Protein AF-0000000085089397 (afdb_homodimer)

Solvent-accessible surface area (backbone atoms only — not comparable to full-atom values): 28170 Å² total; per-residue (Å²): 139,73,83,73,79,76,76,84,80,80,82,80,83,76,77,75,76,76,74,81,74,80,82,73,80,75,78,75,75,77,74,79,78,73,64,66,62,60,63,49,57,63,53,44,54,57,50,50,50,52,52,51,50,50,51,50,50,51,51,48,50,53,49,43,67,73,56,31,76,58,71,61,48,71,47,73,43,65,81,54,94,84,63,50,71,39,39,27,38,33,40,37,40,77,43,34,22,39,77,42,71,22,41,90,42,56,68,49,11,50,75,61,62,25,43,48,36,72,64,78,30,23,40,34,50,62,75,42,55,60,61,69,58,41,51,52,60,54,68,75,51,89,80,62,38,21,64,39,76,69,50,56,85,88,36,47,51,96,67,82,50,40,63,56,67,61,53,53,93,60,68,37,19,25,30,38,45,55,53,55,49,40,43,56,50,42,50,50,49,38,51,52,27,50,78,68,57,47,51,41,39,24,65,59,71,24,62,69,54,51,50,50,42,51,48,49,44,42,46,51,65,69,72,36,64,91,62,69,46,76,43,35,74,34,66,65,67,78,43,49,53,15,34,37,109,138,74,89,78,84,79,80,82,77,83,78,79,82,75,81,76,80,79,78,84,75,81,79,72,80,74,79,76,75,77,70,78,78,72,68,63,61,60,62,48,57,62,51,43,54,58,49,50,52,51,53,50,49,50,51,50,50,51,51,49,50,53,49,43,67,72,58,30,76,58,70,60,48,70,47,72,42,66,82,56,94,84,64,51,71,39,38,28,38,34,39,35,37,75,41,34,22,39,75,42,72,22,42,89,42,55,68,48,10,49,75,62,60,25,41,50,36,72,64,78,31,24,40,35,50,63,75,42,55,61,62,70,56,40,51,53,59,54,67,74,51,89,80,64,43,21,65,39,78,69,50,55,86,89,34,45,68,87,63,79,51,39,63,57,66,60,54,52,93,62,69,36,20,25,29,39,45,55,55,55,49,40,43,55,48,43,50,52,48,38,51,53,26,49,78,69,56,48,52,41,40,25,64,58,71,23,62,69,53,50,50,50,42,49,49,49,45,41,47,48,65,68,72,35,65,90,61,70,46,77,44,35,75,34,66,64,66,78,42,48,52,16,34,37,108

Secondary structure (DSSP, 8-state):
-----------------------------------HHHHHHHHHHHHHHHHHHHHHHHHHHHHHHHHSPPPP--EEEE-STT--EEEEEEEEEEEEEES-TT-SSHHHHHHTT-EEETTTTEEE-GGG--HHHHHHHHHTS----BSSTT--GGGB-S---HHHHTT-SS-EEEEHHHHHHHHHHHHHHHHHHHHHT---BGGGG-HHHHHHHHHHHIIIIISS----TT-EEEEE--B---EE-/-----------------------------------HHHHHHHHHHHHHHHHHHHHHHHHHHHHHHHHSPPPP--EEEE-STT--EEEEEEEEEEEEEES-TT-SSHHHHHHTT-EEETTTTEEE-GGG--HHHHHHHHHTS----BSSTT--GGGB-----HHHHTT-SS-EEEEHHHHHHHHHHHHHHHHHHHHHT---BGGGG-HHHHHHHHHHHIIIIISS----TT-EEEEE--B---EE-

Organism: Talaromyces marneffei (strain ATCC 18224 / CBS 334.59 / QM 7333) (NCBI:txid441960)

InterPro domains:
  IPR053008 Phomopsin biosynthesis-associated protein [PTHR35896] (3-243)

Foldseek 3Di:
DDDPPDDDDDDDPPDPPPPPPDPDDPPPDPDPPPPPPVVVVVVVVVVVVVVVVVVVVVVVVVVCPVPPFDDQDWDWDQDDPVRDIDTDDGFDADFDWDFQCQHFALVSNVVSVWDQQPLQLETGHPQADPVVLSVVLPVVDDWWKFQDAQDDPVRTDPDPDRSCVLHDPGKIWTFQLSVLSSLVSLQVSLVVCRNVRGKHFPCSVDPVNNVVSVCSCCQAPNPHDPDDRRHTHDIRDYDRTTITD/DDDDDDDPDPDDPPPPPPPPPDPDPPPPDDDPPPPPPVVVVVVVVVVVVVVVVVVVVVVVVVCCPVPPFDDQDWDWDQDDPVRDIDTDDDFDADFDWDFQCQHFALVSNVVSVWDQQPLQLETGHPQADPVVLSVVLPVVDDWWKFQDAQDDPVRTPPDPDRSCVLHDPGKIWTFQLSVLSSLVSLQVSLVVCRNVRGKHFPCSVDPVNNVVSVCSCCQAPNPHDPDDRRHTHDIRDYDRTTITD

Sequence (490 aa):
MKYDKLQPSKEADTDHDVNEALLHDVEISSAPRITRQALSRRLIWPCILIFENILIVLALLIFWKRLVPPPTNLNYQVLTADNKTYPSGPLSWSQNFEALPCGKTPEEARARGCEFDMLVTAWLPPRCIDRELVDEFTALGEWDFYTKYHATEGDKFHTYDPDFLGSVNQTIYTERRWHITHCLFMFKKLTRALVNGWPVDAEAVSEPHTEHCMKTFTEQMLFGPKLDLDEIETYLEIIYPPCSVMKYDKLQPSKEADTDHDVNEALLHDVEISSAPRITRQALSRRLIWPCILIFENILIVLALLIFWKRLVPPPTNLNYQVLTADNKTYPSGPLSWSQNFEALPCGKTPEEARARGCEFDMLVTAWLPPRCIDRELVDEFTALGEWDFYTKYHATEGDKFHTYDPDFLGSVNQTIYTERRWHITHCLFMFKKLTRALVNGWPVDAEAVSEPHTEHCMKTFTEQMLFGPKLDLDEIETYLEIIYPPCSV

pLDDT: mean 82.62, std 22.51, range [20.0, 98.5]

Structure (mmCIF, N/CA/C/O backbone):
data_AF-0000000085089397-model_v1
#
loop_
_entity.id
_entity.type
_entity.pdbx_description
1 polymer 'Uncharacterized protein'
#
loop_
_atom_site.group_PDB
_atom_site.id
_atom_site.type_symbol
_atom_site.label_atom_id
_atom_site.label_alt_id
_atom_site.label_comp_id
_atom_site.label_asym_id
_atom_site.label_entity_id
_atom_site.label_seq_id
_atom_site.pdbx_PDB_ins_code
_atom_site.Cartn_x
_atom_site.Cartn_y
_atom_site.Cartn_z
_atom_site.occupancy
_atom_site.B_iso_or_equiv
_atom_site.auth_seq_id
_atom_site.auth_comp_id
_atom_site.auth_asym_id
_atom_site.auth_atom_id
_atom_site.pdbx_PDB_model_num
ATOM 1 N N . MET A 1 1 ? -17.344 36.312 111.938 1 20 1 MET A N 1
ATOM 2 C CA . MET A 1 1 ? -17.312 37.594 112.688 1 20 1 MET A CA 1
ATOM 3 C C . MET A 1 1 ? -17.891 38.719 111.812 1 20 1 MET A C 1
ATOM 5 O O . MET A 1 1 ? -18.078 38.531 110.625 1 20 1 MET A O 1
ATOM 9 N N . LYS A 1 2 ? -17.453 40 112 1 21.89 2 LYS A N 1
ATOM 10 C CA . LYS A 1 2 ? -18.016 41.312 112.188 1 21.89 2 LYS A CA 1
ATOM 11 C C . LYS A 1 2 ? -18.094 42.125 110.938 1 21.89 2 LYS A C 1
ATOM 13 O O . LYS A 1 2 ? -18.719 43.188 110.875 1 21.89 2 LYS A O 1
ATOM 18 N N . TYR A 1 3 ? -17.234 41.781 109.938 1 23.5 3 TYR A N 1
ATOM 19 C CA . TYR A 1 3 ? -16.656 43 109.375 1 23.5 3 TYR A CA 1
ATOM 20 C C . TYR A 1 3 ? -17.75 43.875 108.75 1 23.5 3 TYR A C 1
ATOM 22 O O . TYR A 1 3 ? -18.672 43.344 108.125 1 23.5 3 TYR A O 1
ATOM 30 N N . ASP A 1 4 ? -17.891 45.062 109.188 1 22.69 4 ASP A N 1
ATOM 31 C CA . ASP A 1 4 ? -18.75 46.219 109.312 1 22.69 4 ASP A CA 1
ATOM 32 C C . ASP A 1 4 ? -18.844 46.969 107.938 1 22.69 4 ASP A C 1
ATOM 34 O O . ASP A 1 4 ? -17.906 47.656 107.562 1 22.69 4 ASP A O 1
ATOM 38 N N . LYS A 1 5 ? -19.25 46.25 106.938 1 25.67 5 LYS A N 1
ATOM 39 C CA . LYS A 1 5 ? -19.031 46.688 105.562 1 25.67 5 LYS A CA 1
ATOM 40 C C . LYS A 1 5 ? -19.672 48.062 105.312 1 25.67 5 LYS A C 1
ATOM 42 O O . LYS A 1 5 ? -20.875 48.25 105.5 1 25.67 5 LYS A O 1
ATOM 47 N N . LEU A 1 6 ? -18.766 49 105.25 1 25.17 6 LEU A N 1
ATOM 48 C CA . LEU A 1 6 ? -18.891 50.469 105.312 1 25.17 6 LEU A CA 1
ATOM 49 C C . LEU A 1 6 ? -19.719 50.969 104.125 1 25.17 6 LEU A C 1
ATOM 51 O O . LEU A 1 6 ? -19.531 50.531 103 1 25.17 6 LEU A O 1
ATOM 55 N N . GLN A 1 7 ? -20.922 51.469 104.375 1 25.19 7 GLN A N 1
ATOM 56 C CA . GLN A 1 7 ? -22.062 51.875 103.562 1 25.19 7 GLN A CA 1
ATOM 57 C C . GLN A 1 7 ? -21.734 53.094 102.688 1 25.19 7 GLN A C 1
ATOM 59 O O . GLN A 1 7 ? -21.266 54.125 103.188 1 25.19 7 GLN A O 1
ATOM 64 N N . PRO A 1 8 ? -21.281 52.844 101.438 1 26.59 8 PRO A N 1
ATOM 65 C CA . PRO A 1 8 ? -20.688 53.812 100.5 1 26.59 8 PRO A CA 1
ATOM 66 C C . PRO A 1 8 ? -21.562 55.062 100.312 1 26.59 8 PRO A C 1
ATOM 68 O O . PRO A 1 8 ? -22.797 54.938 100.25 1 26.59 8 PRO A O 1
ATOM 71 N N . SER A 1 9 ? -21.062 56.188 100.688 1 23.5 9 SER A N 1
ATOM 72 C CA . SER A 1 9 ? -21.625 57.531 100.938 1 23.5 9 SER A CA 1
ATOM 73 C C . SER A 1 9 ? -22.188 58.094 99.625 1 23.5 9 SER A C 1
ATOM 75 O O . SER A 1 9 ? -21.797 57.656 98.5 1 23.5 9 SER A O 1
ATOM 77 N N . LYS A 1 10 ? -22.875 59.25 99.688 1 24.66 10 LYS A N 1
ATOM 78 C CA . LYS A 1 10 ? -24.016 60.031 99.188 1 24.66 10 LYS A CA 1
ATOM 79 C C . LYS A 1 10 ? -23.609 60.938 98.062 1 24.66 10 LYS A C 1
ATOM 81 O O . LYS A 1 10 ? -24.422 61.75 97.562 1 24.66 10 LYS A O 1
ATOM 86 N N . GLU A 1 11 ? -22.25 60.875 97.625 1 24.38 11 GLU A N 1
ATOM 87 C CA . GLU A 1 11 ? -21.891 62.25 97.25 1 24.38 11 GLU A CA 1
ATOM 88 C C . GLU A 1 11 ? -22.797 62.75 96.125 1 24.38 11 GLU A C 1
ATOM 90 O O . GLU A 1 11 ? -23.422 61.969 95.438 1 24.38 11 GLU A O 1
ATOM 95 N N . ALA A 1 12 ? -22.578 64.125 95.812 1 28.41 12 ALA A N 1
ATOM 96 C CA . ALA A 1 12 ? -23.156 65.438 95.5 1 28.41 12 ALA A CA 1
ATOM 97 C C . ALA A 1 12 ? -23.391 65.625 94 1 28.41 12 ALA A C 1
ATOM 99 O O . ALA A 1 12 ? -22.562 65.188 93.188 1 28.41 12 ALA A O 1
ATOM 100 N N . ASP A 1 13 ? -24.594 65.812 93.5 1 25.38 13 ASP A N 1
ATOM 101 C CA . ASP A 1 13 ? -25.344 65.938 92.25 1 25.38 13 ASP A CA 1
ATOM 102 C C . ASP A 1 13 ? -24.891 67.188 91.5 1 25.38 13 ASP A C 1
ATOM 104 O O . ASP A 1 13 ? -25.578 68.188 91.5 1 25.38 13 ASP A O 1
ATOM 108 N N . THR A 1 14 ? -23.547 67.5 91.562 1 26.27 14 THR A N 1
ATOM 109 C CA . THR A 1 14 ? -23.266 68.812 91 1 26.27 14 THR A CA 1
ATOM 110 C C . THR A 1 14 ? -23.781 68.938 89.562 1 26.27 14 THR A C 1
ATOM 112 O O . THR A 1 14 ? -23.641 68 88.812 1 26.27 14 THR A O 1
ATOM 115 N N . ASP A 1 15 ? -24.625 69.875 89.312 1 26.58 15 ASP A N 1
ATOM 116 C CA . ASP A 1 15 ? -25.453 70.438 88.25 1 26.58 15 ASP A CA 1
ATOM 117 C C . ASP A 1 15 ? -24.578 70.875 87.062 1 26.58 15 ASP A C 1
ATOM 119 O O . ASP A 1 15 ? -23.656 71.688 87.25 1 26.58 15 ASP A O 1
ATOM 123 N N . HIS A 1 16 ? -24.234 70 86.188 1 26.45 16 HIS A N 1
ATOM 124 C CA . HIS A 1 16 ? -23.422 70.062 85 1 26.45 16 HIS A CA 1
ATOM 125 C C . HIS A 1 16 ? -23.922 71.125 84.062 1 26.45 16 HIS A C 1
ATOM 127 O O . HIS A 1 16 ? -25.016 71 83.5 1 26.45 16 HIS A O 1
ATOM 133 N N . ASP A 1 17 ? -23.719 72.438 84.438 1 28.12 17 ASP A N 1
ATOM 134 C CA . ASP A 1 17 ? -24.094 73.5 83.5 1 28.12 17 ASP A CA 1
ATOM 135 C C . ASP A 1 17 ? -23.453 73.312 82.125 1 28.12 17 ASP A C 1
ATOM 137 O O . ASP A 1 17 ? -22.234 73.25 82.062 1 28.12 17 ASP A O 1
ATOM 141 N N . VAL A 1 18 ? -24.062 72.625 81.25 1 30.67 18 VAL A N 1
ATOM 142 C CA . VAL A 1 18 ? -23.703 72.25 79.938 1 30.67 18 VAL A CA 1
ATOM 143 C C . VAL A 1 18 ? -23.531 73.5 79.062 1 30.67 18 VAL A C 1
ATOM 145 O O . VAL A 1 18 ? -24.453 74.312 78.938 1 30.67 18 VAL A O 1
ATOM 148 N N . ASN A 1 19 ? -22.297 74.125 79.25 1 27.27 19 ASN A N 1
ATOM 149 C CA . ASN A 1 19 ? -21.906 75.25 78.438 1 27.27 19 ASN A CA 1
ATOM 150 C C . ASN A 1 19 ? -22.125 75 76.938 1 27.27 19 ASN A C 1
ATOM 152 O O . ASN A 1 19 ? -21.875 73.875 76.438 1 27.27 19 ASN A O 1
ATOM 156 N N . GLU A 1 20 ? -22.984 75.688 76.25 1 30.28 20 GLU A N 1
ATOM 157 C CA . GLU A 1 20 ? -23.469 75.812 74.875 1 30.28 20 GLU A CA 1
ATOM 158 C C . GLU A 1 20 ? -22.328 76.125 73.938 1 30.28 20 GLU A C 1
ATOM 160 O O . GLU A 1 20 ? -21.844 77.25 73.875 1 30.28 20 GLU A O 1
ATOM 165 N N . ALA A 1 21 ? -21.188 75.375 74.062 1 29.61 21 ALA A N 1
ATOM 166 C CA . ALA A 1 21 ? -20.109 75.75 73.125 1 29.61 21 ALA A CA 1
ATOM 167 C C . ALA A 1 21 ? -20.625 75.812 71.688 1 29.61 21 ALA A C 1
ATOM 169 O O . ALA A 1 21 ? -21.469 75 71.312 1 29.61 21 ALA A O 1
ATOM 170 N N . LEU A 1 22 ? -20.172 76.938 71 1 32 22 LEU A N 1
ATOM 171 C CA . LEU A 1 22 ? -20.328 77.562 69.688 1 32 22 LEU A CA 1
ATOM 172 C C . LEU A 1 22 ? -19.891 76.625 68.625 1 32 22 LEU A C 1
ATOM 174 O O . LEU A 1 22 ? -18.781 76.062 68.625 1 32 22 LEU A O 1
ATOM 178 N N . LEU A 1 23 ? -20.828 75.875 67.938 1 29.53 23 LEU A N 1
ATOM 179 C CA . LEU A 1 23 ? -20.766 75.062 66.75 1 29.53 23 LEU A CA 1
ATOM 180 C C . LEU A 1 23 ? -20.047 75.75 65.625 1 29.53 23 LEU A C 1
ATOM 182 O O . LEU A 1 23 ? -20.531 76.75 65.062 1 29.53 23 LEU A O 1
ATOM 186 N N . HIS A 1 24 ? -18.703 76.125 65.75 1 31.36 24 HIS A N 1
ATOM 187 C CA . HIS A 1 24 ? -18.047 76.625 64.562 1 31.36 24 HIS A CA 1
ATOM 188 C C . HIS A 1 24 ? -18.188 75.688 63.375 1 31.36 24 HIS A C 1
ATOM 190 O O . HIS A 1 24 ? -18.094 74.5 63.531 1 31.36 24 HIS A O 1
ATOM 196 N N . ASP A 1 25 ? -18.781 76.125 62.219 1 33.59 25 ASP A N 1
ATOM 197 C CA . ASP A 1 25 ? -19.062 75.562 60.906 1 33.59 25 ASP A CA 1
ATOM 198 C C . ASP A 1 25 ? -17.797 75.062 60.219 1 33.59 25 ASP A C 1
ATOM 200 O O . ASP A 1 25 ? -16.844 75.812 60.031 1 33.59 25 ASP A O 1
ATOM 204 N N . VAL A 1 26 ? -17.25 73.938 60.625 1 37.59 26 VAL A N 1
ATOM 205 C CA . VAL A 1 26 ? -16.125 73.375 59.875 1 37.59 26 VAL A CA 1
ATOM 206 C C . VAL A 1 26 ? -16.484 73.312 58.406 1 37.59 26 VAL A C 1
ATOM 208 O O . VAL A 1 26 ? -17.5 72.688 58 1 37.59 26 VAL A O 1
ATOM 211 N N . GLU A 1 27 ? -16.016 74.25 57.594 1 39.28 27 GLU A N 1
ATOM 212 C CA . GLU A 1 27 ? -16.047 74.25 56.125 1 39.28 27 GLU A CA 1
ATOM 213 C C . GLU A 1 27 ? -15.492 72.938 55.594 1 39.28 27 GLU A C 1
ATOM 215 O O . GLU A 1 27 ? -14.367 72.562 55.906 1 39.28 27 GLU A O 1
ATOM 220 N N . ILE A 1 28 ? -16.328 71.938 55.344 1 38.75 28 ILE A N 1
ATOM 221 C CA . ILE A 1 28 ? -16.062 70.688 54.625 1 38.75 28 ILE A CA 1
ATOM 222 C C . ILE A 1 28 ? -15.328 70.938 53.344 1 38.75 28 ILE A C 1
ATOM 224 O O . ILE A 1 28 ? -15.844 71.688 52.469 1 38.75 28 ILE A O 1
ATOM 228 N N . SER A 1 29 ? -13.969 71.062 53.375 1 39.41 29 SER A N 1
ATOM 229 C CA . SER A 1 29 ? -13.133 71.125 52.188 1 39.41 29 SER A CA 1
ATOM 230 C C . SER A 1 29 ? -13.562 70.062 51.156 1 39.41 29 SER A C 1
ATOM 232 O O . SER A 1 29 ? -13.773 68.875 51.531 1 39.41 29 SER A O 1
ATOM 234 N N . SER A 1 30 ? -14.195 70.5 50 1 41.84 30 SER A N 1
ATOM 235 C CA . SER A 1 30 ? -14.625 69.75 48.812 1 41.84 30 SER A CA 1
ATOM 236 C C . SER A 1 30 ? -13.531 68.812 48.344 1 41.84 30 SER A C 1
ATOM 238 O O . SER A 1 30 ? -12.391 69.188 48.125 1 41.84 30 SER A O 1
ATOM 240 N N . ALA A 1 31 ? -13.539 67.5 48.781 1 46.03 31 ALA A N 1
ATOM 241 C CA . ALA A 1 31 ? -12.672 66.438 48.25 1 46.03 31 ALA A CA 1
ATOM 242 C C . ALA A 1 31 ? -12.555 66.562 46.75 1 46.03 31 ALA A C 1
ATOM 244 O O . ALA A 1 31 ? -13.539 66.812 46.031 1 46.03 31 ALA A O 1
ATOM 245 N N . PRO A 1 32 ? -11.32 66.875 46.188 1 47.88 32 PRO A N 1
ATOM 246 C CA . PRO A 1 32 ? -11.164 66.875 44.719 1 47.88 32 PRO A CA 1
ATOM 247 C C . PRO A 1 32 ? -11.75 65.688 44.031 1 47.88 32 PRO A C 1
ATOM 249 O O . PRO A 1 32 ? -11.742 64.562 44.594 1 47.88 32 PRO A O 1
ATOM 252 N N . ARG A 1 33 ? -12.82 65.75 43.219 1 44.78 33 ARG A N 1
ATOM 253 C CA . ARG A 1 33 ? -13.305 64.75 42.25 1 44.78 33 ARG A CA 1
ATOM 254 C C . ARG A 1 33 ? -12.148 64.188 41.469 1 44.78 33 ARG A C 1
ATOM 256 O O . ARG A 1 33 ? -11.562 64.812 40.594 1 44.78 33 ARG A O 1
ATOM 263 N N . ILE A 1 34 ? -11.273 63.406 42.125 1 43.72 34 ILE A N 1
ATOM 264 C CA . ILE A 1 34 ? -10.359 62.625 41.281 1 43.72 34 ILE A CA 1
ATOM 265 C C . ILE A 1 34 ? -11.102 62.062 40.094 1 43.72 34 ILE A C 1
ATOM 267 O O . ILE A 1 34 ? -12.078 61.312 40.25 1 43.72 34 ILE A O 1
ATOM 271 N N . THR A 1 35 ? -11.062 62.688 38.938 1 44.72 35 THR A N 1
ATOM 272 C CA . THR A 1 35 ? -11.625 62.312 37.656 1 44.72 35 THR A CA 1
ATOM 273 C C . THR A 1 35 ? -11.359 60.844 37.375 1 44.72 35 THR A C 1
ATOM 275 O O . THR A 1 35 ? -10.211 60.438 37.156 1 44.72 35 THR A O 1
ATOM 278 N N . ARG A 1 36 ? -12.109 59.906 37.906 1 50.69 36 ARG A N 1
ATOM 279 C CA . ARG A 1 36 ? -12.227 58.5 37.562 1 50.69 36 ARG A CA 1
ATOM 280 C C . ARG A 1 36 ? -12.062 58.281 36.062 1 50.69 36 ARG A C 1
ATOM 282 O O . ARG A 1 36 ? -12.016 57.156 35.562 1 50.69 36 ARG A O 1
ATOM 289 N N . GLN A 1 37 ? -12.141 59.375 35.344 1 51.75 37 GLN A N 1
ATOM 290 C CA . GLN A 1 37 ? -12.133 59.156 33.906 1 51.75 37 GLN A CA 1
ATOM 291 C C . GLN A 1 37 ? -10.75 58.719 33.406 1 51.75 37 GLN A C 1
ATOM 293 O O . GLN A 1 37 ? -10.625 57.938 32.469 1 51.75 37 GLN A O 1
ATOM 298 N N . ALA A 1 38 ? -9.656 59.25 34.031 1 53.41 38 ALA A N 1
ATOM 299 C CA . ALA A 1 38 ? -8.32 59 33.531 1 53.41 38 ALA A CA 1
ATOM 300 C C . ALA A 1 38 ? -7.902 57.562 33.781 1 53.41 38 ALA A C 1
ATOM 302 O O . ALA A 1 38 ? -7.195 56.938 33 1 53.41 38 ALA A O 1
ATOM 303 N N . LEU A 1 39 ? -8.25 57.062 35 1 53.97 39 LEU A N 1
ATOM 304 C CA . LEU A 1 39 ? -7.898 55.656 35.312 1 53.97 39 LEU A CA 1
ATOM 305 C C . LEU A 1 39 ? -8.586 54.719 34.344 1 53.97 39 LEU A C 1
ATOM 307 O O . LEU A 1 39 ? -8.023 53.688 33.969 1 53.97 39 LEU A O 1
ATOM 311 N N . SER A 1 40 ? -9.711 55.188 33.875 1 58.47 40 SER A N 1
ATOM 312 C CA . SER A 1 40 ? -10.562 54.344 33.031 1 58.47 40 SER A CA 1
ATOM 313 C C . SER A 1 40 ? -9.953 54.156 31.641 1 58.47 40 SER A C 1
ATOM 315 O O . SER A 1 40 ? -9.977 53.062 31.078 1 58.47 40 SER A O 1
ATOM 317 N N . ARG A 1 41 ? -9.297 55.188 31.109 1 62.31 41 ARG A N 1
ATOM 318 C CA . ARG A 1 41 ? -8.742 55.094 29.766 1 62.31 41 ARG A CA 1
ATOM 319 C C . ARG A 1 41 ? -7.438 54.281 29.781 1 62.31 41 ARG A C 1
ATOM 321 O O . ARG A 1 41 ? -7.141 53.562 28.844 1 62.31 41 ARG A O 1
ATOM 328 N N . ARG A 1 42 ? -6.707 54.406 30.891 1 66.62 42 ARG A N 1
ATOM 329 C CA . ARG A 1 42 ? -5.43 53.719 30.953 1 66.62 42 ARG A CA 1
ATOM 330 C C . ARG A 1 42 ? -5.633 52.219 31.062 1 66.62 42 ARG A C 1
ATOM 332 O O . ARG A 1 42 ? -4.824 51.438 30.547 1 66.62 42 ARG A O 1
ATOM 339 N N . LEU A 1 43 ? -6.754 51.844 31.781 1 72 43 LEU A N 1
ATOM 340 C CA . LEU A 1 43 ? -6.996 50.438 31.953 1 72 43 LEU A CA 1
ATOM 341 C C . LEU A 1 43 ? -7.695 49.844 30.734 1 72 43 LEU A C 1
ATOM 343 O O . LEU A 1 43 ? -7.707 48.625 30.547 1 72 43 LEU A O 1
ATOM 347 N N . ILE A 1 44 ? -8.188 50.688 29.875 1 76 44 ILE A N 1
ATOM 348 C CA . ILE A 1 44 ? -8.953 50.219 28.719 1 76 44 ILE A CA 1
ATOM 349 C C . ILE A 1 44 ? -8.008 49.656 27.672 1 76 44 ILE A C 1
ATOM 351 O O . ILE A 1 44 ? -8.305 48.625 27.062 1 76 44 ILE A O 1
ATOM 355 N N . TRP A 1 45 ? -6.848 50.25 27.641 1 77.38 45 TRP A N 1
ATOM 356 C CA . TRP A 1 45 ? -5.945 49.844 26.562 1 77.38 45 TRP A CA 1
ATOM 357 C C . TRP A 1 45 ? -5.348 48.469 26.859 1 77.38 45 TRP A C 1
ATOM 359 O O . TRP A 1 45 ? -5.332 47.594 25.984 1 77.38 45 TRP A O 1
ATOM 369 N N . PRO A 1 46 ? -4.953 48.188 28.125 1 78.94 46 PRO A N 1
ATOM 370 C CA . PRO A 1 46 ? -4.48 46.844 28.406 1 78.94 46 PRO A CA 1
ATOM 371 C C . PRO A 1 46 ? -5.586 45.781 28.281 1 78.94 46 PRO A C 1
ATOM 373 O O . PRO A 1 46 ? -5.332 44.656 27.844 1 78.94 46 PRO A O 1
ATOM 376 N N . CYS A 1 47 ? -6.793 46.188 28.609 1 81.5 47 CYS A N 1
ATOM 377 C CA . CYS A 1 47 ? -7.902 45.25 28.484 1 81.5 47 CYS A CA 1
ATOM 378 C C . CYS A 1 47 ? -8.188 44.938 27.016 1 81.5 47 CYS A C 1
ATOM 380 O O . CYS A 1 47 ? -8.461 43.781 26.672 1 81.5 47 CYS A O 1
ATOM 382 N N . ILE A 1 48 ? -8.078 45.875 26.156 1 79.62 48 ILE A N 1
ATOM 383 C CA . ILE A 1 48 ? -8.281 45.656 24.719 1 79.62 48 ILE A CA 1
ATOM 384 C C . ILE A 1 48 ? -7.16 44.781 24.156 1 79.62 48 ILE A C 1
ATOM 386 O O . ILE A 1 48 ? -7.406 43.906 23.344 1 79.62 48 ILE A O 1
ATOM 390 N N . LEU A 1 49 ? -5.969 45 24.641 1 79.75 49 LEU A N 1
ATOM 391 C CA . LEU A 1 49 ? -4.832 44.188 24.219 1 79.75 49 LEU A CA 1
ATOM 392 C C . LEU A 1 49 ? -5 42.719 24.641 1 79.75 49 LEU A C 1
ATOM 394 O O . LEU A 1 49 ? -4.734 41.812 23.859 1 79.75 49 LEU A O 1
ATOM 398 N N . ILE A 1 50 ? -5.457 42.594 25.906 1 82.94 50 ILE A N 1
ATOM 399 C CA . ILE A 1 50 ? -5.656 41.219 26.406 1 82.94 50 ILE A CA 1
ATOM 400 C C . ILE A 1 50 ? -6.777 40.531 25.625 1 82.94 50 ILE A C 1
ATOM 402 O O . ILE A 1 50 ? -6.648 39.375 25.234 1 82.94 50 ILE A O 1
ATOM 406 N N . PHE A 1 51 ? -7.84 41.281 25.422 1 84.5 51 PHE A N 1
ATOM 407 C CA . PHE A 1 51 ? -8.961 40.719 24.656 1 84.5 51 PHE A CA 1
ATOM 408 C C . PHE A 1 51 ? -8.539 40.375 23.234 1 84.5 51 PHE A C 1
ATOM 410 O O . PHE A 1 51 ? -8.906 39.344 22.703 1 84.5 51 PHE A O 1
ATOM 417 N N . GLU A 1 52 ? -7.785 41.188 22.562 1 82.94 52 GLU A N 1
ATOM 418 C CA . GLU A 1 52 ? -7.289 40.938 21.219 1 82.94 52 GLU A CA 1
ATOM 419 C C . GLU A 1 52 ? -6.383 39.719 21.188 1 82.94 52 GLU A C 1
ATOM 421 O O . GLU A 1 52 ? -6.488 38.875 20.281 1 82.94 52 GLU A O 1
ATOM 426 N N . ASN A 1 53 ? -5.562 39.594 22.188 1 83.31 53 ASN A N 1
ATOM 427 C CA . ASN A 1 53 ? -4.668 38.469 22.25 1 83.31 53 ASN A CA 1
ATOM 428 C C . ASN A 1 53 ? -5.438 37.156 22.453 1 83.31 53 ASN A C 1
ATOM 430 O O . ASN A 1 53 ? -5.086 36.125 21.875 1 83.31 53 ASN A O 1
ATOM 434 N N . ILE A 1 54 ? -6.523 37.25 23.25 1 86.12 54 ILE A N 1
ATOM 435 C CA . ILE A 1 54 ? -7.355 36.062 23.453 1 86.12 54 ILE A CA 1
ATOM 436 C C . ILE A 1 54 ? -8.039 35.688 22.156 1 86.12 54 ILE A C 1
ATOM 438 O O . ILE A 1 54 ? -8.094 34.5 21.797 1 86.12 54 ILE A O 1
ATOM 442 N N . LEU A 1 55 ? -8.484 36.625 21.422 1 85.62 55 LEU A N 1
ATOM 443 C CA . LEU A 1 55 ? -9.125 36.375 20.141 1 85.62 55 LEU A CA 1
ATOM 444 C C . LEU A 1 55 ? -8.133 35.781 19.156 1 85.62 55 LEU A C 1
ATOM 446 O O . LEU A 1 55 ? -8.484 34.875 18.375 1 85.62 55 LEU A O 1
ATOM 450 N N . ILE A 1 56 ? -6.969 36.25 19.203 1 82.31 56 ILE A N 1
ATOM 451 C CA . ILE A 1 56 ? -5.934 35.75 18.312 1 82.31 56 ILE A CA 1
ATOM 452 C C . ILE A 1 56 ? -5.602 34.312 18.672 1 82.31 56 ILE A C 1
ATOM 454 O O . ILE A 1 56 ? -5.48 33.469 17.781 1 82.31 56 ILE A O 1
ATOM 458 N N . VAL A 1 57 ? -5.551 34.062 19.969 1 83.06 57 VAL A N 1
ATOM 459 C CA . VAL A 1 57 ? -5.242 32.719 20.406 1 83.06 57 VAL A CA 1
ATOM 460 C C . VAL A 1 57 ? -6.371 31.766 20.016 1 83.06 57 VAL A C 1
ATOM 462 O O . VAL A 1 57 ? -6.125 30.656 19.516 1 83.06 57 VAL A O 1
ATOM 465 N N . LEU A 1 58 ? -7.57 32.188 20.156 1 86.62 58 LEU A N 1
ATOM 466 C CA . LEU A 1 58 ? -8.711 31.359 19.781 1 86.62 58 LEU A CA 1
ATOM 467 C C . LEU A 1 58 ? -8.734 31.109 18.281 1 86.62 58 LEU A C 1
ATOM 469 O O . LEU A 1 58 ? -9 30 17.828 1 86.62 58 LEU A O 1
ATOM 473 N N . ALA A 1 59 ? -8.453 32.125 17.547 1 82.12 59 ALA A N 1
ATOM 474 C CA . ALA A 1 59 ? -8.391 32 16.094 1 82.12 59 ALA A CA 1
ATOM 475 C C . ALA A 1 59 ? -7.277 31.047 15.672 1 82.12 59 ALA A C 1
ATOM 477 O O . ALA A 1 59 ? -7.461 30.219 14.773 1 82.12 59 ALA A O 1
ATOM 478 N N . LEU A 1 60 ? -6.223 31.109 16.375 1 78.88 60 LEU A N 1
ATOM 479 C CA . LEU A 1 60 ? -5.094 30.234 16.078 1 78.88 60 LEU A CA 1
ATOM 480 C C . LEU A 1 60 ? -5.426 28.781 16.406 1 78.88 60 LEU A C 1
ATOM 482 O O . LEU A 1 60 ? -5.047 27.875 15.656 1 78.88 60 LEU A O 1
ATOM 486 N N . LEU A 1 61 ? -6.148 28.609 17.469 1 81.12 61 LEU A N 1
ATOM 487 C CA . LEU A 1 61 ? -6.539 27.266 17.859 1 81.12 61 LEU A CA 1
ATOM 488 C C . LEU A 1 61 ? -7.512 26.672 16.844 1 81.12 61 LEU A C 1
ATOM 490 O O . LEU A 1 61 ? -7.406 25.5 16.484 1 81.12 61 LEU A O 1
ATOM 494 N N . ILE A 1 62 ? -8.383 27.453 16.391 1 80.19 62 ILE A N 1
ATOM 495 C CA . ILE A 1 62 ? -9.344 27.016 15.391 1 80.19 62 ILE A CA 1
ATOM 496 C C . ILE A 1 62 ? -8.625 26.688 14.078 1 80.19 62 ILE A C 1
ATOM 498 O O . ILE A 1 62 ? -8.891 25.672 13.453 1 80.19 62 ILE A O 1
ATOM 502 N N . PHE A 1 63 ? -7.707 27.547 13.758 1 75.94 63 PHE A N 1
ATOM 503 C CA . PHE A 1 63 ? -6.941 27.328 12.539 1 75.94 63 PHE A CA 1
ATOM 504 C C . PHE A 1 63 ? -6.09 26.078 12.648 1 75.94 63 PHE A C 1
ATOM 506 O O . PHE A 1 63 ? -5.992 25.297 11.695 1 75.94 63 PHE A O 1
ATOM 513 N N . TRP A 1 64 ? -5.566 25.859 13.859 1 76.19 64 TRP A N 1
ATOM 514 C CA . TRP A 1 64 ? -4.773 24.672 14.117 1 76.19 64 TRP A CA 1
ATOM 515 C C . TRP A 1 64 ? -5.621 23.406 13.969 1 76.19 64 TRP A C 1
ATOM 517 O O . TRP A 1 64 ? -5.219 22.469 13.297 1 76.19 64 TRP A O 1
ATOM 527 N N . LYS A 1 65 ? -6.719 23.391 14.445 1 77.44 65 LYS A N 1
ATOM 528 C CA . LYS A 1 65 ? -7.598 22.234 14.422 1 77.44 65 LYS A CA 1
ATOM 529 C C . LYS A 1 65 ? -8.07 21.922 13 1 77.44 65 LYS A C 1
ATOM 531 O O . LYS A 1 65 ? -8.305 20.766 12.648 1 77.44 65 LYS A O 1
ATOM 536 N N . ARG A 1 66 ? -8.039 22.922 12.211 1 75.69 66 ARG A N 1
ATOM 537 C CA . ARG A 1 66 ? -8.57 22.75 10.867 1 75.69 66 ARG A CA 1
ATOM 538 C C . ARG A 1 66 ? -7.461 22.406 9.875 1 75.69 66 ARG A C 1
ATOM 540 O O . ARG A 1 66 ? -7.695 21.703 8.891 1 75.69 66 ARG A O 1
ATOM 547 N N . LEU A 1 67 ? -6.293 22.828 10.266 1 76 67 LEU A N 1
ATOM 548 C CA . LEU A 1 67 ? -5.266 22.734 9.234 1 76 67 LEU A CA 1
ATOM 549 C C . LEU A 1 67 ? -4.258 21.641 9.578 1 76 67 LEU A C 1
ATOM 551 O O . LEU A 1 67 ? -3.562 21.141 8.695 1 76 67 LEU A O 1
ATOM 555 N N . VAL A 1 68 ? -4.172 21.359 10.844 1 76.25 68 VAL A N 1
ATOM 556 C CA . VAL A 1 68 ? -3.209 20.344 11.258 1 76.25 68 VAL A CA 1
ATOM 557 C C . VAL A 1 68 ? -3.926 19.016 11.5 1 76.25 68 VAL A C 1
ATOM 559 O O . VAL A 1 68 ? -4.77 18.906 12.398 1 76.25 68 VAL A O 1
ATOM 562 N N . PRO A 1 69 ? -3.557 18.078 10.641 1 79.19 69 PRO A N 1
ATOM 563 C CA . PRO A 1 69 ? -4.191 16.781 10.891 1 79.19 69 PRO A CA 1
ATOM 564 C C . PRO A 1 69 ? -3.781 16.172 12.227 1 79.19 69 PRO A C 1
ATOM 566 O O . PRO A 1 69 ? -2.629 16.312 12.648 1 79.19 69 PRO A O 1
ATOM 569 N N . PRO A 1 70 ? -4.766 15.586 12.828 1 80.81 70 PRO A N 1
ATOM 570 C CA . PRO A 1 70 ? -4.402 14.906 14.07 1 80.81 70 PRO A CA 1
ATOM 571 C C . PRO A 1 70 ? -3.414 13.766 13.859 1 80.81 70 PRO A C 1
ATOM 573 O O . PRO A 1 70 ? -3.32 13.227 12.758 1 80.81 70 PRO A O 1
ATOM 576 N N . PRO A 1 71 ? -2.725 13.516 14.961 1 84.62 71 PRO A N 1
ATOM 577 C CA . PRO A 1 71 ? -1.822 12.367 14.852 1 84.62 71 PRO A CA 1
ATOM 578 C C . PRO A 1 71 ? -2.568 11.047 14.664 1 84.62 71 PRO A C 1
ATOM 580 O O . PRO A 1 71 ? -3.717 10.914 15.094 1 84.62 71 PRO A O 1
ATOM 583 N N . THR A 1 72 ? -1.914 10.164 14 1 90.5 72 THR A N 1
ATOM 584 C CA . THR A 1 72 ? -2.48 8.836 13.766 1 90.5 72 THR A CA 1
ATOM 585 C C . THR A 1 72 ? -2.889 8.188 15.086 1 90.5 72 THR A C 1
ATOM 587 O O . THR A 1 72 ? -2.111 8.164 16.047 1 90.5 72 THR A O 1
ATOM 590 N N . ASN A 1 73 ? -4.055 7.824 15.211 1 91.62 73 ASN A N 1
ATOM 591 C CA . ASN A 1 73 ? -4.637 7.09 16.328 1 91.62 73 ASN A CA 1
ATOM 592 C C . ASN A 1 73 ? -5.73 6.133 15.867 1 91.62 73 ASN A C 1
ATOM 594 O O . ASN A 1 73 ? -6.918 6.453 15.945 1 91.62 73 ASN A O 1
ATOM 598 N N . LEU A 1 74 ? -5.312 4.934 15.477 1 92.12 74 LEU A N 1
ATOM 599 C CA . LEU A 1 74 ? -6.234 3.938 14.945 1 92.12 74 LEU A CA 1
ATOM 600 C C . LEU A 1 74 ? -6.66 2.951 16.031 1 92.12 74 LEU A C 1
ATOM 602 O O . LEU A 1 74 ? -5.816 2.391 16.734 1 92.12 74 LEU A O 1
ATOM 606 N N . ASN A 1 75 ? -7.93 2.857 16.188 1 92.56 75 ASN A N 1
ATOM 607 C CA . ASN A 1 75 ? -8.508 1.879 17.109 1 92.56 75 ASN A CA 1
ATOM 608 C C . ASN A 1 75 ? -9.195 0.745 16.344 1 92.56 75 ASN A C 1
ATOM 610 O O . ASN A 1 75 ? -10.148 0.979 15.602 1 92.56 75 ASN A O 1
ATOM 614 N N . TYR A 1 76 ? -8.727 -0.423 16.594 1 93.38 76 TYR A N 1
ATOM 615 C CA . TYR A 1 76 ? -9.312 -1.582 15.93 1 93.38 76 TYR A CA 1
ATOM 616 C C . TYR A 1 76 ? -10.492 -2.125 16.719 1 93.38 76 TYR A C 1
ATOM 618 O O . TYR A 1 76 ? -10.367 -2.414 17.906 1 93.38 76 TYR A O 1
ATOM 626 N N . GLN A 1 77 ? -11.625 -2.236 16.047 1 91.62 77 GLN A N 1
ATOM 627 C CA . GLN A 1 77 ? -12.836 -2.697 16.719 1 91.62 77 GLN A CA 1
ATOM 628 C C . GLN A 1 77 ? -13.641 -3.625 15.812 1 91.62 77 GLN A C 1
ATOM 630 O O . GLN A 1 77 ? -13.516 -3.568 14.586 1 91.62 77 GLN A O 1
ATOM 635 N N . VAL A 1 78 ? -14.383 -4.477 16.484 1 92.25 78 VAL A N 1
ATOM 636 C CA . VAL A 1 78 ? -15.367 -5.301 15.781 1 92.25 78 VAL A CA 1
ATOM 637 C C . VAL A 1 78 ? -16.688 -4.559 15.688 1 92.25 78 VAL A C 1
ATOM 639 O O . VAL A 1 78 ? -17.266 -4.172 16.703 1 92.25 78 VAL A O 1
ATOM 642 N N . LEU A 1 79 ? -17.156 -4.367 14.461 1 88.31 79 LEU A N 1
ATOM 643 C CA . LEU A 1 79 ? -18.328 -3.504 14.281 1 88.31 79 LEU A CA 1
ATOM 644 C C . LEU A 1 79 ? -19.516 -4.301 13.773 1 88.31 79 LEU A C 1
ATOM 646 O O . LEU A 1 79 ? -20.656 -3.828 13.836 1 88.31 79 LEU A O 1
ATOM 650 N N . THR A 1 80 ? -19.281 -5.457 13.219 1 89.44 80 THR A N 1
ATOM 651 C CA . THR A 1 80 ? -20.344 -6.254 12.625 1 89.44 80 THR A CA 1
ATOM 652 C C . THR A 1 80 ? -20.344 -7.668 13.203 1 89.44 80 THR A C 1
ATOM 654 O O . THR A 1 80 ? -19.453 -8.039 13.961 1 89.44 80 THR A O 1
ATOM 657 N N . ALA A 1 81 ? -21.328 -8.422 12.852 1 85.62 81 ALA A N 1
ATOM 658 C CA . ALA A 1 81 ? -21.547 -9.742 13.43 1 85.62 81 ALA A CA 1
ATOM 659 C C . ALA A 1 81 ? -20.516 -10.742 12.914 1 85.62 81 ALA A C 1
ATOM 661 O O . ALA A 1 81 ? -20.312 -11.797 13.523 1 85.62 81 ALA A O 1
ATOM 662 N N . ASP A 1 82 ? -19.844 -10.43 11.852 1 84.88 82 ASP A N 1
ATOM 663 C CA . ASP A 1 82 ? -18.875 -11.352 11.273 1 84.88 82 ASP A CA 1
ATOM 664 C C . ASP A 1 82 ? -17.562 -11.312 12.047 1 84.88 82 ASP A C 1
ATOM 666 O O . ASP A 1 82 ? -16.609 -12.023 11.703 1 84.88 82 ASP A O 1
ATOM 670 N N . ASN A 1 83 ? -17.391 -10.484 13.031 1 87.94 83 ASN A N 1
ATOM 671 C CA . ASN A 1 83 ? -16.266 -10.391 13.961 1 87.94 83 ASN A CA 1
ATOM 672 C C . ASN A 1 83 ? -15 -9.891 13.258 1 87.94 83 ASN A C 1
ATOM 674 O O . ASN A 1 83 ? -13.891 -10.156 13.711 1 87.94 83 ASN A O 1
ATOM 678 N N . LYS A 1 84 ? -15.195 -9.203 12.211 1 89.44 84 LYS A N 1
ATOM 679 C CA . LYS A 1 84 ? -14.039 -8.602 11.555 1 89.44 84 LYS A CA 1
ATOM 680 C C . LYS A 1 84 ? -13.641 -7.297 12.227 1 89.44 84 LYS A C 1
ATOM 682 O O . LYS A 1 84 ? -14.5 -6.531 12.672 1 89.44 84 LYS A O 1
ATOM 687 N N . THR A 1 85 ? -12.344 -7.16 12.25 1 92.88 85 THR A N 1
ATOM 688 C CA . THR A 1 85 ? -11.82 -5.969 12.914 1 92.88 85 THR A CA 1
ATOM 689 C C . THR A 1 85 ? -11.359 -4.938 11.883 1 92.88 85 THR A C 1
ATOM 691 O O . THR A 1 85 ? -10.688 -5.281 10.914 1 92.88 85 THR A O 1
ATOM 694 N N . TYR A 1 86 ? -11.781 -3.699 12.117 1 93.12 86 TYR A N 1
ATOM 695 C CA . TYR A 1 86 ? -11.375 -2.594 11.258 1 93.12 86 TYR A CA 1
ATOM 696 C C . TYR A 1 86 ? -10.82 -1.438 12.078 1 93.12 86 TYR A C 1
ATOM 698 O O . TYR A 1 86 ? -11.25 -1.212 13.211 1 93.12 86 TYR A O 1
ATOM 706 N N . PRO A 1 87 ? -9.875 -0.78 11.469 1 94.06 87 PRO A N 1
ATOM 707 C CA . PRO A 1 87 ? -9.406 0.427 12.156 1 94.06 87 PRO A CA 1
ATOM 708 C C . PRO A 1 87 ? -10.367 1.604 12 1 94.06 87 PRO A C 1
ATOM 710 O O . PRO A 1 87 ? -10.969 1.774 10.938 1 94.06 87 PRO A O 1
ATOM 713 N N . SER A 1 88 ? -10.531 2.346 13.047 1 94.06 88 SER A N 1
ATOM 714 C CA . SER A 1 88 ? -11.242 3.621 13.055 1 94.06 88 SER A CA 1
ATOM 715 C C . SER A 1 88 ? -10.398 4.719 13.688 1 94.06 88 SER A C 1
ATOM 717 O O . SER A 1 88 ? -9.453 4.434 14.422 1 94.06 88 SER A O 1
ATOM 719 N N . GLY A 1 89 ? -10.75 5.945 13.273 1 94.06 89 GLY A N 1
ATOM 720 C CA . GLY A 1 89 ? -9.992 7.062 13.82 1 94.06 89 GLY A CA 1
ATOM 721 C C . GLY A 1 89 ? -9.125 7.75 12.781 1 94.06 89 GLY A C 1
ATOM 722 O O . GLY A 1 89 ? -9.203 7.438 11.594 1 94.06 89 GLY A O 1
ATOM 723 N N . PRO A 1 90 ? -8.344 8.703 13.273 1 94.5 90 PRO A N 1
ATOM 724 C CA . PRO A 1 90 ? -7.523 9.5 12.359 1 94.5 90 PRO A CA 1
ATOM 725 C C . PRO A 1 90 ? -6.238 8.789 11.945 1 94.5 90 PRO A C 1
ATOM 727 O O . PRO A 1 90 ? -5.625 8.094 12.766 1 94.5 90 PRO A O 1
ATOM 730 N N . LEU A 1 91 ? -5.898 8.891 10.711 1 95.38 91 LEU A N 1
ATOM 731 C CA . LEU A 1 91 ? -4.625 8.461 10.141 1 95.38 91 LEU A CA 1
ATOM 732 C C . LEU A 1 91 ? -3.969 9.602 9.367 1 95.38 91 LEU A C 1
ATOM 734 O O . LEU A 1 91 ? -4.566 10.164 8.445 1 95.38 91 LEU A O 1
ATOM 738 N N . SER A 1 92 ? -2.807 10.031 9.828 1 93.44 92 SER A N 1
ATOM 739 C CA . SER A 1 92 ? -2.049 11.078 9.148 1 93.44 92 SER A CA 1
ATOM 740 C C . SER A 1 92 ? -0.622 10.625 8.852 1 93.44 92 SER A C 1
ATOM 742 O O . SER A 1 92 ? 0.055 10.086 9.734 1 93.44 92 SER A O 1
ATOM 744 N N . TRP A 1 93 ? -0.213 10.789 7.637 1 94.5 93 TRP A N 1
ATOM 745 C CA . TRP A 1 93 ? 1.113 10.375 7.191 1 94.5 93 TRP A CA 1
ATOM 746 C C . TRP A 1 93 ? 1.741 11.43 6.289 1 94.5 93 TRP A C 1
ATOM 748 O O . TRP A 1 93 ? 1.137 11.852 5.301 1 94.5 93 TRP A O 1
ATOM 758 N N . SER A 1 94 ? 2.861 11.961 6.68 1 93.25 94 SER A N 1
ATOM 759 C CA . SER A 1 94 ? 3.557 12.992 5.914 1 93.25 94 SER A CA 1
ATOM 760 C C . SER A 1 94 ? 4.996 12.578 5.617 1 93.25 94 SER A C 1
ATOM 762 O O . SER A 1 94 ? 5.727 12.164 6.516 1 93.25 94 SER A O 1
ATOM 764 N N . GLN A 1 95 ? 5.344 12.688 4.348 1 94.62 95 GLN A N 1
ATOM 765 C CA . GLN A 1 95 ? 6.688 12.391 3.857 1 94.62 95 GLN A CA 1
ATOM 766 C C . GLN A 1 95 ? 7.262 13.57 3.076 1 94.62 95 GLN A C 1
ATOM 768 O O . GLN A 1 95 ? 6.516 14.367 2.514 1 94.62 95 GLN A O 1
ATOM 773 N N . ASN A 1 96 ? 8.531 13.734 3.148 1 95.44 96 ASN A N 1
ATOM 774 C CA . ASN A 1 96 ? 9.289 14.617 2.268 1 95.44 96 ASN A CA 1
ATOM 775 C C . ASN A 1 96 ? 10.477 13.891 1.635 1 95.44 96 ASN A C 1
ATOM 777 O O . ASN A 1 96 ? 11.523 13.75 2.26 1 95.44 96 ASN A O 1
ATOM 781 N N . PHE A 1 97 ? 10.312 13.5 0.384 1 96.69 97 PHE A N 1
ATOM 782 C CA . PHE A 1 97 ? 11.312 12.688 -0.294 1 96.69 97 PHE A CA 1
ATOM 783 C C . PHE A 1 97 ? 12.422 13.555 -0.866 1 96.69 97 PHE A C 1
ATOM 785 O O . PHE A 1 97 ? 12.219 14.25 -1.865 1 96.69 97 PHE A O 1
ATOM 792 N N . GLU A 1 98 ? 13.562 13.422 -0.248 1 94.94 98 GLU A N 1
ATOM 793 C CA . GLU A 1 98 ? 14.758 14.117 -0.714 1 94.94 98 GLU A CA 1
ATOM 794 C C . GLU A 1 98 ? 15.523 13.273 -1.732 1 94.94 98 GLU A C 1
ATOM 796 O O . GLU A 1 98 ? 15.695 12.07 -1.542 1 94.94 98 GLU A O 1
ATOM 801 N N . ALA A 1 99 ? 16.016 13.953 -2.664 1 93.94 99 ALA A N 1
ATOM 802 C CA . ALA A 1 99 ? 16.688 13.234 -3.75 1 93.94 99 ALA A CA 1
ATOM 803 C C . ALA A 1 99 ? 18.078 12.789 -3.334 1 93.94 99 ALA A C 1
ATOM 805 O O . ALA A 1 99 ? 18.812 13.531 -2.674 1 93.94 99 ALA A O 1
ATOM 806 N N . LEU A 1 100 ? 18.438 11.578 -3.607 1 95.5 100 LEU A N 1
ATOM 807 C CA . LEU A 1 100 ? 19.75 10.945 -3.578 1 95.5 100 LEU A CA 1
ATOM 808 C C . LEU A 1 100 ? 20.422 11.117 -2.215 1 95.5 100 LEU A C 1
ATOM 810 O O . LEU A 1 100 ? 21.562 11.562 -2.129 1 95.5 100 LEU A O 1
ATOM 814 N N . PRO A 1 101 ? 19.703 10.758 -1.143 1 96.94 101 PRO A N 1
ATOM 815 C CA . PRO A 1 101 ? 20.344 10.852 0.172 1 96.94 101 PRO A CA 1
ATOM 816 C C . PRO A 1 101 ? 21.547 9.922 0.307 1 96.94 101 PRO A C 1
ATOM 818 O O . PRO A 1 101 ? 22.438 10.172 1.13 1 96.94 101 PRO A O 1
ATOM 821 N N . CYS A 1 102 ? 21.609 8.93 -0.494 1 97.5 102 CYS A N 1
ATOM 822 C CA . CYS A 1 102 ? 22.688 7.953 -0.4 1 97.5 102 CYS A CA 1
ATOM 823 C C . CYS A 1 102 ? 23.625 8.078 -1.587 1 97.5 102 CYS A C 1
ATOM 825 O O . CYS A 1 102 ? 24.453 7.188 -1.823 1 97.5 102 CYS A O 1
ATOM 827 N N . GLY A 1 103 ? 23.484 9.07 -2.354 1 96.69 103 GLY A N 1
ATOM 828 C CA . GLY A 1 103 ? 24.328 9.258 -3.516 1 96.69 103 GLY A CA 1
ATOM 829 C C . GLY A 1 103 ? 23.969 8.336 -4.668 1 96.69 103 GLY A C 1
ATOM 830 O O . GLY A 1 103 ? 22.797 8.055 -4.902 1 96.69 103 GLY A O 1
ATOM 831 N N . LYS A 1 104 ? 25.062 7.969 -5.477 1 95.12 104 LYS A N 1
ATOM 832 C CA . LYS A 1 104 ? 24.797 7.238 -6.715 1 95.12 104 LYS A CA 1
ATOM 833 C C . LYS A 1 104 ? 25.672 5.992 -6.812 1 95.12 104 LYS A C 1
ATOM 835 O O . LYS A 1 104 ? 25.594 5.238 -7.785 1 95.12 104 LYS A O 1
ATOM 840 N N . THR A 1 105 ? 26.5 5.824 -5.828 1 95.12 105 THR A N 1
ATOM 841 C CA . THR A 1 105 ? 27.391 4.672 -5.797 1 95.12 105 THR A CA 1
ATOM 842 C C . THR A 1 105 ? 27.438 4.059 -4.402 1 95.12 105 THR A C 1
ATOM 844 O O . THR A 1 105 ? 27.141 4.734 -3.412 1 95.12 105 THR A O 1
ATOM 847 N N . PRO A 1 106 ? 27.812 2.801 -4.336 1 96.5 106 PRO A N 1
ATOM 848 C CA . PRO A 1 106 ? 27.922 2.184 -3.012 1 96.5 106 PRO A CA 1
ATOM 849 C C . PRO A 1 106 ? 28.906 2.91 -2.105 1 96.5 106 PRO A C 1
ATOM 851 O O . PRO A 1 106 ? 28.688 3.021 -0.898 1 96.5 106 PRO A O 1
ATOM 854 N N . GLU A 1 107 ? 29.953 3.336 -2.695 1 96.75 107 GLU A N 1
ATOM 855 C CA . GLU A 1 107 ? 30.969 4.059 -1.92 1 96.75 107 GLU A CA 1
ATOM 856 C C . GLU A 1 107 ? 30.375 5.332 -1.316 1 96.75 107 GLU A C 1
ATOM 858 O O . GLU A 1 107 ? 30.578 5.613 -0.133 1 96.75 107 GLU A O 1
ATOM 863 N N . GLU A 1 108 ? 29.703 6.102 -2.111 1 97.31 108 GLU A N 1
ATOM 864 C CA . GLU A 1 108 ? 29.047 7.305 -1.611 1 97.31 108 GLU A CA 1
ATOM 865 C C . GLU A 1 108 ? 28.031 6.969 -0.526 1 97.31 108 GLU A C 1
ATOM 867 O O . GLU A 1 108 ? 27.922 7.68 0.475 1 97.31 108 GLU A O 1
ATOM 872 N N . ALA A 1 109 ? 27.297 5.906 -0.811 1 98.06 109 ALA A N 1
ATOM 873 C CA . ALA A 1 109 ? 26.266 5.492 0.135 1 98.06 109 ALA A CA 1
ATOM 874 C C . ALA A 1 109 ? 26.859 5.18 1.503 1 98.06 109 ALA A C 1
ATOM 876 O O . ALA A 1 109 ? 26.391 5.684 2.525 1 98.06 109 ALA A O 1
ATOM 877 N N . ARG A 1 110 ? 27.922 4.457 1.53 1 97.81 110 ARG A N 1
ATOM 878 C CA . ARG A 1 110 ? 28.594 4.113 2.779 1 97.81 110 ARG A CA 1
ATOM 879 C C . ARG A 1 110 ? 29.109 5.359 3.484 1 97.81 110 ARG A C 1
ATOM 881 O O . ARG A 1 110 ? 28.984 5.492 4.703 1 97.81 110 ARG A O 1
ATOM 888 N N . ALA A 1 111 ? 29.672 6.211 2.691 1 98.06 111 ALA A N 1
ATOM 889 C CA . ALA A 1 111 ? 30.234 7.438 3.24 1 98.06 111 ALA A CA 1
ATOM 890 C C . ALA A 1 111 ? 29.156 8.289 3.914 1 98.06 111 ALA A C 1
ATOM 892 O O . ALA A 1 111 ? 29.438 9.008 4.879 1 98.06 111 ALA A O 1
ATOM 893 N N . ARG A 1 112 ? 27.969 8.117 3.461 1 97.81 112 ARG A N 1
ATOM 894 C CA . ARG A 1 112 ? 26.875 8.938 3.982 1 97.81 112 ARG A CA 1
ATOM 895 C C . ARG A 1 112 ? 26.109 8.188 5.062 1 97.81 112 ARG A C 1
ATOM 897 O O . ARG A 1 112 ? 25.047 8.641 5.512 1 97.81 112 ARG A O 1
ATOM 904 N N . GLY A 1 113 ? 26.562 7.008 5.379 1 98.06 113 GLY A N 1
ATOM 905 C CA . GLY A 1 113 ? 25.984 6.25 6.473 1 98.06 113 GLY A CA 1
ATOM 906 C C . GLY A 1 113 ? 24.781 5.418 6.047 1 98.06 113 GLY A C 1
ATOM 907 O O . GLY A 1 113 ? 24 4.977 6.887 1 98.06 113 GLY A O 1
ATOM 908 N N . CYS A 1 114 ? 24.609 5.273 4.766 1 98.5 114 CYS A N 1
ATOM 909 C CA . CYS A 1 114 ? 23.516 4.449 4.258 1 98.5 114 CYS A CA 1
ATOM 910 C C . CYS A 1 114 ? 23.859 2.969 4.359 1 98.5 114 CYS A C 1
ATOM 912 O O . CYS A 1 114 ? 25.031 2.604 4.492 1 98.5 114 CYS A O 1
ATOM 914 N N . GLU A 1 115 ? 22.844 2.137 4.379 1 98.38 115 GLU A N 1
ATOM 915 C CA . GLU A 1 115 ? 22.953 0.68 4.414 1 98.38 115 GLU A CA 1
ATOM 916 C C . GLU A 1 115 ? 22.156 0.045 3.275 1 98.38 115 GLU A C 1
ATOM 918 O O . GLU A 1 115 ? 21.172 0.61 2.811 1 98.38 115 GLU A O 1
ATOM 923 N N . PHE A 1 116 ? 22.656 -1.091 2.889 1 97.75 116 PHE A N 1
ATOM 924 C CA . PHE A 1 116 ? 21.969 -1.768 1.801 1 97.75 116 PHE A CA 1
ATOM 925 C C . PHE A 1 116 ? 20.781 -2.578 2.332 1 97.75 116 PHE A C 1
ATOM 927 O O . PHE A 1 116 ? 20.953 -3.418 3.217 1 97.75 116 PHE A O 1
ATOM 934 N N . ASP A 1 117 ? 19.609 -2.242 1.851 1 97.75 117 ASP A N 1
ATOM 935 C CA . ASP A 1 117 ? 18.375 -2.955 2.152 1 97.75 117 ASP A CA 1
ATOM 936 C C . ASP A 1 117 ? 18.094 -4.035 1.111 1 97.75 117 ASP A C 1
ATOM 938 O O . ASP A 1 117 ? 17.734 -3.73 -0.028 1 97.75 117 ASP A O 1
ATOM 942 N N . MET A 1 118 ? 18.156 -5.266 1.542 1 94.75 118 MET A N 1
ATOM 943 C CA . MET A 1 118 ? 18 -6.379 0.61 1 94.75 118 MET A CA 1
ATOM 944 C C . MET A 1 118 ? 16.562 -6.484 0.123 1 94.75 118 MET A C 1
ATOM 946 O O . MET A 1 118 ? 16.312 -6.949 -0.992 1 94.75 118 MET A O 1
ATOM 950 N N . LEU A 1 119 ? 15.641 -6.109 0.898 1 96.31 119 LEU A N 1
ATOM 951 C CA . LEU A 1 119 ? 14.242 -6.172 0.491 1 96.31 119 LEU A CA 1
ATOM 952 C C . LEU A 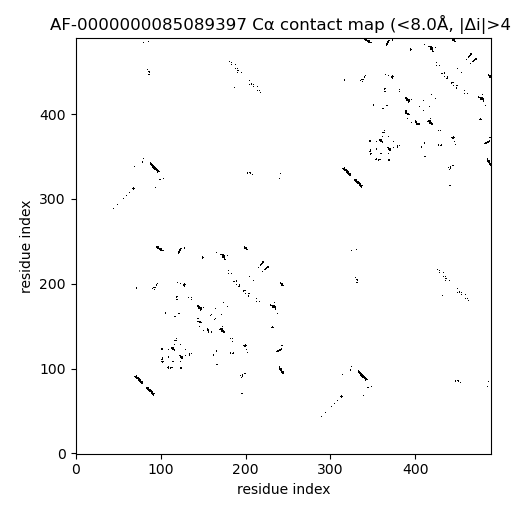1 119 ? 13.961 -5.184 -0.634 1 96.31 119 LEU A C 1
ATOM 954 O O . LEU A 1 119 ? 13.398 -5.559 -1.669 1 96.31 119 LEU A O 1
ATOM 958 N N . VAL A 1 120 ? 14.383 -3.938 -0.438 1 97.5 120 VAL A N 1
ATOM 959 C CA . VAL A 1 120 ? 14.133 -2.893 -1.426 1 97.5 120 VAL A CA 1
ATOM 960 C C . VAL A 1 120 ? 15.188 -2.959 -2.527 1 97.5 120 VAL A C 1
ATOM 962 O O . VAL A 1 120 ? 15.016 -2.371 -3.598 1 97.5 120 VAL A O 1
ATOM 965 N N . THR A 1 121 ? 16.312 -3.67 -2.336 1 96.56 121 THR A N 1
ATOM 966 C CA . THR A 1 121 ? 17.5 -3.709 -3.188 1 96.56 121 THR A CA 1
ATOM 967 C C . THR A 1 121 ? 18.016 -2.301 -3.453 1 96.56 121 THR A C 1
ATOM 969 O O . THR A 1 121 ? 18.25 -1.924 -4.605 1 96.56 121 THR A O 1
ATOM 972 N N . ALA A 1 122 ? 18.219 -1.576 -2.352 1 97.31 122 ALA A N 1
ATOM 973 C CA . ALA A 1 122 ? 18.594 -0.167 -2.424 1 97.31 122 ALA A CA 1
ATOM 974 C C . ALA A 1 122 ? 19.516 0.213 -1.267 1 97.31 122 ALA A C 1
ATOM 976 O O . ALA A 1 122 ? 19.422 -0.36 -0.178 1 97.31 122 ALA A O 1
ATOM 977 N N . TRP A 1 123 ? 20.406 1.075 -1.589 1 98 123 TRP A N 1
ATOM 978 C CA . TRP A 1 123 ? 21.078 1.789 -0.511 1 98 123 TRP A CA 1
ATOM 979 C C . TRP A 1 123 ? 20.172 2.865 0.083 1 98 123 TRP A C 1
ATOM 981 O O . TRP A 1 123 ? 19.734 3.779 -0.623 1 98 123 TRP A O 1
ATOM 991 N N . LEU A 1 124 ? 19.891 2.695 1.409 1 98.44 124 LEU A N 1
ATOM 992 C CA . LEU A 1 124 ? 18.938 3.58 2.064 1 98.44 124 LEU A CA 1
ATOM 993 C C . LEU A 1 124 ? 19.5 4.129 3.367 1 98.44 124 LEU A C 1
ATOM 995 O O . LEU A 1 124 ? 20.266 3.443 4.055 1 98.44 124 LEU A O 1
ATOM 999 N N . PRO A 1 125 ? 19.125 5.418 3.67 1 98.38 125 PRO A N 1
ATOM 1000 C CA . PRO A 1 125 ? 19.359 5.816 5.062 1 98.38 125 PRO A CA 1
ATOM 1001 C C . PRO A 1 125 ? 18.688 4.871 6.059 1 98.38 125 PRO A C 1
ATOM 1003 O O . PRO A 1 125 ? 17.578 4.387 5.812 1 98.38 125 PRO A O 1
ATOM 1006 N N . PRO A 1 126 ? 19.312 4.625 7.18 1 98.19 126 PRO A N 1
ATOM 1007 C CA . PRO A 1 126 ? 18.766 3.68 8.156 1 98.19 126 PRO A CA 1
ATOM 1008 C C . PRO A 1 126 ? 17.328 4.02 8.562 1 98.19 126 PRO A C 1
ATOM 1010 O O . PRO A 1 126 ? 16.516 3.117 8.812 1 98.19 126 PRO A O 1
ATOM 1013 N N . ARG A 1 127 ? 16.922 5.246 8.57 1 97.31 127 ARG A N 1
ATOM 1014 C CA . ARG A 1 127 ? 15.586 5.66 9.016 1 97.31 127 ARG A CA 1
ATOM 1015 C C . ARG A 1 127 ? 14.508 5.145 8.062 1 97.31 127 ARG A C 1
ATOM 1017 O O . ARG A 1 127 ? 13.336 5.09 8.422 1 97.31 127 ARG A O 1
ATOM 1024 N N . CYS A 1 128 ? 14.867 4.82 6.855 1 98.19 128 CYS A N 1
ATOM 1025 C CA . CYS A 1 128 ? 13.891 4.383 5.859 1 98.19 128 CYS A CA 1
ATOM 1026 C C . CYS A 1 128 ? 13.914 2.867 5.703 1 98.19 128 CYS A C 1
ATOM 1028 O O . CYS A 1 128 ? 13.312 2.326 4.77 1 98.19 128 CYS A O 1
ATOM 1030 N N . ILE A 1 129 ? 14.602 2.189 6.625 1 98.38 129 ILE A N 1
ATOM 1031 C CA . ILE A 1 129 ? 14.695 0.735 6.559 1 98.38 129 ILE A CA 1
ATOM 1032 C C . ILE A 1 129 ? 13.797 0.113 7.629 1 98.38 129 ILE A C 1
ATOM 1034 O O . ILE A 1 129 ? 13.945 0.401 8.82 1 98.38 129 ILE A O 1
ATOM 1038 N N . ASP A 1 130 ? 12.852 -0.702 7.176 1 98.31 130 ASP A N 1
ATOM 1039 C CA . ASP A 1 130 ? 12.07 -1.539 8.078 1 98.31 130 ASP A CA 1
ATOM 1040 C C . ASP A 1 130 ? 12.781 -2.855 8.367 1 98.31 130 ASP A C 1
ATOM 1042 O O . ASP A 1 130 ? 12.539 -3.863 7.703 1 98.31 130 ASP A O 1
ATOM 1046 N N . ARG A 1 131 ? 13.625 -2.873 9.383 1 97.62 131 ARG A N 1
ATOM 1047 C CA . ARG A 1 131 ? 14.523 -3.992 9.648 1 97.62 131 ARG A CA 1
ATOM 1048 C C . ARG A 1 131 ? 13.742 -5.25 10.008 1 97.62 131 ARG A C 1
ATOM 1050 O O . ARG A 1 131 ? 14.133 -6.359 9.641 1 97.62 131 ARG A O 1
ATOM 1057 N N . GLU A 1 132 ? 12.703 -5.117 10.727 1 97.88 132 GLU A N 1
ATOM 1058 C CA . GLU A 1 132 ? 11.867 -6.266 11.055 1 97.88 132 GLU A CA 1
ATOM 1059 C C . GLU A 1 132 ? 11.312 -6.926 9.797 1 97.88 132 GLU A C 1
ATOM 1061 O O . GLU A 1 132 ? 11.289 -8.156 9.688 1 97.88 132 GLU A O 1
ATOM 1066 N N . LEU A 1 133 ? 10.891 -6.102 8.883 1 98.12 133 LEU A N 1
ATOM 1067 C CA . LEU A 1 133 ? 10.336 -6.629 7.637 1 98.12 133 LEU A CA 1
ATOM 1068 C C . LEU A 1 133 ? 11.422 -7.297 6.797 1 98.12 133 LEU A C 1
ATOM 1070 O O . LEU A 1 133 ? 11.172 -8.328 6.168 1 98.12 133 LEU A O 1
ATOM 1074 N N . VAL A 1 134 ? 12.609 -6.672 6.773 1 97.19 134 VAL A N 1
ATOM 1075 C CA . VAL A 1 134 ? 13.734 -7.27 6.066 1 97.19 134 VAL A CA 1
ATOM 1076 C C . VAL A 1 134 ? 14.023 -8.656 6.637 1 97.19 134 VAL A C 1
ATOM 1078 O O . VAL A 1 134 ? 14.25 -9.609 5.887 1 97.19 134 VAL A O 1
ATOM 1081 N N . ASP A 1 135 ? 13.984 -8.758 7.93 1 96.62 135 ASP A N 1
ATOM 1082 C CA . ASP A 1 135 ? 14.219 -10.047 8.586 1 96.62 135 ASP A CA 1
ATOM 1083 C C . ASP A 1 135 ? 13.148 -11.062 8.195 1 96.62 135 ASP A C 1
ATOM 1085 O O . ASP A 1 135 ? 13.461 -12.219 7.922 1 96.62 135 ASP A O 1
ATOM 1089 N N . GLU A 1 136 ? 11.953 -10.648 8.203 1 96.62 136 GLU A N 1
ATOM 1090 C CA . GLU A 1 136 ? 10.859 -11.531 7.805 1 96.62 136 GLU A CA 1
ATOM 1091 C C . GLU A 1 136 ? 11.039 -12.023 6.371 1 96.62 136 GLU A C 1
ATOM 1093 O O . GLU A 1 136 ? 10.867 -13.211 6.09 1 96.62 136 GLU A O 1
ATOM 1098 N N . PHE A 1 137 ? 11.375 -11.156 5.492 1 96.5 137 PHE A N 1
ATOM 1099 C CA . PHE A 1 137 ? 11.602 -11.469 4.086 1 96.5 137 PHE A CA 1
ATOM 1100 C C . PHE A 1 137 ? 12.734 -12.477 3.932 1 96.5 137 PHE A C 1
ATOM 1102 O O . PHE A 1 137 ? 12.594 -13.461 3.203 1 96.5 137 PHE A O 1
ATOM 1109 N N . THR A 1 138 ? 13.766 -12.195 4.664 1 92.94 138 THR A N 1
ATOM 1110 C CA . THR A 1 138 ? 14.945 -13.039 4.574 1 92.94 138 THR A CA 1
ATOM 1111 C C . THR A 1 138 ? 14.656 -14.438 5.133 1 92.94 138 THR A C 1
ATOM 1113 O O . THR A 1 138 ? 15.195 -15.43 4.637 1 92.94 138 THR A O 1
ATOM 1116 N N . ALA A 1 139 ? 13.789 -14.555 5.996 1 92.62 139 ALA A N 1
ATOM 1117 C CA . ALA A 1 139 ? 13.508 -15.812 6.68 1 92.62 139 ALA A CA 1
ATOM 1118 C C . ALA A 1 139 ? 12.578 -16.688 5.844 1 92.62 139 ALA A C 1
ATOM 1120 O O . ALA A 1 139 ? 12.438 -17.891 6.121 1 92.62 139 ALA A O 1
ATOM 1121 N N . LEU A 1 140 ? 11.93 -16.188 4.859 1 90.31 140 LEU A N 1
ATOM 1122 C CA . LEU A 1 140 ? 10.938 -16.922 4.086 1 90.31 140 LEU A CA 1
ATOM 1123 C C . LEU A 1 140 ? 11.609 -18 3.229 1 90.31 140 LEU A C 1
ATOM 1125 O O . LEU A 1 140 ? 10.969 -18.984 2.855 1 90.31 140 LEU A O 1
ATOM 1129 N N . GLY A 1 141 ? 12.875 -17.781 2.889 1 78.75 141 GLY A N 1
ATOM 1130 C CA . GLY A 1 141 ? 13.523 -18.766 2.047 1 78.75 141 GLY A CA 1
ATOM 1131 C C . GLY A 1 141 ? 15.039 -18.656 2.043 1 78.75 141 GLY A C 1
ATOM 1132 O O . GLY A 1 141 ? 15.594 -17.703 2.609 1 78.75 141 GLY A O 1
ATOM 1133 N N . GLU A 1 142 ? 15.57 -19.672 1.507 1 80.81 142 GLU A N 1
ATOM 1134 C CA . GLU A 1 142 ? 17 -19.641 1.231 1 80.81 142 GLU A CA 1
ATOM 1135 C C . GLU A 1 142 ? 17.297 -18.969 -0.109 1 80.81 142 GLU A C 1
ATOM 1137 O O . GLU A 1 142 ? 17.328 -19.625 -1.147 1 80.81 142 GLU A O 1
ATOM 1142 N N . TRP A 1 143 ? 17.453 -17.672 -0.041 1 89.94 143 TRP A N 1
ATOM 1143 C CA . TRP A 1 143 ? 17.641 -16.906 -1.27 1 89.94 143 TRP A CA 1
ATOM 1144 C C . TRP A 1 143 ? 19.078 -17.016 -1.773 1 89.94 143 TRP A C 1
ATOM 1146 O O . TRP A 1 143 ? 20.016 -16.797 -1.017 1 89.94 143 TRP A O 1
ATOM 1156 N N . ASP A 1 144 ? 19.203 -17.453 -3.023 1 91.69 144 ASP A N 1
ATOM 1157 C CA . ASP A 1 144 ? 20.516 -17.516 -3.664 1 91.69 144 ASP A CA 1
ATOM 1158 C C . ASP A 1 144 ? 20.641 -16.484 -4.781 1 91.69 144 ASP A C 1
ATOM 1160 O O . ASP A 1 144 ? 19.641 -16.141 -5.422 1 91.69 144 ASP A O 1
ATOM 1164 N N . PHE A 1 145 ? 21.812 -16.078 -4.922 1 95.19 145 PHE A N 1
ATOM 1165 C CA . PHE A 1 145 ? 22.141 -15.109 -5.965 1 95.19 145 PHE A CA 1
ATOM 1166 C C . PHE A 1 145 ? 23.25 -15.648 -6.867 1 95.19 145 PHE A C 1
ATOM 1168 O O . PHE A 1 145 ? 24.109 -16.406 -6.414 1 95.19 145 PHE A O 1
ATOM 1175 N N . TYR A 1 146 ? 23.219 -15.242 -8.141 1 95.62 146 TYR A N 1
ATOM 1176 C CA . TYR A 1 146 ? 24.062 -15.891 -9.141 1 95.62 146 TYR A CA 1
ATOM 1177 C C . TYR A 1 146 ? 24.734 -14.859 -10.039 1 95.62 146 TYR A C 1
ATOM 1179 O O . TYR A 1 146 ? 24.234 -13.742 -10.18 1 95.62 146 TYR A O 1
ATOM 1187 N N . THR A 1 147 ? 25.75 -15.281 -10.75 1 93.56 147 THR A N 1
ATOM 1188 C CA . THR A 1 147 ? 26.578 -14.391 -11.547 1 93.56 147 THR A CA 1
ATOM 1189 C C . THR A 1 147 ? 26.078 -14.32 -12.992 1 93.56 147 THR A C 1
ATOM 1191 O O . THR A 1 147 ? 26.5 -13.445 -13.758 1 93.56 147 THR A O 1
ATOM 1194 N N . LYS A 1 148 ? 25.172 -15.195 -13.336 1 93.94 148 LYS A N 1
ATOM 1195 C CA . LYS A 1 148 ? 24.75 -15.172 -14.734 1 93.94 148 LYS A CA 1
ATOM 1196 C C . LYS A 1 148 ? 23.328 -15.672 -14.883 1 93.94 148 LYS A C 1
ATOM 1198 O O . LYS A 1 148 ? 22.78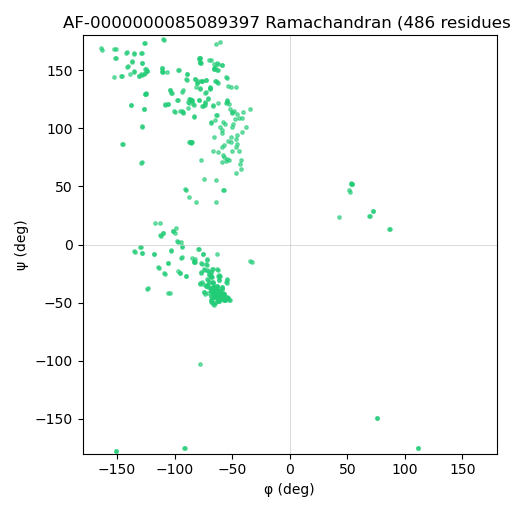1 -16.312 -13.984 1 93.94 148 LYS A O 1
ATOM 1203 N N . TYR A 1 149 ? 22.781 -15.289 -16.031 1 94.12 149 TYR A N 1
ATOM 1204 C CA . TYR A 1 149 ? 21.453 -15.727 -16.438 1 94.12 149 TYR A CA 1
ATOM 1205 C C . TYR A 1 149 ? 21.406 -17.234 -16.625 1 94.12 149 TYR A C 1
ATOM 1207 O O . TYR A 1 149 ? 22.344 -17.828 -17.172 1 94.12 149 TYR A O 1
ATOM 1215 N N . HIS A 1 150 ? 20.281 -17.875 -16.172 1 95.06 150 HIS A N 1
ATOM 1216 C CA . HIS A 1 150 ? 20.141 -19.328 -16.219 1 95.06 150 HIS A CA 1
ATOM 1217 C C . HIS A 1 150 ? 21.344 -20.016 -15.586 1 95.06 150 HIS A C 1
ATOM 1219 O O . HIS A 1 150 ? 21.922 -20.938 -16.172 1 95.06 150 HIS A O 1
ATOM 1225 N N . ALA A 1 151 ? 21.719 -19.547 -14.453 1 93.12 151 ALA A N 1
ATOM 1226 C CA . ALA A 1 151 ? 22.906 -20 -13.734 1 93.12 151 ALA A CA 1
ATOM 1227 C C . ALA A 1 151 ? 22.719 -21.406 -13.203 1 93.12 151 ALA A C 1
ATOM 1229 O O . ALA A 1 151 ? 21.609 -21.922 -13.148 1 93.12 151 ALA A O 1
ATOM 1230 N N . THR A 1 152 ? 23.844 -22.047 -12.945 1 92.38 152 THR A N 1
ATOM 1231 C CA . THR A 1 152 ? 23.922 -23.328 -12.258 1 92.38 152 THR A CA 1
ATOM 1232 C C . THR A 1 152 ? 24.516 -23.172 -10.859 1 92.38 152 THR A C 1
ATOM 1234 O O . THR A 1 152 ? 24.844 -22.062 -10.445 1 92.38 152 THR A O 1
ATOM 1237 N N . GLU A 1 153 ? 24.547 -24.25 -10.148 1 90.25 153 GLU A N 1
ATOM 1238 C CA . GLU A 1 153 ? 25.062 -24.234 -8.773 1 90.25 153 GLU A CA 1
ATOM 1239 C C . GLU A 1 153 ? 26.469 -23.641 -8.711 1 90.25 153 GLU A C 1
ATOM 1241 O O . GLU A 1 153 ? 26.812 -22.969 -7.742 1 90.25 153 GLU A O 1
ATOM 1246 N N . GLY A 1 154 ? 27.203 -23.844 -9.688 1 89.75 154 GLY A N 1
ATOM 1247 C CA . GLY A 1 154 ? 28.578 -23.344 -9.742 1 89.75 154 GLY A CA 1
ATOM 1248 C C . GLY A 1 154 ? 28.656 -21.844 -9.93 1 89.75 154 GLY A C 1
ATOM 1249 O O . GLY A 1 154 ? 29.703 -21.234 -9.688 1 89.75 154 GLY A O 1
ATOM 1250 N N . ASP A 1 155 ? 27.547 -21.156 -10.281 1 93.19 155 ASP A N 1
ATOM 1251 C CA . ASP A 1 155 ? 27.5 -19.719 -10.547 1 93.19 155 ASP A CA 1
ATOM 1252 C C . ASP A 1 155 ? 26.969 -18.953 -9.344 1 93.19 155 ASP A C 1
ATOM 1254 O O . ASP A 1 155 ? 26.734 -17.75 -9.43 1 93.19 155 ASP A O 1
ATOM 1258 N N . LYS A 1 156 ? 26.828 -19.594 -8.258 1 91.44 156 LYS A N 1
ATOM 1259 C CA . LYS A 1 156 ? 26.25 -19 -7.055 1 91.44 156 LYS A CA 1
ATOM 1260 C C . LYS A 1 156 ? 27.25 -18.078 -6.363 1 91.44 156 LYS A C 1
ATOM 1262 O O . LYS A 1 156 ? 28.438 -18.391 -6.297 1 91.44 156 LYS A O 1
ATOM 1267 N N . PHE A 1 157 ? 26.531 -16.938 -5.895 1 87.62 157 PHE A N 1
ATOM 1268 C CA . PHE A 1 157 ? 27.297 -16.188 -4.914 1 87.62 157 PHE A CA 1
ATOM 1269 C C . PHE A 1 157 ? 27.344 -16.922 -3.578 1 87.62 157 PHE A C 1
ATOM 1271 O O . PHE A 1 157 ? 26.328 -17.469 -3.139 1 87.62 157 PHE A O 1
ATOM 1278 N N . HIS A 1 158 ? 28.375 -17.281 -3.059 1 83.12 158 HIS A N 1
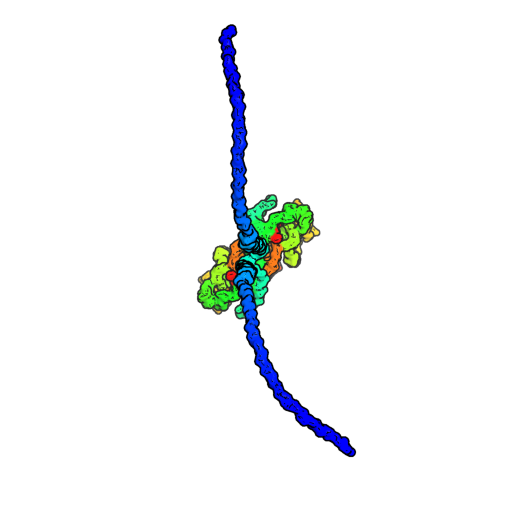ATOM 1279 C CA . HIS A 1 158 ? 28.453 -18 -1.788 1 83.12 158 HIS A CA 1
ATOM 1280 C C . HIS A 1 158 ? 28.359 -17.031 -0.61 1 83.12 158 HIS A C 1
ATOM 1282 O O . HIS A 1 158 ? 29.062 -17.203 0.392 1 83.12 158 HIS A O 1
ATOM 1288 N N . THR A 1 159 ? 27.531 -15.969 -0.753 1 82.88 159 THR A N 1
ATOM 1289 C CA . THR A 1 159 ? 27.281 -15 0.316 1 82.88 159 THR A CA 1
ATOM 1290 C C . THR A 1 159 ? 25.906 -14.367 0.166 1 82.88 159 THR A C 1
ATOM 1292 O O . THR A 1 159 ? 25.438 -14.141 -0.953 1 82.88 159 THR A O 1
ATOM 1295 N N . TYR A 1 160 ? 25.297 -14.109 1.343 1 84 160 TYR A N 1
ATOM 1296 C CA . TYR A 1 160 ? 24.047 -13.352 1.388 1 84 160 TYR A CA 1
ATOM 1297 C C . TYR A 1 160 ? 24.25 -12 2.07 1 84 160 TYR A C 1
ATOM 1299 O O . TYR A 1 160 ? 23.297 -11.391 2.561 1 84 160 TYR A O 1
ATOM 1307 N N . ASP A 1 161 ? 25.484 -11.633 2.119 1 90.38 161 ASP A N 1
ATOM 1308 C CA . ASP A 1 161 ? 25.797 -10.352 2.73 1 90.38 161 ASP A CA 1
ATOM 1309 C C . ASP A 1 161 ? 25.234 -9.195 1.898 1 90.38 161 ASP A C 1
ATOM 1311 O O . ASP A 1 161 ? 25.688 -8.969 0.77 1 90.38 161 ASP A O 1
ATOM 1315 N N . PRO A 1 162 ? 24.344 -8.391 2.488 1 91.94 162 PRO A N 1
ATOM 1316 C CA . PRO A 1 162 ? 23.719 -7.32 1.72 1 91.94 162 PRO A CA 1
ATOM 1317 C C . PRO A 1 162 ? 24.719 -6.281 1.224 1 91.94 162 PRO A C 1
ATOM 1319 O O . PRO A 1 162 ? 24.594 -5.77 0.108 1 91.94 162 PRO A O 1
ATOM 1322 N N . ASP A 1 163 ? 25.656 -5.965 2.068 1 92.62 163 ASP A N 1
ATOM 1323 C CA . ASP A 1 163 ? 26.656 -4.969 1.67 1 92.62 163 ASP A CA 1
ATOM 1324 C C . ASP A 1 163 ? 27.438 -5.434 0.449 1 92.62 163 ASP A C 1
ATOM 1326 O O . ASP A 1 163 ? 27.734 -4.641 -0.446 1 92.62 163 ASP A O 1
ATOM 1330 N N . PHE A 1 164 ? 27.797 -6.691 0.435 1 92.94 164 PHE A N 1
ATOM 1331 C CA . PHE A 1 164 ? 28.5 -7.258 -0.709 1 92.94 164 PHE A CA 1
ATOM 1332 C C . PHE A 1 164 ? 27.625 -7.23 -1.954 1 92.94 164 PHE A C 1
ATOM 1334 O O . PHE A 1 164 ? 28.031 -6.73 -3.002 1 92.94 164 PHE A O 1
ATOM 1341 N N . LEU A 1 165 ? 26.453 -7.695 -1.83 1 92.62 165 LEU A N 1
ATOM 1342 C CA . LEU A 1 165 ? 25.547 -7.785 -2.969 1 92.62 165 LEU A CA 1
ATOM 1343 C C . LEU A 1 165 ? 25.219 -6.398 -3.52 1 92.62 165 LEU A C 1
ATOM 1345 O O . LEU A 1 165 ? 25.109 -6.219 -4.734 1 92.62 165 LEU A O 1
ATOM 1349 N N . GLY A 1 166 ? 25.109 -5.414 -2.627 1 94.69 166 GLY A N 1
ATOM 1350 C CA . GLY A 1 166 ? 24.812 -4.051 -3.035 1 94.69 166 GLY A CA 1
ATOM 1351 C C . GLY A 1 166 ? 26 -3.348 -3.662 1 94.69 166 GLY A C 1
ATOM 1352 O O . GLY A 1 166 ? 25.859 -2.268 -4.238 1 94.69 166 GLY A O 1
ATOM 1353 N N . SER A 1 167 ? 27.141 -3.951 -3.613 1 93.94 167 SER A N 1
ATOM 1354 C CA . SER A 1 167 ? 28.359 -3.254 -4.043 1 93.94 167 SER A CA 1
ATOM 1355 C C . SER A 1 167 ? 29 -3.947 -5.238 1 93.94 167 SER A C 1
ATOM 1357 O O . SER A 1 167 ? 29.969 -3.443 -5.809 1 93.94 167 SER A O 1
ATOM 1359 N N . VAL A 1 168 ? 28.484 -5.062 -5.551 1 88.88 168 VAL A N 1
ATOM 1360 C CA . VAL A 1 168 ? 29.109 -5.812 -6.637 1 88.88 168 VAL A CA 1
ATOM 1361 C C . VAL A 1 168 ? 28.875 -5.09 -7.961 1 88.88 168 VAL A C 1
ATOM 1363 O O . VAL A 1 168 ? 27.781 -4.547 -8.195 1 88.88 168 VAL A O 1
ATOM 1366 N N . ASN A 1 169 ? 29.922 -4.996 -8.703 1 85.44 169 ASN A N 1
ATOM 1367 C CA . ASN A 1 169 ? 29.875 -4.305 -9.984 1 85.44 169 ASN A CA 1
ATOM 1368 C C . ASN A 1 169 ? 29.516 -5.258 -11.125 1 85.44 169 ASN A C 1
ATOM 1370 O O . ASN A 1 169 ? 30.25 -5.359 -12.109 1 85.44 169 ASN A O 1
ATOM 1374 N N . GLN A 1 170 ? 28.594 -6.02 -10.977 1 87.56 170 GLN A N 1
ATOM 1375 C CA . GLN A 1 170 ? 28.047 -6.891 -12.016 1 87.56 170 GLN A CA 1
ATOM 1376 C C . GLN A 1 170 ? 26.562 -7.164 -11.781 1 87.56 170 GLN A C 1
ATOM 1378 O O . GLN A 1 170 ? 26.047 -6.887 -10.695 1 87.56 170 GLN A O 1
ATOM 1383 N N . THR A 1 171 ? 26.047 -7.715 -12.812 1 91.69 171 THR A N 1
ATOM 1384 C CA . THR A 1 171 ? 24.641 -8.07 -12.695 1 91.69 171 THR A CA 1
ATOM 1385 C C . THR A 1 171 ? 24.453 -9.289 -11.797 1 91.69 171 THR A C 1
ATOM 1387 O O . THR A 1 171 ? 25.188 -10.266 -11.914 1 91.69 171 THR A O 1
ATOM 1390 N N . ILE A 1 172 ? 23.562 -9.148 -10.867 1 95.06 172 ILE A N 1
ATOM 1391 C CA . ILE A 1 172 ? 23.203 -10.242 -9.977 1 95.06 172 ILE A CA 1
ATOM 1392 C C . ILE A 1 172 ? 21.875 -10.859 -10.422 1 95.06 172 ILE A C 1
ATOM 1394 O O . ILE A 1 172 ? 20.922 -10.133 -10.727 1 95.06 172 ILE A O 1
ATOM 1398 N N . TYR A 1 173 ? 21.922 -12.188 -10.531 1 96.19 173 TYR A N 1
ATOM 1399 C CA . TYR A 1 173 ? 20.719 -12.891 -10.938 1 96.19 173 TYR A CA 1
ATOM 1400 C C . TYR A 1 173 ? 20.156 -13.703 -9.781 1 96.19 173 TYR A C 1
ATOM 1402 O O . TYR A 1 173 ? 20.891 -14.117 -8.883 1 96.19 173 TYR A O 1
ATOM 1410 N N . THR A 1 174 ? 18.844 -13.891 -9.812 1 95.25 174 THR A N 1
ATOM 1411 C CA . THR A 1 174 ? 18.172 -14.711 -8.812 1 95.25 174 THR A CA 1
ATOM 1412 C C . THR A 1 174 ? 16.922 -15.359 -9.383 1 95.25 174 THR A C 1
ATOM 1414 O O . THR A 1 174 ? 16.656 -15.258 -10.586 1 95.25 174 THR A O 1
ATOM 1417 N N . GLU A 1 175 ? 16.25 -16.047 -8.578 1 95.12 175 GLU A N 1
ATOM 1418 C CA . GLU A 1 175 ? 15.078 -16.797 -9.023 1 95.12 175 GLU A CA 1
ATOM 1419 C C . GLU A 1 175 ? 13.867 -15.891 -9.219 1 95.12 175 GLU A C 1
ATOM 1421 O O . GLU A 1 175 ? 13.758 -14.852 -8.562 1 95.12 175 GLU A O 1
ATOM 1426 N N . ARG A 1 176 ? 12.898 -16.328 -10.062 1 95.31 176 ARG A N 1
ATOM 1427 C CA . ARG A 1 176 ? 11.625 -15.648 -10.258 1 95.31 176 ARG A CA 1
ATOM 1428 C C . ARG A 1 176 ? 10.852 -15.539 -8.945 1 95.31 176 ARG A C 1
ATOM 1430 O O . ARG A 1 176 ? 10.234 -14.516 -8.664 1 95.31 176 ARG A O 1
ATOM 1437 N N . ARG A 1 177 ? 10.922 -16.531 -8.109 1 95 177 ARG A N 1
ATOM 1438 C CA . ARG A 1 177 ? 10.234 -16.531 -6.816 1 95 177 ARG A CA 1
ATOM 1439 C C . ARG A 1 177 ? 10.672 -15.344 -5.969 1 95 177 ARG A C 1
ATOM 1441 O O . ARG A 1 177 ? 9.844 -14.711 -5.305 1 95 177 ARG A O 1
ATOM 1448 N N . TRP A 1 178 ? 11.922 -15.125 -5.996 1 95.81 178 TRP A N 1
ATOM 1449 C CA . TRP A 1 178 ? 12.445 -14 -5.23 1 95.81 178 TRP A CA 1
ATOM 1450 C C . TRP A 1 178 ? 11.812 -12.688 -5.688 1 95.81 178 TRP A C 1
ATOM 1452 O O . TRP A 1 178 ? 11.406 -11.867 -4.859 1 95.81 178 TRP A O 1
ATOM 1462 N N . HIS A 1 179 ? 11.703 -12.492 -7 1 96.44 179 HIS A N 1
ATOM 1463 C CA . HIS A 1 179 ? 11.164 -11.266 -7.574 1 96.44 179 HIS A CA 1
ATOM 1464 C C . HIS A 1 179 ? 9.719 -11.055 -7.152 1 96.44 179 HIS A C 1
ATOM 1466 O O . HIS A 1 179 ? 9.352 -9.969 -6.695 1 96.44 179 HIS A O 1
ATOM 1472 N N . ILE A 1 180 ? 8.984 -12.078 -7.277 1 96.25 180 ILE A N 1
ATOM 1473 C CA . ILE A 1 180 ? 7.566 -11.977 -6.945 1 96.25 180 ILE A CA 1
ATOM 1474 C C . ILE A 1 180 ? 7.402 -11.734 -5.445 1 96.25 180 ILE A C 1
ATOM 1476 O O . ILE A 1 180 ? 6.586 -10.914 -5.031 1 96.25 180 ILE A O 1
ATOM 1480 N N . THR A 1 181 ? 8.203 -12.422 -4.672 1 96.69 181 THR A N 1
ATOM 1481 C CA . THR A 1 181 ? 8.164 -12.234 -3.227 1 96.69 181 THR A CA 1
ATOM 1482 C C . THR A 1 181 ? 8.594 -10.82 -2.848 1 96.69 181 THR A C 1
ATOM 1484 O O . THR A 1 181 ? 7.98 -10.195 -1.979 1 96.69 181 THR A O 1
ATOM 1487 N N . HIS A 1 182 ? 9.633 -10.375 -3.469 1 96.62 182 HIS A N 1
ATOM 1488 C CA . HIS A 1 182 ? 10.086 -9 -3.309 1 96.62 182 HIS A CA 1
ATOM 1489 C C . HIS A 1 182 ? 8.953 -8.016 -3.543 1 96.62 182 HIS A C 1
ATOM 1491 O O . HIS A 1 182 ? 8.734 -7.102 -2.738 1 96.62 182 HIS A O 1
ATOM 1497 N N . CYS A 1 183 ? 8.219 -8.172 -4.59 1 97.69 183 CYS A N 1
ATOM 1498 C CA . CYS A 1 183 ? 7.102 -7.297 -4.922 1 97.69 183 CYS A CA 1
ATOM 1499 C C . CYS A 1 183 ? 6.035 -7.336 -3.834 1 97.69 183 CYS A C 1
ATOM 1501 O O . CYS A 1 183 ? 5.535 -6.293 -3.41 1 97.69 183 CYS A O 1
ATOM 1503 N N . LEU A 1 184 ? 5.703 -8.531 -3.408 1 98.06 184 LEU A N 1
ATOM 1504 C CA . LEU A 1 184 ? 4.699 -8.711 -2.363 1 98.06 184 LEU A CA 1
ATOM 1505 C C . LEU A 1 184 ? 5.098 -7.965 -1.095 1 98.06 184 LEU A C 1
ATOM 1507 O O . LEU A 1 184 ? 4.273 -7.27 -0.498 1 98.06 184 LEU A O 1
ATOM 1511 N N . PHE A 1 185 ? 6.316 -8.016 -0.733 1 98.31 185 PHE A N 1
ATOM 1512 C CA . PHE A 1 185 ? 6.781 -7.418 0.514 1 98.31 185 PHE A CA 1
ATOM 1513 C C . PHE A 1 185 ? 6.906 -5.906 0.379 1 98.31 185 PHE A C 1
ATOM 1515 O O . PHE A 1 185 ? 6.859 -5.184 1.377 1 98.31 185 PHE A O 1
ATOM 1522 N N . MET A 1 186 ? 7.078 -5.449 -0.854 1 98.38 186 MET A N 1
ATOM 1523 C CA . MET A 1 186 ? 7.078 -4 -1.041 1 98.38 186 MET A CA 1
ATOM 1524 C C . MET A 1 186 ? 5.703 -3.41 -0.738 1 98.38 186 MET A C 1
ATOM 1526 O O . MET A 1 186 ? 5.602 -2.299 -0.217 1 98.38 186 MET A O 1
ATOM 1530 N N . PHE A 1 187 ? 4.645 -4.164 -1.019 1 98.12 187 PHE A N 1
ATOM 1531 C CA . PHE A 1 187 ? 3.301 -3.729 -0.655 1 98.12 187 PHE A CA 1
ATOM 1532 C C . PHE A 1 187 ? 3.133 -3.701 0.859 1 98.12 187 PHE A C 1
ATOM 1534 O O . PHE A 1 187 ? 2.594 -2.74 1.412 1 98.12 187 PHE A O 1
ATOM 1541 N N . LYS A 1 188 ? 3.586 -4.734 1.512 1 98.06 188 LYS A N 1
ATOM 1542 C CA . LYS A 1 188 ? 3.5 -4.797 2.969 1 98.06 188 LYS A CA 1
ATOM 1543 C C . LYS A 1 188 ? 4.293 -3.664 3.613 1 98.06 188 LYS A C 1
ATOM 1545 O O . LYS A 1 188 ? 3.863 -3.094 4.621 1 98.06 188 LYS A O 1
ATOM 1550 N N . LYS A 1 189 ? 5.457 -3.365 3.062 1 98.31 189 LYS A N 1
ATOM 1551 C CA . LYS A 1 189 ? 6.289 -2.277 3.57 1 98.31 189 LYS A CA 1
ATOM 1552 C C . LYS A 1 189 ? 5.516 -0.963 3.607 1 98.31 189 LYS A C 1
ATOM 1554 O O . LYS A 1 189 ? 5.586 -0.222 4.59 1 98.31 189 LYS A O 1
ATOM 1559 N N . LEU A 1 190 ? 4.828 -0.708 2.539 1 97.94 190 LEU A N 1
ATOM 1560 C CA . LEU A 1 190 ? 4.066 0.533 2.459 1 97.94 190 LEU A CA 1
ATOM 1561 C C . LEU A 1 190 ? 2.996 0.585 3.545 1 97.94 190 LEU A C 1
ATOM 1563 O O . LEU A 1 190 ? 2.863 1.594 4.242 1 97.94 190 LEU A O 1
ATOM 1567 N N . THR A 1 191 ? 2.244 -0.463 3.725 1 96.75 191 THR A N 1
ATOM 1568 C CA . THR A 1 191 ? 1.188 -0.503 4.73 1 96.75 191 THR A CA 1
ATOM 1569 C C . THR A 1 191 ? 1.761 -0.29 6.125 1 96.75 191 THR A C 1
ATOM 1571 O O . THR A 1 191 ? 1.228 0.501 6.906 1 96.75 191 THR A O 1
ATOM 1574 N N . ARG A 1 192 ? 2.857 -0.968 6.379 1 96.44 192 ARG A N 1
ATOM 1575 C CA . ARG A 1 192 ? 3.486 -0.863 7.691 1 96.44 192 ARG A CA 1
ATOM 1576 C C . ARG A 1 192 ? 3.959 0.562 7.961 1 96.44 192 ARG A C 1
ATOM 1578 O O . ARG A 1 192 ? 3.746 1.097 9.047 1 96.44 192 ARG A O 1
ATOM 1585 N N . ALA A 1 193 ? 4.605 1.121 6.973 1 96.81 193 ALA A N 1
ATOM 1586 C CA . ALA A 1 193 ? 5.098 2.484 7.141 1 96.81 193 ALA A CA 1
ATOM 1587 C C . ALA A 1 193 ? 3.947 3.461 7.371 1 96.81 193 ALA A C 1
ATOM 1589 O O . ALA A 1 193 ? 4.035 4.344 8.227 1 96.81 193 ALA A O 1
ATOM 1590 N N . LEU A 1 194 ? 2.924 3.234 6.66 1 95.44 194 LEU A N 1
ATOM 1591 C CA . LEU A 1 194 ? 1.768 4.121 6.699 1 95.44 194 LEU A CA 1
ATOM 1592 C C . LEU A 1 194 ? 1.097 4.078 8.07 1 95.44 194 LEU A C 1
ATOM 1594 O O . LEU A 1 194 ? 0.886 5.121 8.695 1 95.44 194 LEU A O 1
ATOM 1598 N N . VAL A 1 195 ? 0.765 2.943 8.586 1 92.06 195 VAL A N 1
ATOM 1599 C CA . VAL A 1 195 ? -0.051 2.809 9.789 1 92.06 195 VAL A CA 1
ATOM 1600 C C . VAL A 1 195 ? 0.78 3.164 11.023 1 92.06 195 VAL A C 1
ATOM 1602 O O . VAL A 1 195 ? 0.234 3.564 12.055 1 92.06 195 VAL A O 1
ATOM 1605 N N . ASN A 1 196 ? 2.119 3.088 10.867 1 92.06 196 ASN A N 1
ATOM 1606 C CA . ASN A 1 196 ? 2.977 3.377 12.016 1 92.06 196 ASN A CA 1
ATOM 1607 C C . ASN A 1 196 ? 3.602 4.766 11.914 1 92.06 196 ASN A C 1
ATOM 1609 O O . ASN A 1 196 ? 4.32 5.195 12.812 1 92.06 196 ASN A O 1
ATOM 1613 N N . GLY A 1 197 ? 3.383 5.422 10.805 1 91.94 197 GLY A N 1
ATOM 1614 C CA . GLY A 1 197 ? 3.908 6.766 10.617 1 91.94 197 GLY A CA 1
ATOM 1615 C C . GLY A 1 197 ? 5.41 6.797 10.406 1 91.94 197 GLY A C 1
ATOM 1616 O O . GLY A 1 197 ? 6.086 7.73 10.836 1 91.94 197 GLY A O 1
ATOM 1617 N N . TRP A 1 198 ? 5.992 5.777 9.852 1 95.56 198 TRP A N 1
ATOM 1618 C CA . TRP A 1 198 ? 7.434 5.676 9.656 1 95.56 198 TRP A CA 1
ATOM 1619 C C . TRP A 1 198 ? 7.848 6.281 8.32 1 95.56 198 TRP A C 1
ATOM 1621 O O . TRP A 1 198 ? 7.074 6.266 7.359 1 95.56 198 TRP A O 1
ATOM 1631 N N . PRO A 1 199 ? 9.055 6.871 8.312 1 96.94 199 PRO A N 1
ATOM 1632 C CA . PRO A 1 199 ? 9.586 7.27 7.008 1 96.94 199 PRO A CA 1
ATOM 1633 C C . PRO A 1 199 ? 9.867 6.078 6.094 1 96.94 199 PRO A C 1
ATOM 1635 O O . PRO A 1 199 ? 10.18 4.988 6.578 1 96.94 199 PRO A O 1
ATOM 1638 N N . VAL A 1 200 ? 9.781 6.391 4.812 1 97.44 200 VAL A N 1
ATOM 1639 C CA . VAL A 1 200 ? 10.008 5.32 3.846 1 97.44 200 VAL A CA 1
ATOM 1640 C C . VAL A 1 200 ? 10.773 5.867 2.643 1 97.44 200 VAL A C 1
ATOM 1642 O O . VAL A 1 200 ? 10.945 7.082 2.504 1 97.44 200 VAL A O 1
ATOM 1645 N N . ASP A 1 201 ? 11.305 4.973 1.854 1 98.12 201 ASP A N 1
ATOM 1646 C CA . ASP A 1 201 ? 11.906 5.344 0.581 1 98.12 201 ASP A CA 1
ATOM 1647 C C . ASP A 1 201 ? 10.844 5.605 -0.48 1 98.12 201 ASP A C 1
ATOM 1649 O O . ASP A 1 201 ? 9.719 5.098 -0.379 1 98.12 201 ASP A O 1
ATOM 1653 N N . ALA A 1 202 ? 11.227 6.316 -1.521 1 97.25 202 ALA A N 1
ATOM 1654 C CA . ALA A 1 202 ? 10.289 6.738 -2.561 1 97.25 202 ALA A CA 1
ATOM 1655 C C . ALA A 1 202 ? 9.852 5.555 -3.416 1 97.25 202 ALA A C 1
ATOM 1657 O O . ALA A 1 202 ? 8.805 5.609 -4.07 1 97.25 202 ALA A O 1
ATOM 1658 N N . GLU A 1 203 ? 10.641 4.512 -3.434 1 96.81 203 GLU A N 1
ATOM 1659 C CA . GLU A 1 203 ? 10.266 3.328 -4.203 1 96.81 203 GLU A CA 1
ATOM 1660 C C . GLU A 1 203 ? 8.969 2.719 -3.684 1 96.81 203 GLU A C 1
ATOM 1662 O O . GLU A 1 203 ? 8.18 2.16 -4.453 1 96.81 203 GLU A O 1
ATOM 1667 N N . ALA A 1 204 ? 8.711 2.846 -2.43 1 97 204 ALA A N 1
ATOM 1668 C CA . ALA A 1 204 ? 7.543 2.244 -1.787 1 97 204 ALA A CA 1
ATOM 1669 C C . ALA A 1 204 ? 6.25 2.902 -2.266 1 97 204 ALA A C 1
ATOM 1671 O O . ALA A 1 204 ? 5.184 2.283 -2.242 1 97 204 ALA A O 1
ATOM 1672 N N . VAL A 1 205 ? 6.324 4.152 -2.67 1 96.38 205 VAL A N 1
ATOM 1673 C CA . VAL A 1 205 ? 5.117 4.863 -3.078 1 96.38 205 VAL A CA 1
ATOM 1674 C C . VAL A 1 205 ? 5.164 5.145 -4.578 1 96.38 205 VAL A C 1
ATOM 1676 O O . VAL A 1 205 ? 4.32 5.871 -5.109 1 96.38 205 VAL A O 1
ATOM 1679 N N . SER A 1 206 ? 6.129 4.605 -5.266 1 95.56 206 SER A N 1
ATOM 1680 C CA . SER A 1 206 ? 6.336 4.852 -6.688 1 95.56 206 SER A CA 1
ATOM 1681 C C . SER A 1 206 ? 5.254 4.18 -7.531 1 95.56 206 SER A C 1
ATOM 1683 O O . SER A 1 206 ? 5.109 2.957 -7.5 1 95.56 206 SER A O 1
ATOM 1685 N N . GLU A 1 207 ? 4.582 4.941 -8.375 1 93.69 207 GLU A N 1
ATOM 1686 C CA . GLU A 1 207 ? 3.549 4.383 -9.242 1 93.69 207 GLU A CA 1
ATOM 1687 C C . GLU A 1 207 ? 4.152 3.465 -10.297 1 93.69 207 GLU A C 1
ATOM 1689 O O . GLU A 1 207 ? 3.654 2.359 -10.523 1 93.69 207 GLU A O 1
ATOM 1694 N N . PRO A 1 208 ? 5.215 3.873 -10.914 1 94.38 208 PRO A N 1
ATOM 1695 C CA . PRO A 1 208 ? 5.836 2.945 -11.859 1 94.38 208 PRO A CA 1
ATOM 1696 C C . PRO A 1 208 ? 6.23 1.618 -11.219 1 94.38 208 PRO A C 1
ATOM 1698 O O . PRO A 1 208 ? 6.066 0.559 -11.828 1 94.38 208 PRO A O 1
ATOM 1701 N N . HIS A 1 209 ? 6.77 1.682 -10.078 1 95.94 209 HIS A N 1
ATOM 1702 C CA . HIS A 1 209 ? 7.125 0.444 -9.391 1 95.94 209 HIS A CA 1
ATOM 1703 C C . HIS A 1 209 ? 5.891 -0.404 -9.109 1 95.94 209 HIS A C 1
ATOM 1705 O O . HIS A 1 209 ? 5.902 -1.618 -9.32 1 95.94 209 HIS A O 1
ATOM 1711 N N . THR A 1 210 ? 4.867 0.244 -8.562 1 96.88 210 THR A N 1
ATOM 1712 C CA . THR A 1 210 ? 3.617 -0.459 -8.305 1 96.88 210 THR A CA 1
ATOM 1713 C C . THR A 1 210 ? 3.113 -1.144 -9.578 1 96.88 210 THR A C 1
ATOM 1715 O O . THR A 1 210 ? 2.736 -2.316 -9.547 1 96.88 210 THR A O 1
ATOM 1718 N N . GLU A 1 211 ? 3.143 -0.437 -10.656 1 96.69 211 GLU A N 1
ATOM 1719 C CA . GLU A 1 211 ? 2.678 -0.998 -11.922 1 96.69 211 GLU A CA 1
ATOM 1720 C C . GLU A 1 211 ? 3.549 -2.172 -12.359 1 96.69 211 GLU A C 1
ATOM 1722 O O . GLU A 1 211 ? 3.045 -3.16 -12.898 1 96.69 211 GLU A O 1
ATOM 1727 N N . HIS A 1 212 ? 4.801 -2.023 -12.188 1 96.5 212 HIS A N 1
ATOM 1728 C CA . HIS A 1 212 ? 5.707 -3.129 -12.477 1 96.5 212 HIS A CA 1
ATOM 1729 C C . HIS A 1 212 ? 5.328 -4.375 -11.68 1 96.5 212 HIS A C 1
ATOM 1731 O O . HIS A 1 212 ? 5.254 -5.473 -12.234 1 96.5 212 HIS A O 1
ATOM 1737 N N . CYS A 1 213 ? 5.094 -4.262 -10.391 1 97.56 213 CYS A N 1
ATOM 1738 C CA . CYS A 1 213 ? 4.711 -5.383 -9.539 1 97.56 213 CYS A CA 1
ATOM 1739 C C . CYS A 1 213 ? 3.381 -5.98 -9.984 1 97.56 213 CYS A C 1
ATOM 1741 O O . CYS A 1 213 ? 3.24 -7.203 -10.07 1 97.56 213 CYS A O 1
ATOM 1743 N N . MET A 1 214 ? 2.428 -5.07 -10.289 1 97.69 214 MET A N 1
ATOM 1744 C CA . MET A 1 214 ? 1.129 -5.539 -10.766 1 97.69 214 MET A CA 1
ATOM 1745 C C . MET A 1 214 ? 1.285 -6.398 -12.016 1 97.69 214 MET A C 1
ATOM 1747 O O . MET A 1 214 ? 0.715 -7.488 -12.102 1 97.69 214 MET A O 1
ATOM 1751 N N . LYS A 1 215 ? 2.023 -5.93 -12.914 1 96.56 215 LYS A N 1
ATOM 1752 C CA . LYS A 1 215 ? 2.252 -6.656 -14.164 1 96.56 215 LYS A CA 1
ATOM 1753 C C . LYS A 1 215 ? 2.939 -7.992 -13.898 1 96.56 215 LYS A C 1
ATOM 1755 O O . LYS A 1 215 ? 2.578 -9.008 -14.5 1 96.56 215 LYS A O 1
ATOM 1760 N N . THR A 1 216 ? 3.914 -7.98 -13.055 1 96 216 THR A N 1
ATOM 1761 C CA . THR A 1 216 ? 4.633 -9.203 -12.695 1 96 216 THR A CA 1
ATOM 1762 C C . THR A 1 216 ? 3.678 -10.25 -12.148 1 96 216 THR A C 1
ATOM 1764 O O . THR A 1 216 ? 3.686 -11.398 -12.594 1 96 216 THR A O 1
ATOM 1767 N N . PHE A 1 217 ? 2.828 -9.859 -11.273 1 96.25 217 PHE A N 1
ATOM 1768 C CA . PHE A 1 217 ? 1.881 -10.797 -10.688 1 96.25 217 PHE A CA 1
ATOM 1769 C C . PHE A 1 217 ? 0.866 -11.266 -11.727 1 96.25 217 PHE A C 1
ATOM 1771 O O . PHE A 1 217 ? 0.607 -12.461 -11.852 1 96.25 217 PHE A O 1
ATOM 1778 N N . THR A 1 218 ? 0.301 -10.328 -12.461 1 95.75 218 THR A N 1
ATOM 1779 C CA . THR A 1 218 ? -0.788 -10.656 -13.375 1 95.75 218 THR A CA 1
ATOM 1780 C C . THR A 1 218 ? -0.285 -11.523 -14.531 1 95.75 218 THR A C 1
ATOM 1782 O O . THR A 1 218 ? -0.918 -12.516 -14.891 1 95.75 218 THR A O 1
ATOM 1785 N N . GLU A 1 219 ? 0.876 -11.242 -15.031 1 94.25 219 GLU A N 1
ATOM 1786 C CA . GLU A 1 219 ? 1.348 -11.914 -16.234 1 94.25 219 GLU A CA 1
ATOM 1787 C C . GLU A 1 219 ? 2.115 -13.188 -15.891 1 94.25 219 GLU A C 1
ATOM 1789 O O . GLU A 1 219 ? 2.105 -14.148 -16.656 1 94.25 219 GLU A O 1
ATOM 1794 N N . GLN A 1 220 ? 2.684 -13.18 -14.734 1 92.75 220 GLN A N 1
ATOM 1795 C CA . GLN A 1 220 ? 3.57 -14.312 -14.461 1 92.75 220 GLN A CA 1
ATOM 1796 C C . GLN A 1 220 ? 2.93 -15.289 -13.484 1 92.75 220 GLN A C 1
ATOM 1798 O O . GLN A 1 220 ? 3.385 -16.422 -13.352 1 92.75 220 GLN A O 1
ATOM 1803 N N . MET A 1 221 ? 1.923 -14.828 -12.844 1 92.88 221 MET A N 1
ATOM 1804 C CA . MET A 1 221 ? 1.383 -15.695 -11.805 1 92.88 221 MET A CA 1
ATOM 1805 C C . MET A 1 221 ? -0.096 -15.977 -12.047 1 92.88 221 MET A C 1
ATOM 1807 O O . MET A 1 221 ? -0.546 -17.125 -11.914 1 92.88 221 MET A O 1
ATOM 1811 N N . LEU A 1 222 ? -0.81 -14.984 -12.516 1 93.75 222 LEU A N 1
ATOM 1812 C CA . LEU A 1 222 ? -2.26 -15.102 -12.406 1 93.75 222 LEU A CA 1
ATOM 1813 C C . LEU A 1 222 ? -2.887 -15.422 -13.758 1 93.75 222 LEU A C 1
ATOM 1815 O O . LEU A 1 222 ? -3.807 -16.234 -13.836 1 93.75 222 LEU A O 1
ATOM 1819 N N . PHE A 1 223 ? -2.451 -14.812 -14.789 1 93.31 223 PHE A N 1
ATOM 1820 C CA . PHE A 1 223 ? -3.17 -14.914 -16.062 1 93.31 223 PHE A CA 1
ATOM 1821 C C . PHE A 1 223 ? -2.227 -15.32 -17.188 1 93.31 223 PHE A C 1
ATOM 1823 O O . PHE A 1 223 ? -2.668 -15.586 -18.297 1 93.31 223 PHE A O 1
ATOM 1830 N N . GLY A 1 224 ? -1.007 -15.352 -16.859 1 87.56 224 GLY A N 1
ATOM 1831 C CA . GLY A 1 224 ? -0.039 -15.805 -17.844 1 87.56 224 GLY A CA 1
ATOM 1832 C C . GLY A 1 224 ? 0.242 -17.297 -17.766 1 87.56 224 GLY A C 1
ATOM 1833 O O . GLY A 1 224 ? -0.441 -18.016 -17.031 1 87.56 224 GLY A O 1
ATOM 1834 N N . PRO A 1 225 ? 1.187 -17.672 -18.594 1 88.5 225 PRO A N 1
ATOM 1835 C CA . PRO A 1 225 ? 1.572 -19.078 -18.531 1 88.5 225 PRO A CA 1
ATOM 1836 C C . PRO A 1 225 ? 2.16 -19.469 -17.172 1 88.5 225 PRO A C 1
ATOM 1838 O O . PRO A 1 225 ? 2.701 -18.609 -16.469 1 88.5 225 PRO A O 1
ATOM 1841 N N . LYS A 1 226 ? 1.938 -20.688 -16.891 1 85.5 226 LYS A N 1
ATOM 1842 C CA . LYS A 1 226 ? 2.537 -21.188 -15.656 1 85.5 226 LYS A CA 1
ATOM 1843 C C . LYS A 1 226 ? 4.059 -21.25 -15.766 1 85.5 226 LYS A C 1
ATOM 1845 O O . LYS A 1 226 ? 4.602 -22.156 -16.406 1 85.5 226 LYS A O 1
ATOM 1850 N N . LEU A 1 227 ? 4.676 -20.344 -15.133 1 89.69 227 LEU A N 1
ATOM 1851 C CA . LEU A 1 227 ? 6.129 -20.266 -15.18 1 89.69 227 LEU A CA 1
ATOM 1852 C C . LEU A 1 227 ? 6.75 -20.938 -13.961 1 89.69 227 LEU A C 1
ATOM 1854 O O . LEU A 1 227 ? 6.125 -21.016 -12.898 1 89.69 227 LEU A O 1
ATOM 1858 N N . ASP A 1 228 ? 7.934 -21.438 -14.219 1 93.19 228 ASP A N 1
ATOM 1859 C CA . ASP A 1 228 ? 8.703 -22.016 -13.117 1 93.19 228 ASP A CA 1
ATOM 1860 C C . ASP A 1 228 ? 9.258 -20.922 -12.211 1 93.19 228 ASP A C 1
ATOM 1862 O O . ASP A 1 228 ? 10.062 -20.094 -12.641 1 93.19 228 ASP A O 1
ATOM 1866 N N . LEU A 1 229 ? 8.938 -20.969 -10.945 1 93.5 229 LEU A N 1
ATOM 1867 C CA . LEU A 1 229 ? 9.328 -19.922 -9.992 1 93.5 229 LEU A CA 1
ATOM 1868 C C . LEU A 1 229 ? 10.797 -20.078 -9.602 1 93.5 229 LEU A C 1
ATOM 1870 O O . LEU A 1 229 ? 11.398 -19.125 -9.086 1 93.5 229 LEU A O 1
ATOM 1874 N N . ASP A 1 230 ? 11.406 -21.219 -9.867 1 93.25 230 ASP A N 1
ATOM 1875 C CA . ASP A 1 230 ? 12.781 -21.484 -9.469 1 93.25 230 ASP A CA 1
ATOM 1876 C C . ASP A 1 230 ? 13.758 -21.125 -10.594 1 93.25 230 ASP A C 1
ATOM 1878 O O . ASP A 1 230 ? 14.977 -21.203 -10.414 1 93.25 230 ASP A O 1
ATOM 1882 N N . GLU A 1 231 ? 13.195 -20.703 -11.688 1 95 231 GLU A N 1
ATOM 1883 C CA . GLU A 1 231 ? 14.062 -20.328 -12.805 1 95 231 GLU A CA 1
ATOM 1884 C C . GLU A 1 231 ? 14.836 -19.047 -12.484 1 95 231 GLU A C 1
ATOM 1886 O O . GLU A 1 231 ? 14.281 -18.094 -11.945 1 95 231 GLU A O 1
ATOM 1891 N N . ILE A 1 232 ? 16.156 -19.062 -12.773 1 95.81 232 ILE A N 1
ATOM 1892 C CA . ILE A 1 232 ? 17.031 -17.938 -12.523 1 95.81 232 ILE A CA 1
ATOM 1893 C C . ILE A 1 232 ? 17.016 -16.984 -13.719 1 95.81 232 ILE A C 1
ATOM 1895 O O . ILE A 1 232 ? 17.812 -17.125 -14.641 1 95.81 232 ILE A O 1
ATOM 1899 N N . GLU A 1 233 ? 16.078 -16.047 -13.688 1 93.56 233 GLU A N 1
ATOM 1900 C CA . GLU A 1 233 ? 15.883 -15.148 -14.82 1 93.56 233 GLU A CA 1
ATOM 1901 C C . GLU A 1 233 ? 15.734 -13.703 -14.359 1 93.56 233 GLU A C 1
ATOM 1903 O O . GLU A 1 233 ? 15.672 -12.789 -15.188 1 93.56 233 GLU A O 1
ATOM 1908 N N . THR A 1 234 ? 15.68 -13.539 -13.078 1 94.19 234 THR A N 1
ATOM 1909 C CA . THR A 1 234 ? 15.516 -12.203 -12.516 1 94.19 234 THR A CA 1
ATOM 1910 C C . THR A 1 234 ? 16.875 -11.578 -12.195 1 94.19 234 THR A C 1
ATOM 1912 O O . THR A 1 234 ? 17.75 -12.25 -11.656 1 94.19 234 THR A O 1
ATOM 1915 N N . TYR A 1 235 ? 17.031 -10.383 -12.594 1 93.69 235 TYR A N 1
ATOM 1916 C CA . TYR A 1 235 ? 18.234 -9.688 -12.156 1 93.69 235 TYR A CA 1
ATOM 1917 C C . TYR A 1 235 ? 17.891 -8.586 -11.156 1 93.69 235 TYR A C 1
ATOM 1919 O O . TYR A 1 235 ? 16.844 -7.957 -11.25 1 93.69 235 TYR A O 1
ATOM 1927 N N . LEU A 1 236 ? 18.844 -8.398 -10.266 1 92.25 236 LEU A N 1
ATOM 1928 C CA . LEU A 1 236 ? 18.672 -7.414 -9.211 1 92.25 236 LEU A CA 1
ATOM 1929 C C . LEU A 1 236 ? 19.062 -6.02 -9.688 1 92.25 236 LEU A C 1
ATOM 1931 O O . LEU A 1 236 ? 20.172 -5.82 -10.203 1 92.25 236 LEU A O 1
ATOM 1935 N N . GLU A 1 237 ? 18.109 -5.164 -9.555 1 89.75 237 GLU A N 1
ATOM 1936 C CA . GLU A 1 237 ? 18.438 -3.758 -9.781 1 89.75 237 GLU A CA 1
ATOM 1937 C C . GLU A 1 237 ? 18.797 -3.059 -8.469 1 89.75 237 GLU A C 1
ATOM 1939 O O . GLU A 1 237 ? 17.984 -2.99 -7.551 1 89.75 237 GLU A O 1
ATOM 1944 N N . ILE A 1 238 ? 20.016 -2.652 -8.375 1 93.81 238 ILE A N 1
ATOM 1945 C CA . ILE A 1 238 ? 20.453 -1.895 -7.203 1 93.81 238 ILE A CA 1
ATOM 1946 C C . ILE A 1 238 ? 20.141 -0.413 -7.406 1 93.81 238 ILE A C 1
ATOM 1948 O O . ILE A 1 238 ? 20.625 0.203 -8.359 1 93.81 238 ILE A O 1
ATOM 1952 N N . ILE A 1 239 ? 19.391 0.178 -6.449 1 95.62 239 ILE A N 1
ATOM 1953 C CA . ILE A 1 239 ? 18.891 1.521 -6.723 1 95.62 239 ILE A CA 1
ATOM 1954 C C . ILE A 1 239 ? 19.25 2.449 -5.562 1 95.62 239 ILE A C 1
ATOM 1956 O O . ILE A 1 239 ? 19.656 1.989 -4.492 1 95.62 239 ILE A O 1
ATOM 1960 N N . TYR A 1 240 ? 19.125 3.754 -5.836 1 96.69 240 TYR A N 1
ATOM 1961 C CA . TYR A 1 240 ? 19.391 4.84 -4.895 1 96.69 240 TYR A CA 1
ATOM 1962 C C . TYR A 1 240 ? 18.219 5.805 -4.84 1 96.69 240 TYR A C 1
ATOM 1964 O O . TYR A 1 240 ? 18.328 6.965 -5.242 1 96.69 240 TYR A O 1
ATOM 1972 N N . PRO A 1 241 ? 17.094 5.348 -4.25 1 97.19 241 PRO A N 1
ATOM 1973 C CA . PRO A 1 241 ? 15.883 6.172 -4.297 1 97.19 241 PRO A CA 1
ATOM 1974 C C . PRO A 1 241 ? 15.906 7.305 -3.273 1 97.19 241 PRO A C 1
ATOM 1976 O O . PRO A 1 241 ? 16.656 7.25 -2.301 1 97.19 241 PRO A O 1
ATOM 1979 N N . PRO A 1 242 ? 15.031 8.312 -3.555 1 97.5 242 PRO A N 1
ATOM 1980 C CA . PRO A 1 242 ? 14.797 9.289 -2.494 1 97.5 242 PRO A CA 1
ATOM 1981 C C . PRO A 1 242 ? 14.25 8.664 -1.216 1 97.5 242 PRO A C 1
ATOM 1983 O O . PRO A 1 242 ? 13.672 7.574 -1.26 1 97.5 242 PRO A O 1
ATOM 1986 N N . CYS A 1 243 ? 14.492 9.297 -0.173 1 97.19 243 CYS A N 1
ATOM 1987 C CA . CYS A 1 243 ? 13.992 8.867 1.131 1 97.19 243 CYS A CA 1
ATOM 1988 C C . CYS A 1 243 ? 13.43 10.047 1.914 1 97.19 243 CYS A C 1
ATOM 1990 O O . CYS A 1 243 ? 13.93 11.164 1.801 1 97.19 243 CYS A O 1
ATOM 1992 N N . SER A 1 244 ? 12.453 9.742 2.721 1 94.69 244 SER A N 1
ATOM 1993 C CA . SER A 1 244 ? 11.773 10.789 3.48 1 94.69 244 SER A CA 1
ATOM 1994 C C . SER A 1 244 ? 12.656 11.312 4.609 1 94.69 244 SER A C 1
ATOM 1996 O O . SER A 1 244 ? 13.336 10.539 5.281 1 94.69 244 SER A O 1
ATOM 1998 N N . VAL A 1 245 ? 12.609 12.648 4.844 1 90.62 245 VAL A N 1
ATOM 1999 C CA . VAL A 1 245 ? 13.344 13.297 5.922 1 90.62 245 VAL A CA 1
ATOM 2000 C C . VAL A 1 245 ? 12.367 13.859 6.953 1 90.62 245 VAL A C 1
ATOM 2002 O O . VAL A 1 245 ? 11.234 14.219 6.609 1 90.62 245 VAL A O 1
ATOM 2005 N N . MET B 1 1 ? 47.312 96.75 -39.25 1 22.45 1 MET B N 1
ATOM 2006 C CA . MET B 1 1 ? 47.969 97.562 -38.281 1 22.45 1 MET B CA 1
ATOM 2007 C C . MET B 1 1 ? 46.969 98.062 -37.25 1 22.45 1 MET B C 1
ATOM 2009 O O . MET B 1 1 ? 47.344 98.438 -36.125 1 22.45 1 MET B O 1
ATOM 2013 N N . LYS B 1 2 ? 45.656 98.375 -37.625 1 20.16 2 LYS B N 1
ATOM 2014 C CA . LYS B 1 2 ? 45.031 99.562 -37.156 1 20.16 2 LYS B CA 1
ATOM 2015 C C . LYS B 1 2 ? 44.531 99.438 -35.719 1 20.16 2 LYS B C 1
ATOM 2017 O O . LYS B 1 2 ? 44.844 100.312 -34.875 1 20.16 2 LYS B O 1
ATOM 2022 N N . TYR B 1 3 ? 43.156 99.25 -35.5 1 23.97 3 TYR B N 1
ATOM 2023 C CA . TYR B 1 3 ? 42.312 100.25 -34.844 1 23.97 3 TYR B CA 1
ATOM 2024 C C . TYR B 1 3 ? 42.469 100.188 -33.312 1 23.97 3 TYR B C 1
ATOM 2026 O O . TYR B 1 3 ? 42.781 99.125 -32.781 1 23.97 3 TYR B O 1
ATOM 2034 N N . ASP B 1 4 ? 42.5 101.25 -32.594 1 25.25 4 ASP B N 1
ATOM 2035 C CA . ASP B 1 4 ? 42.844 102.062 -31.453 1 25.25 4 ASP B CA 1
ATOM 2036 C C . ASP B 1 4 ? 41.969 101.75 -30.234 1 25.25 4 ASP B C 1
ATOM 2038 O O . ASP B 1 4 ? 40.781 102 -30.266 1 25.25 4 ASP B O 1
ATOM 2042 N N . LYS B 1 5 ? 42.188 100.625 -29.625 1 27.53 5 LYS B N 1
ATOM 2043 C CA . LYS B 1 5 ? 41.312 99.938 -28.672 1 27.53 5 LYS B CA 1
ATOM 2044 C C . LYS B 1 5 ? 40.938 100.875 -27.516 1 27.53 5 LYS B C 1
ATOM 2046 O O . LYS B 1 5 ? 41.812 101.5 -26.906 1 27.53 5 LYS B O 1
ATOM 2051 N N . LEU B 1 6 ? 39.656 101.062 -27.281 1 25.78 6 LEU B N 1
ATOM 2052 C CA . LEU B 1 6 ? 38.688 102 -26.703 1 25.78 6 LEU B CA 1
ATOM 2053 C C . LEU B 1 6 ? 38.906 102.125 -25.203 1 25.78 6 LEU B C 1
ATOM 2055 O O . LEU B 1 6 ? 39.469 101.25 -24.562 1 25.78 6 LEU B O 1
ATOM 2059 N N . GLN B 1 7 ? 38.5 103.25 -24.578 1 26.56 7 GLN B N 1
ATOM 2060 C CA . GLN B 1 7 ? 38.625 104.312 -23.547 1 26.56 7 GLN B CA 1
ATOM 2061 C C . GLN B 1 7 ? 37.938 103.875 -22.25 1 26.56 7 GLN B C 1
ATOM 2063 O O . GLN B 1 7 ? 36.812 104.25 -21.953 1 26.56 7 GLN B O 1
ATOM 2068 N N . PRO B 1 8 ? 38 102.562 -21.703 1 27.66 8 PRO B N 1
ATOM 2069 C CA . PRO B 1 8 ? 36.875 102.188 -20.828 1 27.66 8 PRO B CA 1
ATOM 2070 C C . PRO B 1 8 ? 36.812 103.062 -19.562 1 27.66 8 PRO B C 1
ATOM 2072 O O . PRO B 1 8 ? 37.875 103.375 -19 1 27.66 8 PRO B O 1
ATOM 2075 N N . SER B 1 9 ? 35.812 103.938 -19.375 1 26.3 9 SER B N 1
ATOM 2076 C CA . SER B 1 9 ? 35.469 105 -18.469 1 26.3 9 SER B CA 1
ATOM 2077 C C . SER B 1 9 ? 35.344 104.5 -17.031 1 26.3 9 SER B C 1
ATOM 2079 O O . SER B 1 9 ? 34.625 103.5 -16.781 1 26.3 9 SER B O 1
ATOM 2081 N N . LYS B 1 10 ? 36.312 104.688 -16.203 1 30.42 10 LYS B N 1
ATOM 2082 C CA . LYS B 1 10 ? 36.531 104.188 -14.828 1 30.42 10 LYS B CA 1
ATOM 2083 C C . LYS B 1 10 ? 35.469 104.812 -13.891 1 30.42 10 LYS B C 1
ATOM 2085 O O . LYS B 1 10 ? 35.375 106 -13.711 1 30.42 10 LYS B O 1
ATOM 2090 N N . GLU B 1 11 ? 34.188 104.188 -13.914 1 26.52 11 GLU B N 1
ATOM 2091 C CA . GLU B 1 11 ? 33 104.562 -13.172 1 26.52 11 GLU B CA 1
ATOM 2092 C C . GLU B 1 11 ? 33.344 104.812 -11.703 1 26.52 11 GLU B C 1
ATOM 2094 O O . GLU B 1 11 ? 34.219 104.188 -11.133 1 26.52 11 GLU B O 1
ATOM 2099 N N . ALA B 1 12 ? 32.812 105.875 -11.188 1 30.55 12 ALA B N 1
ATOM 2100 C CA . ALA B 1 12 ? 32.812 106.75 -10 1 30.55 12 ALA B CA 1
ATOM 2101 C C . ALA B 1 12 ? 32.312 106 -8.773 1 30.55 12 ALA B C 1
ATOM 2103 O O . ALA B 1 12 ? 31.328 105.25 -8.836 1 30.55 12 ALA B O 1
ATOM 2104 N N . ASP B 1 13 ? 33.156 105.625 -7.797 1 25.38 13 ASP B N 1
ATOM 2105 C CA . ASP B 1 13 ? 33.094 104.938 -6.52 1 25.38 13 ASP B CA 1
ATOM 2106 C C . ASP B 1 13 ? 32.156 105.625 -5.543 1 25.38 13 ASP B C 1
ATOM 2108 O O . ASP B 1 13 ? 32.469 106.688 -5.012 1 25.38 13 ASP B O 1
ATOM 2112 N N . THR B 1 14 ? 30.906 106 -6 1 26.94 14 THR B N 1
ATOM 2113 C CA . THR B 1 14 ? 30.062 106.75 -5.086 1 26.94 14 THR B CA 1
ATOM 2114 C C . THR B 1 14 ? 29.859 106 -3.781 1 26.94 14 THR B C 1
ATOM 2116 O O . THR B 1 14 ? 29.484 104.812 -3.795 1 26.94 14 THR B O 1
ATOM 2119 N N . ASP B 1 15 ? 30.469 106.312 -2.68 1 26.58 15 ASP B N 1
ATOM 2120 C CA . ASP B 1 15 ? 30.594 105.875 -1.301 1 26.58 15 ASP B CA 1
ATOM 2121 C C . ASP B 1 15 ? 29.25 105.875 -0.585 1 26.58 15 ASP B C 1
ATOM 2123 O O . ASP B 1 15 ? 28.594 106.938 -0.493 1 26.58 15 ASP B O 1
ATOM 2127 N N . HIS B 1 16 ? 28.328 104.938 -0.929 1 27.98 16 HIS B N 1
ATOM 2128 C CA . HIS B 1 16 ? 26.984 104.75 -0.388 1 27.98 16 HIS B CA 1
ATOM 2129 C C . HIS B 1 16 ? 27.016 104.688 1.133 1 27.98 16 HIS B C 1
ATOM 2131 O O . HIS B 1 16 ? 27.688 103.812 1.691 1 27.98 16 HIS B O 1
ATOM 2137 N N . ASP B 1 17 ? 26.938 105.75 1.916 1 29.19 17 ASP B N 1
ATOM 2138 C CA . ASP B 1 17 ? 26.859 105.812 3.371 1 29.19 17 ASP B CA 1
ATOM 2139 C C . ASP B 1 17 ? 25.656 105.062 3.906 1 29.19 17 ASP B C 1
ATOM 2141 O O . ASP B 1 17 ? 24.531 105.25 3.441 1 29.19 17 ASP B O 1
ATOM 2145 N N . VAL B 1 18 ? 25.812 103.812 4.324 1 31.39 18 VAL B N 1
ATOM 2146 C CA . VAL B 1 18 ? 24.969 102.812 4.859 1 31.39 18 VAL B CA 1
ATOM 2147 C C . VAL B 1 18 ? 24.25 103.25 6.117 1 31.39 18 VAL B C 1
ATOM 2149 O O . VAL B 1 18 ? 24.906 103.75 7.062 1 31.39 18 VAL B O 1
ATOM 2152 N N . ASN B 1 19 ? 23.047 103.938 5.906 1 28.27 19 ASN B N 1
ATOM 2153 C CA . ASN B 1 19 ? 22.141 104.375 6.961 1 28.27 19 ASN B CA 1
ATOM 2154 C C . ASN B 1 19 ? 21.828 103.188 7.934 1 28.27 19 ASN B C 1
ATOM 2156 O O . ASN B 1 19 ? 21.578 102.062 7.512 1 28.27 19 ASN B O 1
ATOM 2160 N N . GLU B 1 20 ? 22.25 103.25 9.164 1 31.44 20 GLU B N 1
ATOM 2161 C CA . GLU B 1 20 ? 22.141 102.375 10.352 1 31.44 20 GLU B CA 1
ATOM 2162 C C . GLU B 1 20 ? 20.688 102.25 10.781 1 31.44 20 GLU B C 1
ATOM 2164 O O . GLU B 1 20 ? 20.078 103.188 11.297 1 31.44 20 GLU B O 1
ATOM 2169 N N . ALA B 1 21 ? 19.797 101.812 9.836 1 30 21 ALA B N 1
ATOM 2170 C CA . ALA B 1 21 ? 18.391 101.688 10.242 1 30 21 ALA B CA 1
ATOM 2171 C C . ALA B 1 21 ? 18.281 100.812 11.508 1 30 21 ALA B C 1
ATOM 2173 O O . ALA B 1 21 ? 19.078 99.938 11.727 1 30 21 ALA B O 1
ATOM 2174 N N . LEU B 1 22 ? 17.406 101.312 12.469 1 33.16 22 LEU B N 1
ATOM 2175 C CA . LEU B 1 22 ? 16.906 101 13.805 1 33.16 22 LEU B CA 1
ATOM 2176 C C . LEU B 1 22 ? 16.25 99.625 13.844 1 33.16 22 LEU B C 1
ATOM 2178 O O . LEU B 1 22 ? 15.242 99.375 13.156 1 33.16 22 LEU B O 1
ATOM 2182 N N . LEU B 1 23 ? 16.953 98.562 13.875 1 30.5 23 LEU B N 1
ATOM 2183 C CA . LEU B 1 23 ? 16.453 97.188 14.016 1 30.5 23 LEU B CA 1
ATOM 2184 C C . LEU B 1 23 ? 15.539 97.062 15.234 1 30.5 23 LEU B C 1
ATOM 2186 O O . LEU B 1 23 ? 15.977 97.25 16.359 1 30.5 23 LEU B O 1
ATOM 2190 N N . HIS B 1 24 ? 14.266 97.625 15.164 1 32.94 24 HIS B N 1
ATOM 2191 C CA . HIS B 1 24 ? 13.281 97.312 16.203 1 32.94 24 HIS B CA 1
ATOM 2192 C C . HIS B 1 24 ? 13.141 95.875 16.469 1 32.94 24 HIS B C 1
ATOM 2194 O O . HIS B 1 24 ? 13.117 95.062 15.531 1 32.94 24 HIS B O 1
ATOM 2200 N N . ASP B 1 25 ? 13.508 95.375 17.641 1 34.62 25 ASP B N 1
ATOM 2201 C CA . ASP B 1 25 ? 13.477 94 18.266 1 34.62 25 ASP B CA 1
ATOM 2202 C C . ASP B 1 25 ? 12.078 93.438 18.219 1 34.62 25 ASP B C 1
ATOM 2204 O O . ASP B 1 25 ? 11.125 94 18.75 1 34.62 25 ASP B O 1
ATOM 2208 N N . VAL B 1 26 ? 11.578 93 17.047 1 38.84 26 VAL B N 1
ATOM 2209 C CA . VAL B 1 26 ? 10.328 92.25 17.031 1 38.84 26 VAL B CA 1
ATOM 2210 C C . VAL B 1 26 ? 10.375 91.125 18.078 1 38.84 26 VAL B C 1
ATOM 2212 O O . VAL B 1 26 ? 11.305 90.312 18.078 1 38.84 26 VAL B O 1
ATOM 2215 N N . GLU B 1 27 ? 9.68 91.312 19.25 1 40.41 27 GLU B N 1
ATOM 2216 C CA . GLU B 1 27 ? 9.422 90.312 20.25 1 40.41 27 GLU B CA 1
ATOM 2217 C C . GLU B 1 27 ? 8.828 89 19.625 1 40.41 27 GLU B C 1
ATOM 2219 O O . GLU B 1 27 ? 7.762 89.062 19.016 1 40.41 27 GLU B O 1
ATOM 2224 N N . ILE B 1 28 ? 9.609 88.125 19.062 1 39.28 28 ILE B N 1
ATOM 2225 C CA . ILE B 1 28 ? 9.188 86.812 18.625 1 39.28 28 ILE B CA 1
ATOM 2226 C C . ILE B 1 28 ? 8.352 86.125 19.719 1 39.28 28 ILE B C 1
ATOM 2228 O O . ILE B 1 28 ? 8.828 85.938 20.828 1 39.28 28 ILE B O 1
ATOM 2232 N N . SER B 1 29 ? 7.016 86.312 19.672 1 40.09 29 SER B N 1
ATOM 2233 C CA . SER B 1 29 ? 6.035 85.562 20.453 1 40.09 29 SER B CA 1
ATOM 2234 C C . SER B 1 29 ? 6.383 84.125 20.484 1 40.09 29 SER B C 1
ATOM 2236 O O . SER B 1 29 ? 6.703 83.5 19.453 1 40.09 29 SER B O 1
ATOM 2238 N N . SER B 1 30 ? 6.848 83.562 21.656 1 41.62 30 SER B N 1
ATOM 2239 C CA . SER B 1 30 ? 7.168 82.188 22.016 1 41.62 30 SER B CA 1
ATOM 2240 C C . SER B 1 30 ? 6.078 81.25 21.562 1 41.62 30 SER B C 1
ATOM 2242 O O . SER B 1 30 ? 4.902 81.438 21.875 1 41.62 30 SER B O 1
ATOM 2244 N N . ALA B 1 31 ? 6.117 80.75 20.297 1 46.84 31 ALA B N 1
ATOM 2245 C CA . ALA B 1 31 ? 5.25 79.625 19.844 1 46.84 31 ALA B CA 1
ATOM 2246 C C . ALA B 1 31 ? 5.008 78.625 20.953 1 46.84 31 ALA B C 1
ATOM 2248 O O . ALA B 1 31 ? 5.91 78.312 21.734 1 46.84 31 ALA B O 1
ATOM 2249 N N . PRO B 1 32 ? 3.711 78.438 21.406 1 48.19 32 PRO B N 1
ATOM 2250 C CA . PRO B 1 32 ? 3.432 77.438 22.438 1 48.19 32 PRO B CA 1
ATOM 2251 C C . PRO B 1 32 ? 4.105 76.062 22.156 1 48.19 32 PRO B C 1
ATOM 2253 O O . PRO B 1 32 ? 4.195 75.688 21 1 48.19 32 PRO B O 1
ATOM 2256 N N . ARG B 1 33 ? 5.137 75.688 22.891 1 45.16 33 ARG B N 1
ATOM 2257 C CA . ARG B 1 33 ? 5.645 74.312 22.922 1 45.16 33 ARG B CA 1
ATOM 2258 C C . ARG B 1 33 ? 4.504 73.312 22.969 1 45.16 33 ARG B C 1
ATOM 2260 O O . ARG B 1 33 ? 3.816 73.188 23.984 1 45.16 33 ARG B O 1
ATOM 2267 N N . ILE B 1 34 ? 3.666 73.25 21.875 1 42.53 34 ILE B N 1
ATOM 2268 C CA . ILE B 1 34 ? 2.779 72.062 21.828 1 42.53 34 ILE B CA 1
ATOM 2269 C C . ILE B 1 34 ? 3.508 70.812 22.344 1 42.53 34 ILE B C 1
ATOM 2271 O O . ILE B 1 34 ? 4.586 70.5 21.859 1 42.53 34 ILE B O 1
ATOM 2275 N N . THR B 1 35 ? 3.234 70.438 23.578 1 44.22 35 THR B N 1
ATOM 2276 C CA . THR B 1 35 ? 3.719 69.25 24.281 1 44.22 35 THR B CA 1
ATOM 2277 C C . THR B 1 35 ? 3.693 68.062 23.375 1 44.22 35 THR B C 1
ATOM 2279 O O . THR B 1 35 ? 2.621 67.5 23.031 1 44.22 35 THR B O 1
ATOM 2282 N N . ARG B 1 36 ? 4.578 67.938 22.391 1 50.66 36 ARG B N 1
ATOM 2283 C CA . ARG B 1 36 ? 4.895 66.688 21.625 1 50.66 36 ARG B CA 1
ATOM 2284 C C . ARG B 1 36 ? 4.766 65.438 22.484 1 50.66 36 ARG B C 1
ATOM 2286 O O . ARG B 1 36 ? 4.848 64.312 21.984 1 50.66 36 ARG B O 1
ATOM 2293 N N . GLN B 1 37 ? 4.723 65.688 23.766 1 51.5 37 GLN B N 1
ATOM 2294 C CA . GLN B 1 37 ? 4.758 64.5 24.578 1 51.5 37 GLN B CA 1
ATOM 2295 C C . GLN B 1 37 ? 3.436 63.719 24.484 1 51.5 37 GLN B C 1
ATOM 2297 O O . GLN B 1 37 ? 3.416 62.5 24.531 1 51.5 37 GLN B O 1
ATOM 2302 N N . ALA B 1 38 ? 2.273 64.438 24.391 1 53.16 38 ALA B N 1
ATOM 2303 C CA . ALA B 1 38 ? 0.974 63.781 24.453 1 53.16 38 ALA B CA 1
ATOM 2304 C C . ALA B 1 38 ? 0.689 63.031 23.156 1 53.16 38 ALA B C 1
ATOM 2306 O O . ALA B 1 38 ? 0.061 61.969 23.172 1 53.16 38 ALA B O 1
ATOM 2307 N N . LEU B 1 39 ? 1.018 63.688 22 1 54.09 39 LEU B N 1
ATOM 2308 C CA . LEU B 1 39 ? 0.796 62.969 20.75 1 54.09 39 LEU B CA 1
ATOM 2309 C C . LEU B 1 39 ? 1.608 61.688 20.688 1 54.09 39 LEU B C 1
ATOM 2311 O O . LEU B 1 39 ? 1.162 60.688 20.109 1 54.09 39 LEU B O 1
ATOM 2315 N N . SER B 1 40 ? 2.693 61.75 21.406 1 58.88 40 SER B N 1
ATOM 2316 C CA . SER B 1 40 ? 3.652 60.656 21.359 1 58.88 40 SER B CA 1
ATOM 2317 C C . SER B 1 40 ? 3.119 59.406 22.094 1 58.88 40 SER B C 1
ATOM 2319 O O . SER B 1 40 ? 3.279 58.281 21.609 1 58.88 40 SER B O 1
ATOM 2321 N N . ARG B 1 41 ? 2.391 59.594 23.172 1 62.69 41 ARG B N 1
ATOM 2322 C CA . ARG B 1 41 ? 1.88 58.469 23.922 1 62.69 41 ARG B CA 1
ATOM 2323 C C . ARG B 1 41 ? 0.662 57.844 23.234 1 62.69 41 ARG B C 1
ATOM 2325 O O . ARG B 1 41 ? 0.467 56.625 23.25 1 62.69 41 ARG B O 1
ATOM 2332 N N . ARG B 1 42 ? -0.12 58.75 22.578 1 67.12 42 ARG B N 1
ATOM 2333 C CA . ARG B 1 42 ? -1.323 58.219 21.922 1 67.12 42 ARG B CA 1
ATOM 2334 C C . ARG B 1 42 ? -0.97 57.375 20.719 1 67.12 42 ARG B C 1
ATOM 2336 O O . ARG B 1 42 ? -1.683 56.406 20.391 1 67.12 42 ARG B O 1
ATOM 2343 N N . LEU B 1 43 ? 0.164 57.781 20.062 1 72.38 43 LEU B N 1
ATOM 2344 C CA . LEU B 1 43 ? 0.543 57.031 18.875 1 72.38 43 LEU B CA 1
ATOM 2345 C C . LEU B 1 43 ? 1.345 55.812 19.25 1 72.38 43 LEU B C 1
ATOM 2347 O O . LEU B 1 43 ? 1.495 54.875 18.438 1 72.38 43 LEU B O 1
ATOM 2351 N N . ILE B 1 44 ? 1.775 55.719 20.469 1 76 44 ILE B N 1
ATOM 2352 C CA . ILE B 1 44 ? 2.625 54.625 20.906 1 76 44 ILE B CA 1
ATOM 2353 C C . ILE B 1 44 ? 1.785 53.344 21.062 1 76 44 ILE B C 1
ATOM 2355 O O . ILE B 1 44 ? 2.209 52.281 20.672 1 76 44 ILE B O 1
ATOM 2359 N N . TRP B 1 45 ? 0.559 53.625 21.484 1 77.44 45 TRP B N 1
ATOM 2360 C CA . TRP B 1 45 ? -0.257 52.438 21.797 1 77.44 45 TRP B CA 1
ATOM 2361 C C . TRP B 1 45 ? -0.71 51.75 20.516 1 77.44 45 TRP B C 1
ATOM 2363 O O . TRP B 1 45 ? -0.598 50.531 20.375 1 77.44 45 TRP B O 1
ATOM 2373 N N . PRO B 1 46 ? -1.121 52.531 19.453 1 79.38 46 PRO B N 1
ATOM 2374 C CA . PRO B 1 46 ? -1.45 51.844 18.188 1 79.38 46 PRO B CA 1
ATOM 2375 C C . PRO B 1 46 ? -0.234 51.219 17.531 1 79.38 46 PRO B C 1
ATOM 2377 O O . PRO B 1 46 ? -0.351 50.156 16.922 1 79.38 46 PRO B O 1
ATOM 2380 N N . CYS B 1 47 ? 0.917 51.844 17.703 1 81.44 47 CYS B N 1
ATOM 2381 C CA . CYS B 1 47 ? 2.123 51.25 17.125 1 81.44 47 CYS B CA 1
ATOM 2382 C C . CYS B 1 47 ? 2.486 49.938 17.828 1 81.44 47 CYS B C 1
ATOM 2384 O O . CYS B 1 47 ? 2.895 48.969 17.188 1 81.44 47 CYS B O 1
ATOM 2386 N N . ILE B 1 48 ? 2.305 49.844 19.094 1 79.5 48 ILE B N 1
ATOM 2387 C CA . ILE B 1 48 ? 2.566 48.625 19.844 1 79.5 48 ILE B CA 1
ATOM 2388 C C . ILE B 1 48 ? 1.565 47.531 19.453 1 79.5 48 ILE B C 1
ATOM 2390 O O . ILE B 1 48 ? 1.935 46.375 19.281 1 79.5 48 ILE B O 1
ATOM 2394 N N . LEU B 1 49 ? 0.339 47.938 19.219 1 80.19 49 LEU B N 1
ATOM 2395 C CA . LEU B 1 49 ? -0.688 47 18.797 1 80.19 49 LEU B CA 1
ATOM 2396 C C . LEU B 1 49 ? -0.372 46.438 17.406 1 80.19 49 LEU B C 1
ATOM 2398 O O . LEU B 1 49 ? -0.513 45.25 17.172 1 80.19 49 LEU B O 1
ATOM 2402 N N . ILE B 1 50 ? 0.063 47.375 16.531 1 83.12 50 ILE B N 1
ATOM 2403 C CA . ILE B 1 50 ? 0.393 46.938 15.172 1 83.12 50 ILE B CA 1
ATOM 2404 C C . ILE B 1 50 ? 1.606 46 15.211 1 83.12 50 ILE B C 1
ATOM 2406 O O . ILE B 1 50 ? 1.613 44.938 14.562 1 83.12 50 ILE B O 1
ATOM 2410 N N . PHE B 1 51 ? 2.586 46.406 15.969 1 84.62 51 PHE B N 1
ATOM 2411 C CA . PHE B 1 51 ? 3.785 45.594 16.094 1 84.62 51 PHE B CA 1
ATOM 2412 C C . PHE B 1 51 ? 3.457 44.219 16.719 1 84.62 51 PHE B C 1
ATOM 2414 O O . PHE B 1 51 ? 3.947 43.188 16.25 1 84.62 51 PHE B O 1
ATOM 2421 N N . GLU B 1 52 ? 2.641 44.156 17.703 1 83.06 52 GLU B N 1
ATOM 2422 C CA . GLU B 1 52 ? 2.223 42.906 18.344 1 83.06 52 GLU B CA 1
ATOM 2423 C C . GLU B 1 52 ? 1.456 42.031 17.359 1 83.06 52 GLU B C 1
ATOM 2425 O O . GLU B 1 52 ? 1.68 40.812 17.312 1 83.06 52 GLU B O 1
ATOM 2430 N N . ASN B 1 53 ? 0.616 42.656 16.609 1 83.31 53 ASN B N 1
ATOM 2431 C CA . ASN B 1 53 ? -0.154 41.875 15.633 1 83.31 53 ASN B CA 1
ATOM 2432 C C . ASN B 1 53 ? 0.741 41.281 14.547 1 83.31 53 ASN B C 1
ATOM 2434 O O . ASN B 1 53 ? 0.521 40.188 14.094 1 83.31 53 ASN B O 1
ATOM 2438 N N . ILE B 1 54 ? 1.771 42.094 14.172 1 86.19 54 ILE B N 1
ATOM 2439 C CA . ILE B 1 54 ? 2.715 41.594 13.18 1 86.19 54 ILE B CA 1
ATOM 2440 C C . ILE B 1 54 ? 3.484 40.406 13.742 1 86.19 54 ILE B C 1
ATOM 2442 O O . ILE B 1 54 ? 3.68 39.406 13.047 1 86.19 54 ILE B O 1
ATOM 2446 N N . LEU B 1 55 ? 3.855 40.469 14.961 1 85.31 55 LEU B N 1
ATOM 2447 C CA . LEU B 1 55 ? 4.57 39.375 15.609 1 85.31 55 LEU B CA 1
ATOM 2448 C C . LEU B 1 55 ? 3.684 38.156 15.727 1 85.31 55 LEU B C 1
ATOM 2450 O O . LEU B 1 55 ? 4.148 37.031 15.547 1 85.31 55 LEU B O 1
ATOM 2454 N N . ILE B 1 56 ? 2.461 38.406 16 1 81.88 56 ILE B N 1
ATOM 2455 C CA . ILE B 1 56 ? 1.518 37.281 16.125 1 81.88 56 ILE B CA 1
ATOM 2456 C C . ILE B 1 56 ? 1.33 36.625 14.758 1 81.88 56 ILE B C 1
ATOM 2458 O O . ILE B 1 56 ? 1.336 35.406 14.664 1 81.88 56 ILE B O 1
ATOM 2462 N N . VAL B 1 57 ? 1.254 37.438 13.734 1 83.06 57 VAL B N 1
ATOM 2463 C CA . VAL B 1 57 ? 1.076 36.906 12.391 1 83.06 57 VAL B CA 1
ATOM 2464 C C . VAL B 1 57 ? 2.316 36.125 11.984 1 83.06 57 VAL B C 1
ATOM 2466 O O . VAL B 1 57 ? 2.207 35.031 11.43 1 83.06 57 VAL B O 1
ATOM 2469 N N . LEU B 1 58 ? 3.465 36.625 12.273 1 86.62 58 LEU B N 1
ATOM 2470 C CA . LEU B 1 58 ? 4.707 35.906 11.945 1 86.62 58 LEU B CA 1
ATOM 2471 C C . LEU B 1 58 ? 4.809 34.594 12.711 1 86.62 58 LEU B C 1
ATOM 2473 O O . LEU B 1 58 ? 5.207 33.594 12.148 1 86.62 58 LEU B O 1
ATOM 2477 N N . ALA B 1 59 ? 4.445 34.656 13.938 1 81.31 59 ALA B N 1
ATOM 2478 C CA . ALA B 1 59 ? 4.457 33.438 14.758 1 81.31 59 ALA B CA 1
ATOM 2479 C C . ALA B 1 59 ? 3.471 32.406 14.227 1 81.31 59 ALA B C 1
ATOM 2481 O O . ALA B 1 59 ? 3.777 31.219 14.172 1 81.31 59 ALA B O 1
ATOM 2482 N N . LEU B 1 60 ? 2.393 32.875 13.766 1 78.94 60 LEU B N 1
ATOM 2483 C CA . LEU B 1 60 ? 1.376 32 13.219 1 78.94 60 LEU B CA 1
ATOM 2484 C C . LEU B 1 60 ? 1.849 31.359 11.914 1 78.94 60 LEU B C 1
ATOM 2486 O O . LEU B 1 60 ? 1.603 30.172 11.672 1 78.94 60 LEU B O 1
ATOM 2490 N N . LEU B 1 61 ? 2.541 32.156 11.148 1 81.19 61 LEU B N 1
ATOM 2491 C CA . LEU B 1 61 ? 3.062 31.641 9.891 1 81.19 61 LEU B CA 1
ATOM 2492 C C . LEU B 1 61 ? 4.133 30.578 10.141 1 81.19 61 LEU B C 1
ATOM 2494 O O . LEU B 1 61 ? 4.172 29.562 9.453 1 81.19 61 LEU B O 1
ATOM 2498 N N . ILE B 1 62 ? 4.93 30.828 11.086 1 79.62 62 ILE B N 1
ATOM 2499 C CA . ILE B 1 62 ? 5.977 29.875 11.438 1 79.62 62 ILE B CA 1
ATOM 2500 C C . ILE B 1 62 ? 5.348 28.594 11.977 1 79.62 62 ILE B C 1
ATOM 2502 O O . ILE B 1 62 ? 5.75 27.484 11.602 1 79.62 62 ILE B O 1
ATOM 2506 N N . PHE B 1 63 ? 4.344 28.797 12.781 1 75.62 63 PHE B N 1
ATOM 2507 C CA . PHE B 1 63 ? 3.66 27.641 13.352 1 75.62 63 PHE B CA 1
ATOM 2508 C C . PHE B 1 63 ? 2.945 26.844 12.266 1 75.62 63 PHE B C 1
ATOM 2510 O O . PHE B 1 63 ? 2.975 25.609 12.266 1 75.62 63 PHE B O 1
ATOM 2517 N N . TRP B 1 64 ? 2.404 27.562 11.305 1 76.38 64 TRP B N 1
ATOM 2518 C CA . TRP B 1 64 ? 1.734 26.922 10.18 1 76.38 64 TRP B CA 1
ATOM 2519 C C . TRP B 1 64 ? 2.721 26.109 9.359 1 76.38 64 TRP B C 1
ATOM 2521 O O . TRP B 1 64 ? 2.455 24.938 9.039 1 76.38 64 TRP B O 1
ATOM 2531 N N . LYS B 1 65 ? 3.799 26.578 9.094 1 77.38 65 LYS B N 1
ATOM 2532 C CA . LYS B 1 65 ? 4.801 25.906 8.266 1 77.38 65 LYS B CA 1
ATOM 2533 C C . LYS B 1 65 ? 5.363 24.672 8.969 1 77.38 65 LYS B C 1
ATOM 2535 O O . LYS B 1 65 ? 5.738 23.703 8.32 1 77.38 65 LYS B O 1
ATOM 2540 N N . ARG B 1 66 ? 5.266 24.703 10.242 1 75.62 66 ARG B N 1
ATOM 2541 C CA . ARG B 1 66 ? 5.875 23.609 11 1 75.62 66 ARG B CA 1
ATOM 2542 C C . ARG B 1 66 ? 4.852 22.531 11.312 1 75.62 66 ARG B C 1
ATOM 2544 O O . ARG B 1 66 ? 5.203 21.344 11.406 1 75.62 66 ARG B O 1
ATOM 2551 N N . LEU B 1 67 ? 3.641 22.984 11.328 1 75.81 67 LEU B N 1
ATOM 2552 C CA . LEU B 1 67 ? 2.676 22.031 11.859 1 75.81 67 LEU B CA 1
ATOM 2553 C C . LEU B 1 67 ? 1.78 21.484 10.75 1 75.81 67 LEU B C 1
ATOM 2555 O O . LEU B 1 67 ? 1.188 20.422 10.891 1 75.81 67 LEU B O 1
ATOM 2559 N N . VAL B 1 68 ? 1.644 22.266 9.711 1 76.31 68 VAL B N 1
ATOM 2560 C CA . VAL B 1 68 ? 0.778 21.828 8.617 1 76.31 68 VAL B CA 1
ATOM 2561 C C . VAL B 1 68 ? 1.624 21.25 7.484 1 76.31 68 VAL B C 1
ATOM 2563 O O . VAL B 1 68 ? 2.428 21.969 6.879 1 76.31 68 VAL B O 1
ATOM 2566 N N . PRO B 1 69 ? 1.401 19.953 7.316 1 79.06 69 PRO B N 1
ATOM 2567 C CA . PRO B 1 69 ? 2.166 19.391 6.203 1 79.06 69 PRO B CA 1
ATOM 2568 C C . PRO B 1 69 ? 1.765 19.984 4.852 1 79.06 69 PRO B C 1
ATOM 2570 O O . PRO B 1 69 ? 0.586 20.281 4.629 1 79.06 69 PRO B O 1
ATOM 2573 N N . PRO B 1 70 ? 2.781 20.188 4.078 1 80.62 70 PRO B N 1
ATOM 2574 C CA . PRO B 1 70 ? 2.441 20.672 2.742 1 80.62 70 PRO B CA 1
ATOM 2575 C C . PRO B 1 70 ? 1.592 19.672 1.949 1 80.62 70 PRO B C 1
ATOM 2577 O O . PRO B 1 70 ? 1.608 18.484 2.236 1 80.62 70 PRO B O 1
ATOM 2580 N N . PRO B 1 71 ? 0.882 20.281 1.021 1 84.44 71 PRO B N 1
ATOM 2581 C CA . PRO B 1 71 ? 0.115 19.375 0.159 1 84.44 71 PRO B CA 1
ATOM 2582 C C . PRO B 1 71 ? 1.006 18.484 -0.698 1 84.44 71 PRO B C 1
ATOM 2584 O O . PRO B 1 71 ? 2.143 18.844 -1.008 1 84.44 71 PRO B O 1
ATOM 2587 N N . THR B 1 72 ? 0.482 17.344 -0.999 1 90.56 72 THR B N 1
ATOM 2588 C CA . THR B 1 72 ? 1.196 16.391 -1.839 1 90.56 72 THR B CA 1
ATOM 2589 C C . THR B 1 72 ? 1.607 17.031 -3.16 1 90.56 72 THR B C 1
ATOM 2591 O O . THR B 1 72 ? 0.79 17.672 -3.828 1 90.56 72 THR B O 1
ATOM 2594 N N . ASN B 1 73 ? 2.809 17.031 -3.445 1 91.81 73 ASN B N 1
ATOM 2595 C CA . ASN B 1 73 ? 3.408 17.484 -4.695 1 91.81 73 ASN B CA 1
ATOM 2596 C C . ASN B 1 73 ? 4.621 16.641 -5.078 1 91.81 73 ASN B C 1
ATOM 2598 O O . ASN B 1 73 ? 5.762 17.047 -4.844 1 91.81 73 ASN B O 1
ATOM 2602 N N . LEU B 1 74 ? 4.34 15.539 -5.781 1 92.31 74 LEU B N 1
ATOM 2603 C CA . LEU B 1 74 ? 5.387 14.602 -6.156 1 92.31 74 LEU B CA 1
ATOM 2604 C C . LEU B 1 74 ? 5.855 14.852 -7.586 1 92.31 74 LEU B C 1
ATOM 2606 O O . LEU B 1 74 ? 5.039 14.938 -8.508 1 92.31 74 LEU B O 1
ATOM 2610 N N . ASN B 1 75 ? 7.113 15.055 -7.691 1 92.75 75 ASN B N 1
ATOM 2611 C CA . ASN B 1 75 ? 7.742 15.203 -9 1 92.75 75 ASN B CA 1
ATOM 2612 C C . ASN B 1 75 ? 8.586 13.977 -9.359 1 92.75 75 ASN B C 1
ATOM 2614 O O . ASN B 1 75 ? 9.547 13.656 -8.656 1 92.75 75 ASN B O 1
ATOM 2618 N N . TYR B 1 76 ? 8.227 13.375 -10.43 1 93.62 76 TYR B N 1
ATOM 2619 C CA . TYR B 1 76 ? 8.961 12.195 -10.875 1 93.62 76 TYR B CA 1
ATOM 2620 C C . TYR B 1 76 ? 10.156 12.594 -11.742 1 93.62 76 TYR B C 1
ATOM 2622 O O . TYR B 1 76 ? 10 13.312 -12.727 1 93.62 76 TYR B O 1
ATOM 2630 N N . GLN B 1 77 ? 11.328 12.125 -11.352 1 91.81 77 GLN B N 1
ATOM 2631 C CA . GLN B 1 77 ? 12.547 12.469 -12.07 1 91.81 77 GLN B CA 1
ATOM 2632 C C . GLN B 1 77 ? 13.492 11.273 -12.164 1 91.81 77 GLN B C 1
ATOM 2634 O O . GLN B 1 77 ? 13.43 10.359 -11.344 1 91.81 77 GLN B O 1
ATOM 2639 N N . VAL B 1 78 ? 14.273 11.328 -13.203 1 92.69 78 VAL B N 1
ATOM 2640 C CA . VAL B 1 78 ? 15.375 10.375 -13.344 1 92.69 78 VAL B CA 1
ATOM 2641 C C . VAL B 1 78 ? 16.609 10.906 -12.641 1 92.69 78 VAL B C 1
ATOM 2643 O O . VAL B 1 78 ? 17.094 12 -12.953 1 92.69 78 VAL B O 1
ATOM 2646 N N . LEU B 1 79 ? 17.125 10.148 -11.688 1 89 79 LEU B N 1
ATOM 2647 C CA . LEU B 1 79 ? 18.188 10.672 -10.844 1 89 79 LEU B CA 1
ATOM 2648 C C . LEU B 1 79 ? 19.5 9.914 -11.086 1 89 79 LEU B C 1
ATOM 2650 O O . LEU B 1 79 ? 20.562 10.383 -10.695 1 89 79 LEU B O 1
ATOM 2654 N N . THR B 1 80 ? 19.406 8.719 -11.633 1 89.69 80 THR B N 1
ATOM 2655 C CA . THR B 1 80 ? 20.578 7.887 -11.82 1 89.69 80 THR B CA 1
ATOM 2656 C C . THR B 1 80 ? 20.703 7.445 -13.281 1 89.69 80 THR B C 1
ATOM 2658 O O . THR B 1 80 ? 19.812 7.707 -14.086 1 89.69 80 THR B O 1
ATOM 2661 N N . ALA B 1 81 ? 21.781 6.805 -13.578 1 86.12 81 ALA B N 1
ATOM 2662 C CA . ALA B 1 81 ? 22.109 6.441 -14.953 1 86.12 81 ALA B CA 1
ATOM 2663 C C . ALA B 1 81 ? 21.203 5.312 -15.453 1 86.12 81 ALA B C 1
ATOM 2665 O O . ALA B 1 81 ? 21.078 5.098 -16.656 1 86.12 81 ALA B O 1
ATOM 2666 N N . ASP B 1 82 ? 20.562 4.605 -14.578 1 85.19 82 ASP B N 1
ATOM 2667 C CA . ASP B 1 82 ? 19.734 3.479 -14.961 1 85.19 82 ASP B CA 1
ATOM 2668 C C . ASP B 1 82 ? 18.375 3.955 -15.492 1 85.19 82 ASP B C 1
ATOM 2670 O O . ASP B 1 82 ? 17.531 3.143 -15.859 1 85.19 82 ASP B O 1
ATOM 2674 N N . ASN B 1 83 ? 18.078 5.211 -15.484 1 88.06 83 ASN B N 1
ATOM 2675 C CA . ASN B 1 83 ? 16.891 5.859 -16.062 1 88.06 83 ASN B CA 1
ATOM 2676 C C . ASN B 1 83 ? 15.633 5.5 -15.289 1 88.06 83 ASN B C 1
ATOM 2678 O O . ASN B 1 83 ? 14.531 5.566 -15.836 1 88.06 83 ASN B O 1
ATOM 2682 N N . LYS B 1 84 ? 15.805 5.152 -14.086 1 89.56 84 LYS B N 1
ATOM 2683 C CA . LYS B 1 84 ? 14.625 4.906 -13.258 1 89.56 84 LYS B CA 1
ATOM 2684 C C . LYS B 1 84 ? 14.062 6.211 -12.703 1 89.56 84 LYS B C 1
ATOM 2686 O O . LYS B 1 84 ? 14.82 7.117 -12.352 1 89.56 84 LYS B O 1
ATOM 2691 N N . THR B 1 85 ? 12.766 6.18 -12.68 1 93.06 85 THR B N 1
ATOM 2692 C CA . THR B 1 85 ? 12.094 7.387 -12.211 1 93.06 85 THR B CA 1
ATOM 2693 C C . THR B 1 85 ? 11.578 7.199 -10.781 1 93.06 85 THR B C 1
ATOM 2695 O O . THR B 1 85 ? 11 6.16 -10.453 1 93.06 85 THR B O 1
ATOM 2698 N N . TYR B 1 86 ? 11.852 8.211 -9.953 1 93.25 86 TYR B N 1
ATOM 2699 C CA . TYR B 1 86 ? 11.383 8.203 -8.57 1 93.25 86 TYR B CA 1
ATOM 2700 C C . TYR B 1 86 ? 10.656 9.508 -8.234 1 93.25 86 TYR B C 1
ATOM 2702 O O . TYR B 1 86 ? 11 10.57 -8.766 1 93.25 86 TYR B O 1
ATOM 2710 N N . PRO B 1 87 ? 9.672 9.344 -7.391 1 94.25 87 PRO B N 1
ATOM 2711 C CA . PRO B 1 87 ? 9.047 10.578 -6.922 1 94.25 87 PRO B CA 1
ATOM 2712 C C . PRO B 1 87 ? 9.883 11.305 -5.871 1 94.25 87 PRO B C 1
ATOM 2714 O O . PRO B 1 87 ? 10.523 10.664 -5.035 1 94.25 87 PRO B O 1
ATOM 2717 N N . SER B 1 88 ? 9.914 12.594 -5.961 1 94.31 88 SER B N 1
ATOM 2718 C CA . SER B 1 88 ? 10.492 13.477 -4.949 1 94.31 88 SER B CA 1
ATOM 2719 C C . SER B 1 88 ? 9.508 14.57 -4.551 1 94.31 88 SER B C 1
ATOM 2721 O O . SER B 1 88 ? 8.555 14.852 -5.281 1 94.31 88 SER B O 1
ATOM 2723 N N . GLY B 1 89 ? 9.742 15.062 -3.334 1 94.25 89 GLY B N 1
ATOM 2724 C CA . GLY B 1 89 ? 8.852 16.109 -2.855 1 94.25 89 GLY B CA 1
ATOM 2725 C C . GLY B 1 89 ? 7.965 15.656 -1.711 1 94.25 89 GLY B C 1
ATOM 2726 O O . GLY B 1 89 ? 8.125 14.555 -1.19 1 94.25 89 GLY B O 1
ATOM 2727 N N . PRO B 1 90 ? 7.074 16.562 -1.331 1 94.62 90 PRO B N 1
ATOM 2728 C CA . PRO B 1 90 ? 6.223 16.266 -0.174 1 94.62 90 PRO B CA 1
ATOM 2729 C C . PRO B 1 90 ? 5.039 15.375 -0.523 1 94.62 90 PRO B C 1
ATOM 2731 O O . PRO B 1 90 ? 4.465 15.5 -1.607 1 94.62 90 PRO B O 1
ATOM 2734 N N . LEU B 1 91 ? 4.754 14.453 0.329 1 95.44 91 LEU B N 1
ATOM 2735 C CA . LEU B 1 91 ? 3.561 13.609 0.302 1 95.44 91 LEU B CA 1
ATOM 2736 C C . LEU B 1 91 ? 2.826 13.664 1.638 1 95.44 91 LEU B C 1
ATOM 2738 O O . LEU B 1 91 ? 3.408 13.367 2.684 1 95.44 91 LEU B O 1
ATOM 2742 N N . SER B 1 92 ? 1.612 14.172 1.624 1 93.5 92 SER B N 1
ATOM 2743 C CA . SER B 1 92 ? 0.785 14.227 2.824 1 93.5 92 SER B CA 1
ATOM 2744 C C . SER B 1 92 ? -0.571 13.57 2.592 1 93.5 92 SER B C 1
ATOM 2746 O O . SER B 1 92 ? -1.224 13.82 1.577 1 93.5 92 SER B O 1
ATOM 2748 N N . TRP B 1 93 ? -0.944 12.695 3.469 1 94.5 93 TRP B N 1
ATOM 2749 C CA . TRP B 1 93 ? -2.197 11.953 3.369 1 94.5 93 TRP B CA 1
ATOM 2750 C C . TRP B 1 93 ? -2.887 11.859 4.727 1 94.5 93 TRP B C 1
ATOM 2752 O O . TRP B 1 93 ? -2.279 11.438 5.711 1 94.5 93 TRP B O 1
ATOM 2762 N N . SER B 1 94 ? -4.07 12.367 4.828 1 93.25 94 SER B N 1
ATOM 2763 C CA . SER B 1 94 ? -4.832 12.352 6.074 1 93.25 94 SER B CA 1
ATOM 2764 C C . SER B 1 94 ? -6.203 11.711 5.875 1 93.25 94 SER B C 1
ATOM 2766 O O . SER B 1 94 ? -6.926 12.062 4.938 1 93.25 94 SER B O 1
ATOM 2768 N N . GLN B 1 95 ? -6.512 10.773 6.754 1 94.69 95 GLN B N 1
ATOM 2769 C CA . GLN B 1 95 ? -7.793 10.07 6.773 1 94.69 95 GLN B CA 1
ATOM 2770 C C . GLN B 1 95 ? -8.445 10.156 8.148 1 94.69 95 GLN B C 1
ATOM 2772 O O . GLN B 1 95 ? -7.762 10.289 9.164 1 94.69 95 GLN B O 1
ATOM 2777 N N . ASN B 1 96 ? -9.727 10.195 8.172 1 95.44 96 ASN B N 1
ATOM 2778 C CA . ASN B 1 96 ? -10.531 10 9.375 1 95.44 96 ASN B CA 1
ATOM 2779 C C . ASN B 1 96 ? -11.602 8.938 9.164 1 95.44 96 ASN B C 1
ATOM 2781 O O . ASN B 1 96 ? -12.664 9.219 8.609 1 95.44 96 ASN B O 1
ATOM 2785 N N . PHE B 1 97 ? -11.328 7.746 9.672 1 96.56 97 PHE B N 1
ATOM 2786 C CA . PHE B 1 97 ? -12.203 6.602 9.43 1 96.56 97 PHE B CA 1
ATOM 2787 C C . PHE B 1 97 ? -13.375 6.598 10.406 1 96.56 97 PHE B C 1
ATOM 2789 O O . PHE B 1 97 ? -13.195 6.305 11.594 1 96.56 97 PHE B O 1
ATOM 2796 N N . GLU B 1 98 ? -14.523 6.859 9.852 1 94.88 98 GLU B N 1
ATOM 2797 C CA . GLU B 1 98 ? -15.758 6.82 10.625 1 94.88 98 GLU B CA 1
ATOM 2798 C C . GLU B 1 98 ? -16.375 5.43 10.594 1 94.88 98 GLU B C 1
ATOM 2800 O O . GLU B 1 98 ? -16.453 4.793 9.539 1 94.88 98 GLU B O 1
ATOM 2805 N N . ALA B 1 99 ? -16.906 5.09 11.688 1 93.75 99 ALA B N 1
ATOM 2806 C CA . ALA B 1 99 ? -17.438 3.738 11.805 1 93.75 99 ALA B CA 1
ATOM 2807 C C . ALA B 1 99 ? -18.797 3.625 11.109 1 93.75 99 ALA B C 1
ATOM 2809 O O . ALA B 1 99 ? -19.625 4.527 11.219 1 93.75 99 ALA B O 1
ATOM 2810 N N . LEU B 1 100 ? -19.031 2.605 10.336 1 95.38 100 LEU B N 1
ATOM 2811 C CA . LEU B 1 100 ? -20.266 2.09 9.758 1 95.38 100 LEU B CA 1
ATOM 2812 C C . LEU B 1 100 ? -21 3.18 8.984 1 95.38 100 LEU B C 1
ATOM 2814 O O . LEU B 1 100 ? -22.188 3.408 9.203 1 95.38 100 LEU B O 1
ATOM 2818 N N . PRO B 1 101 ? -20.297 3.852 8.055 1 96.88 101 PRO B N 1
ATOM 2819 C CA . PRO B 1 101 ? -21 4.852 7.25 1 96.88 101 PRO B CA 1
ATOM 2820 C C . PRO B 1 101 ? -22.109 4.246 6.395 1 96.88 101 PRO B C 1
ATOM 2822 O O . PRO B 1 101 ? -23.047 4.945 6.012 1 96.88 101 PRO B O 1
ATOM 2825 N N . CYS B 1 102 ? -22.031 2.992 6.133 1 97.5 102 CYS B N 1
ATOM 2826 C CA . CYS B 1 102 ? -23.016 2.336 5.27 1 97.5 102 CYS B CA 1
ATOM 2827 C C . CYS B 1 102 ? -23.906 1.398 6.074 1 97.5 102 CYS B C 1
ATOM 2829 O O . CYS B 1 102 ? -24.609 0.559 5.5 1 97.5 102 CYS B O 1
ATOM 2831 N N . GLY B 1 103 ? -23.812 1.469 7.348 1 96.69 103 GLY B N 1
ATOM 2832 C CA . GLY B 1 103 ? -24.625 0.603 8.188 1 96.69 103 GLY B CA 1
ATOM 2833 C C . GLY B 1 103 ? -24.125 -0.827 8.234 1 96.69 103 GLY B C 1
ATOM 2834 O O . GLY B 1 103 ? -22.922 -1.063 8.227 1 96.69 103 GLY B O 1
ATOM 2835 N N . LYS B 1 104 ? -25.141 -1.801 8.406 1 95.06 104 LYS B N 1
ATOM 2836 C CA . LYS B 1 104 ? -24.75 -3.188 8.648 1 95.06 104 LYS B CA 1
ATOM 2837 C C . LYS B 1 104 ? -25.484 -4.137 7.703 1 95.06 104 LYS B C 1
ATOM 2839 O O . LYS B 1 104 ? -25.281 -5.352 7.75 1 95.06 104 LYS B O 1
ATOM 2844 N N . THR B 1 105 ? -26.328 -3.572 6.902 1 95.19 105 THR B N 1
ATOM 2845 C CA . THR B 1 105 ? -27.094 -4.367 5.953 1 95.19 105 THR B CA 1
ATOM 2846 C C . THR B 1 105 ? -27.141 -3.682 4.594 1 95.19 105 THR B C 1
ATOM 2848 O O . THR B 1 105 ? -26.969 -2.467 4.496 1 95.19 105 THR B O 1
ATOM 2851 N N . PRO B 1 106 ? -27.375 -4.465 3.555 1 96.56 106 PRO B N 1
ATOM 2852 C CA . PRO B 1 106 ? -27.484 -3.846 2.232 1 96.56 106 PRO B CA 1
ATOM 2853 C C . PRO B 1 106 ? -28.594 -2.793 2.164 1 96.56 106 PRO B C 1
ATOM 2855 O O . PRO B 1 106 ? -28.438 -1.771 1.49 1 96.56 106 PRO B O 1
ATOM 2858 N N . GLU B 1 107 ? -29.641 -3.092 2.809 1 96.75 107 GLU B N 1
ATOM 2859 C CA . GLU B 1 107 ? -30.75 -2.145 2.82 1 96.75 107 GLU B CA 1
ATOM 2860 C C . GLU B 1 107 ? -30.344 -0.816 3.447 1 96.75 107 GLU B C 1
ATOM 2862 O O . GLU B 1 107 ? -30.625 0.25 2.898 1 96.75 107 GLU B O 1
ATOM 2867 N N . GLU B 1 108 ? -29.719 -0.868 4.582 1 97.38 108 GLU B N 1
ATOM 2868 C CA . GLU B 1 108 ? -29.203 0.344 5.223 1 97.38 108 GLU B CA 1
ATOM 2869 C C . GLU B 1 108 ? -28.219 1.071 4.324 1 97.38 108 GLU B C 1
ATOM 2871 O O . GLU B 1 108 ? -28.234 2.301 4.242 1 97.38 108 GLU B O 1
ATOM 2876 N N . ALA B 1 109 ? -27.359 0.258 3.727 1 98.12 109 ALA B N 1
ATOM 2877 C CA . ALA B 1 109 ? -26.344 0.832 2.857 1 98.12 109 ALA B CA 1
ATOM 2878 C C . ALA B 1 109 ? -26.969 1.627 1.717 1 98.12 109 ALA B C 1
ATOM 2880 O O . ALA B 1 109 ? -26.609 2.779 1.478 1 98.12 109 ALA B O 1
ATOM 2881 N N . ARG B 1 110 ? -27.938 1.08 1.081 1 97.88 110 ARG B N 1
ATOM 2882 C CA . ARG B 1 110 ? -28.625 1.754 -0.018 1 97.88 110 ARG B CA 1
ATOM 2883 C C . ARG B 1 110 ? -29.312 3.027 0.465 1 97.88 110 ARG B C 1
ATOM 2885 O O . ARG B 1 110 ? -29.25 4.062 -0.203 1 97.88 110 ARG B O 1
ATOM 2892 N N . ALA B 1 111 ? -29.906 2.902 1.602 1 98.06 111 ALA B N 1
ATOM 2893 C CA . ALA B 1 111 ? -30.625 4.039 2.168 1 98.06 111 ALA B CA 1
ATOM 2894 C C . ALA B 1 111 ? -29.688 5.207 2.441 1 98.06 111 ALA B C 1
ATOM 2896 O O . ALA B 1 111 ? -30.078 6.371 2.361 1 98.06 111 ALA B O 1
ATOM 2897 N N . ARG B 1 112 ? -28.469 4.879 2.672 1 97.81 112 ARG B N 1
ATOM 2898 C CA . ARG B 1 112 ? -27.5 5.906 3.018 1 97.81 112 ARG B CA 1
ATOM 2899 C C . ARG B 1 112 ? -26.703 6.348 1.789 1 97.81 112 ARG B C 1
ATOM 2901 O O . ARG B 1 112 ? -25.734 7.094 1.905 1 97.81 112 ARG B O 1
ATOM 2908 N N . GLY B 1 113 ? -27.047 5.781 0.662 1 98.12 113 GLY B N 1
ATOM 2909 C CA . GLY B 1 113 ? -26.438 6.203 -0.59 1 98.12 113 GLY B CA 1
ATOM 2910 C C . GLY B 1 113 ? -25.141 5.473 -0.898 1 98.12 113 GLY B C 1
ATOM 2911 O O . GLY B 1 113 ? -24.359 5.914 -1.742 1 98.12 113 GLY B O 1
ATOM 2912 N N . CYS B 1 114 ? -24.891 4.426 -0.181 1 98.5 114 CYS B N 1
ATOM 2913 C CA . CYS B 1 114 ? -23.688 3.625 -0.429 1 98.5 114 CYS B CA 1
ATOM 2914 C C . CYS B 1 114 ? -23.875 2.732 -1.65 1 98.5 114 CYS B C 1
ATOM 2916 O O . CYS B 1 114 ? -25 2.473 -2.068 1 98.5 114 CYS B O 1
ATOM 2918 N N . GLU B 1 115 ? -22.797 2.33 -2.26 1 98.38 115 GLU B N 1
ATOM 2919 C CA . GLU B 1 115 ? -22.75 1.428 -3.408 1 98.38 115 GLU B CA 1
ATOM 2920 C C . GLU B 1 115 ? -21.844 0.232 -3.127 1 98.38 115 GLU B C 1
ATOM 2922 O O . GLU B 1 115 ? -20.891 0.334 -2.348 1 98.38 115 GLU B O 1
ATOM 2927 N N . PHE B 1 116 ? -22.188 -0.843 -3.771 1 97.75 116 PHE B N 1
ATOM 2928 C CA . PHE B 1 116 ? -21.375 -2.033 -3.562 1 97.75 116 PHE B CA 1
ATOM 2929 C C . PHE B 1 116 ? -20.156 -2.012 -4.465 1 97.75 116 PHE B C 1
ATOM 2931 O O . PHE B 1 116 ? -20.266 -1.878 -5.684 1 97.75 116 PHE B O 1
ATOM 2938 N N . ASP B 1 117 ? -19 -2.045 -3.846 1 97.75 117 ASP B N 1
ATOM 2939 C CA . ASP B 1 117 ? -17.719 -2.131 -4.523 1 97.75 117 ASP B CA 1
ATOM 2940 C C . ASP B 1 117 ? -17.266 -3.584 -4.68 1 97.75 117 ASP B C 1
ATOM 2942 O O . ASP B 1 117 ? -16.891 -4.23 -3.701 1 97.75 117 ASP B O 1
ATOM 2946 N N . MET B 1 118 ? -17.203 -4.031 -5.906 1 94.81 118 MET B N 1
ATOM 2947 C CA . MET B 1 118 ? -16.891 -5.434 -6.164 1 94.81 118 MET B CA 1
ATOM 2948 C C . MET B 1 118 ? -15.43 -5.727 -5.859 1 94.81 118 MET B C 1
ATOM 2950 O O . MET B 1 118 ? -15.07 -6.852 -5.5 1 94.81 118 MET B O 1
ATOM 2954 N N . LEU B 1 119 ? -14.594 -4.785 -6.004 1 96.38 119 LEU B N 1
ATOM 2955 C CA . LEU B 1 119 ? -13.18 -4.996 -5.719 1 96.38 119 LEU B CA 1
ATOM 2956 C C . LEU B 1 119 ? -12.953 -5.211 -4.227 1 96.38 119 LEU B C 1
ATOM 2958 O O . LEU B 1 119 ? -12.32 -6.191 -3.826 1 96.38 119 LEU B O 1
ATOM 2962 N N . VAL B 1 120 ? -13.516 -4.312 -3.412 1 97.5 120 VAL B N 1
ATOM 2963 C CA . VAL B 1 120 ? -13.328 -4.391 -1.968 1 97.5 120 VAL B CA 1
ATOM 2964 C C . VAL B 1 120 ? -14.32 -5.387 -1.369 1 97.5 120 VAL B C 1
ATOM 2966 O O . VAL B 1 120 ? -14.156 -5.824 -0.227 1 97.5 120 VAL B O 1
ATOM 2969 N N . THR B 1 121 ? -15.359 -5.801 -2.1 1 96.56 121 THR B N 1
ATOM 2970 C CA . THR B 1 121 ? -16.484 -6.605 -1.646 1 96.56 121 THR B CA 1
ATOM 2971 C C . THR B 1 121 ? -17.141 -5.98 -0.42 1 96.56 121 THR B C 1
ATOM 2973 O O . THR B 1 121 ? -17.359 -6.652 0.59 1 96.56 121 THR B O 1
ATOM 2976 N N . ALA B 1 122 ? -17.469 -4.695 -0.572 1 97.31 122 ALA B N 1
ATOM 2977 C CA . ALA B 1 122 ? -18 -3.904 0.537 1 97.31 122 ALA B CA 1
ATOM 2978 C C . ALA B 1 122 ? -19.016 -2.875 0.044 1 97.31 122 ALA B C 1
ATOM 2980 O O . ALA B 1 122 ? -18.922 -2.391 -1.086 1 97.31 122 ALA B O 1
ATOM 2981 N N . TRP B 1 123 ? -19.969 -2.674 0.864 1 97.94 123 TRP B N 1
ATOM 2982 C CA . TRP B 1 123 ? -20.766 -1.466 0.69 1 97.94 123 TRP B CA 1
ATOM 2983 C C . TRP B 1 123 ? -20 -0.238 1.185 1 97.94 123 TRP B C 1
ATOM 2985 O O . TRP B 1 123 ? -19.641 -0.158 2.359 1 97.94 123 TRP B O 1
ATOM 2995 N N . LEU B 1 124 ? -19.766 0.708 0.224 1 98.44 124 LEU B N 1
ATOM 2996 C CA . LEU B 1 124 ? -18.938 1.868 0.534 1 98.44 124 LEU B CA 1
ATOM 2997 C C . LEU B 1 124 ? -19.625 3.158 0.0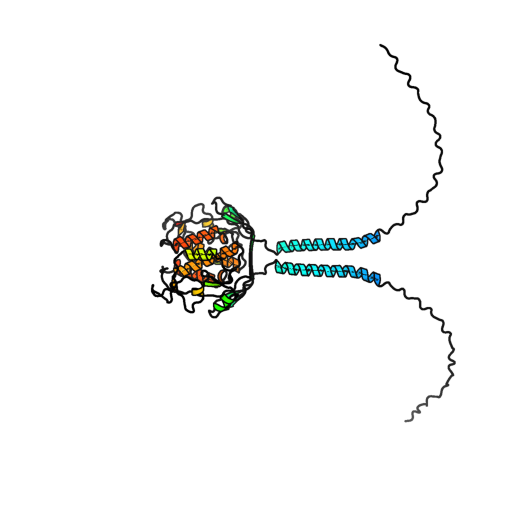98 1 98.44 124 LEU B C 1
ATOM 2999 O O . LEU B 1 124 ? -20.344 3.176 -0.904 1 98.44 124 LEU B O 1
ATOM 3003 N N . PRO B 1 125 ? -19.406 4.246 0.914 1 98.38 125 PRO B N 1
ATOM 3004 C CA . PRO B 1 125 ? -19.734 5.543 0.319 1 98.38 125 PRO B CA 1
ATOM 3005 C C . PRO B 1 125 ? -19.031 5.781 -1.01 1 98.38 125 PRO B C 1
ATOM 3007 O O . PRO B 1 125 ? -17.859 5.402 -1.169 1 98.38 125 PRO B O 1
ATOM 3010 N N . PRO B 1 126 ? -19.672 6.414 -1.938 1 98.25 126 PRO B N 1
ATOM 3011 C CA . PRO B 1 126 ? -19.062 6.625 -3.26 1 98.25 126 PRO B CA 1
ATOM 3012 C C . PRO B 1 126 ? -17.703 7.305 -3.191 1 98.25 126 PRO B C 1
ATOM 3014 O O . PRO B 1 126 ? -16.828 7.012 -4.004 1 98.25 126 PRO B O 1
ATOM 3017 N N . ARG B 1 127 ? -17.422 8.133 -2.23 1 97.31 127 ARG B N 1
ATOM 3018 C CA . ARG B 1 127 ? -16.172 8.867 -2.127 1 97.31 127 ARG B CA 1
ATOM 3019 C C . ARG B 1 127 ? -15 7.93 -1.863 1 97.31 127 ARG B C 1
ATOM 3021 O O . ARG B 1 127 ? -13.844 8.297 -2.08 1 97.31 127 ARG B O 1
ATOM 3028 N N . CYS B 1 128 ? -15.266 6.758 -1.36 1 98.19 128 CYS B N 1
ATOM 3029 C CA . CYS B 1 128 ? -14.203 5.816 -1.013 1 98.19 128 CYS B CA 1
ATOM 3030 C C . CYS B 1 128 ? -14.055 4.742 -2.08 1 98.19 128 CYS B C 1
ATOM 3032 O O . CYS B 1 128 ? -13.359 3.746 -1.873 1 98.19 128 CYS B O 1
ATOM 3034 N N . ILE B 1 129 ? -14.711 4.949 -3.225 1 98.44 129 ILE B N 1
ATOM 3035 C CA . ILE B 1 129 ? -14.648 3.973 -4.305 1 98.44 129 ILE B CA 1
ATOM 3036 C C . ILE B 1 129 ? -13.742 4.496 -5.422 1 98.44 129 ILE B C 1
ATOM 3038 O O . ILE B 1 129 ? -13.984 5.574 -5.969 1 98.44 129 ILE B O 1
ATOM 3042 N N . ASP B 1 130 ? -12.695 3.732 -5.711 1 98.31 130 ASP B N 1
ATOM 3043 C CA . ASP B 1 130 ? -11.867 3.98 -6.887 1 98.31 130 ASP B CA 1
ATOM 3044 C C . ASP B 1 130 ? -12.461 3.307 -8.125 1 98.31 130 ASP B C 1
ATOM 3046 O O . ASP B 1 130 ? -12.078 2.186 -8.469 1 98.31 130 ASP B O 1
ATOM 3050 N N . ARG B 1 131 ? -13.344 3.982 -8.812 1 97.69 131 ARG B N 1
ATOM 3051 C CA . ARG B 1 131 ? -14.141 3.391 -9.891 1 97.69 131 ARG B CA 1
ATOM 3052 C C . ARG B 1 131 ? -13.25 2.951 -11.047 1 97.69 131 ARG B C 1
ATOM 3054 O O . ARG B 1 131 ? -13.508 1.925 -11.68 1 97.69 131 ARG B O 1
ATOM 3061 N N . GLU B 1 132 ? -12.258 3.701 -11.359 1 97.88 132 GLU B N 1
ATOM 3062 C CA . GLU B 1 132 ? -11.32 3.312 -12.414 1 97.88 132 GLU B CA 1
ATOM 3063 C C . GLU B 1 132 ? -10.648 1.983 -12.086 1 97.88 132 GLU B C 1
ATOM 3065 O O . GLU B 1 132 ? -10.492 1.128 -12.961 1 97.88 132 GLU B O 1
ATOM 3070 N N . LEU B 1 133 ? -10.266 1.839 -10.852 1 98.19 133 LEU B N 1
ATOM 3071 C CA . LEU B 1 133 ? -9.602 0.609 -10.438 1 98.19 133 LEU B CA 1
ATOM 3072 C C . LEU B 1 133 ? -10.57 -0.57 -10.469 1 98.19 133 LEU B C 1
ATOM 3074 O O . LEU B 1 133 ? -10.188 -1.68 -10.844 1 98.19 133 LEU B O 1
ATOM 3078 N N . VAL B 1 134 ? -11.805 -0.319 -10.031 1 97.19 134 VAL B N 1
ATOM 3079 C CA . VAL B 1 134 ? -12.828 -1.355 -10.086 1 97.19 134 VAL B CA 1
ATOM 3080 C C . VAL B 1 134 ? -13.008 -1.824 -11.531 1 97.19 134 VAL B C 1
ATOM 3082 O O . VAL B 1 134 ? -13.094 -3.025 -11.797 1 97.19 134 VAL B O 1
ATOM 3085 N N . ASP B 1 135 ? -13.023 -0.892 -12.438 1 96.69 135 ASP B N 1
ATOM 3086 C CA . ASP B 1 135 ? -13.156 -1.225 -13.852 1 96.69 135 ASP B CA 1
ATOM 3087 C C . ASP B 1 135 ? -11.969 -2.053 -14.336 1 96.69 135 ASP B C 1
ATOM 3089 O O . ASP B 1 135 ? -12.141 -3.029 -15.062 1 96.69 135 ASP B O 1
ATOM 3093 N N . GLU B 1 136 ? -10.82 -1.666 -13.961 1 96.69 136 GLU B N 1
ATOM 3094 C CA . GLU B 1 136 ? -9.617 -2.412 -14.328 1 96.69 136 GLU B CA 1
ATOM 3095 C C . GLU B 1 136 ? -9.672 -3.842 -13.797 1 96.69 136 GLU B C 1
ATOM 3097 O O . GLU B 1 136 ? -9.375 -4.789 -14.531 1 96.69 136 GLU B O 1
ATOM 3102 N N . PHE B 1 137 ? -10.055 -4.012 -12.594 1 96.5 137 PHE B N 1
ATOM 3103 C CA . PHE B 1 137 ? -10.18 -5.309 -11.945 1 96.5 137 PHE B CA 1
ATOM 3104 C C . PHE B 1 137 ? -11.188 -6.188 -12.672 1 96.5 137 PHE B C 1
ATOM 3106 O O . PHE B 1 137 ? -10.914 -7.352 -12.961 1 96.5 137 PHE B O 1
ATOM 3113 N N . THR B 1 138 ? -12.273 -5.551 -12.984 1 93 138 THR B N 1
ATOM 3114 C CA . THR B 1 138 ? -13.359 -6.277 -13.633 1 93 138 THR B CA 1
ATOM 3115 C C . THR B 1 138 ? -12.953 -6.699 -15.047 1 93 138 THR B C 1
ATOM 3117 O O . THR B 1 138 ? -13.359 -7.762 -15.523 1 93 138 THR B O 1
ATOM 3120 N N . ALA B 1 139 ? -12.117 -6.016 -15.648 1 92.62 139 ALA B N 1
ATOM 3121 C CA . ALA B 1 139 ? -11.742 -6.25 -17.031 1 92.62 139 ALA B CA 1
ATOM 3122 C C . ALA B 1 139 ? -10.688 -7.348 -17.141 1 92.62 139 ALA B C 1
ATOM 3124 O O . ALA B 1 139 ? -10.43 -7.871 -18.234 1 92.62 139 ALA B O 1
ATOM 3125 N N . LEU B 1 140 ? -10.047 -7.719 -16.078 1 90.44 140 LEU B N 1
ATOM 3126 C CA . LEU B 1 140 ? -8.945 -8.672 -16.109 1 90.44 140 LEU B CA 1
ATOM 3127 C C . LEU B 1 140 ? -9.453 -10.078 -16.422 1 90.44 140 LEU B C 1
ATOM 3129 O O . LEU B 1 140 ? -8.695 -10.922 -16.906 1 90.44 140 LEU B O 1
ATOM 3133 N N . GLY B 1 141 ? -10.719 -10.336 -16.109 1 79 141 GLY B N 1
ATOM 3134 C CA . GLY B 1 141 ? -11.219 -11.68 -16.375 1 79 141 GLY B CA 1
ATOM 3135 C C . GLY B 1 141 ? -12.734 -11.773 -16.359 1 79 141 GLY B C 1
ATOM 3136 O O . GLY B 1 141 ? -13.414 -10.797 -16.031 1 79 141 GLY B O 1
ATOM 3137 N N . GLU B 1 142 ? -13.125 -12.883 -16.812 1 81 142 GLU B N 1
ATOM 3138 C CA . GLU B 1 142 ? -14.539 -13.227 -16.688 1 81 142 GLU B CA 1
ATOM 3139 C C . GLU B 1 142 ? -14.836 -13.867 -15.336 1 81 142 GLU B C 1
ATOM 3141 O O . GLU B 1 142 ? -14.742 -15.086 -15.18 1 81 142 GLU B O 1
ATOM 3146 N N . TRP B 1 143 ? -15.133 -13.016 -14.391 1 90.12 143 TRP B N 1
ATOM 3147 C CA . TRP B 1 143 ? -15.336 -13.492 -13.031 1 90.12 143 TRP B CA 1
ATOM 3148 C C . TRP B 1 143 ? -16.719 -14.102 -12.859 1 90.12 143 TRP B C 1
ATOM 3150 O O . TRP B 1 143 ? -17.719 -13.484 -13.234 1 90.12 143 TRP B O 1
ATOM 3160 N N . ASP B 1 144 ? -16.75 -15.328 -12.406 1 91.81 144 ASP B N 1
ATOM 3161 C CA . ASP B 1 144 ? -18.016 -16 -12.109 1 91.81 144 ASP B CA 1
ATOM 3162 C C . ASP B 1 144 ? -18.188 -16.219 -10.609 1 91.81 144 ASP B C 1
ATOM 3164 O O . ASP B 1 144 ? -17.203 -16.391 -9.883 1 91.81 144 ASP B O 1
ATOM 3168 N N . PHE B 1 145 ? -19.391 -16.188 -10.258 1 95.31 145 PHE B N 1
ATOM 3169 C CA . PHE B 1 145 ? -19.766 -16.422 -8.867 1 95.31 145 PHE B CA 1
ATOM 3170 C C . PHE B 1 145 ? -20.766 -17.562 -8.766 1 95.31 145 PHE B C 1
ATOM 3172 O O . PHE B 1 145 ? -21.562 -17.781 -9.68 1 95.31 145 PHE B O 1
ATOM 3179 N N . TYR B 1 146 ? -20.703 -18.281 -7.648 1 95.81 146 TYR B N 1
ATOM 3180 C CA . TYR B 1 146 ? -21.422 -19.547 -7.555 1 95.81 146 TYR B CA 1
ATOM 3181 C C . TYR B 1 146 ? -22.156 -19.656 -6.223 1 95.81 146 TYR B C 1
ATOM 3183 O O . TYR B 1 146 ? -21.781 -19 -5.246 1 95.81 146 TYR B O 1
ATOM 3191 N N . THR B 1 147 ? -23.078 -20.594 -6.133 1 93.81 147 THR B N 1
ATOM 3192 C CA . THR B 1 147 ? -23.969 -20.734 -4.98 1 93.81 147 THR B CA 1
ATOM 3193 C C . THR B 1 147 ? -23.406 -21.734 -3.986 1 93.81 147 THR B C 1
ATOM 3195 O O . THR B 1 147 ? -23.875 -21.828 -2.846 1 93.81 147 THR B O 1
ATOM 3198 N N . LYS B 1 148 ? -22.391 -22.469 -4.414 1 94.12 148 LYS B N 1
ATOM 3199 C CA . LYS B 1 148 ? -21.906 -23.484 -3.479 1 94.12 148 LYS B CA 1
ATOM 3200 C C . LYS B 1 148 ? -20.422 -23.766 -3.688 1 94.12 148 LYS B C 1
ATOM 3202 O O . LYS B 1 148 ? -19.859 -23.422 -4.734 1 94.12 148 LYS B O 1
ATOM 3207 N N . TYR B 1 149 ? -19.875 -24.344 -2.627 1 94.38 149 TYR B N 1
ATOM 3208 C CA . TYR B 1 149 ? -18.484 -24.797 -2.629 1 94.38 149 TYR B CA 1
ATOM 3209 C C . TYR B 1 149 ? -18.266 -25.891 -3.672 1 94.38 149 TYR B C 1
ATOM 3211 O O . TYR B 1 149 ? -19.109 -26.781 -3.824 1 94.38 149 TYR B O 1
ATOM 3219 N N . HIS B 1 150 ? -17.109 -25.812 -4.395 1 95.38 150 HIS B N 1
ATOM 3220 C CA . HIS B 1 150 ? -16.812 -26.75 -5.473 1 95.38 150 HIS B CA 1
ATOM 3221 C C . HIS B 1 150 ? -17.953 -26.828 -6.477 1 95.38 150 HIS B C 1
ATOM 3223 O O . HIS B 1 150 ? -18.391 -27.922 -6.844 1 95.38 150 HIS B O 1
ATOM 3229 N N . ALA B 1 151 ? -18.438 -25.703 -6.844 1 93.44 151 ALA B N 1
ATOM 3230 C CA . ALA B 1 151 ? -19.609 -25.547 -7.715 1 93.44 151 ALA B CA 1
ATOM 3231 C C . ALA B 1 151 ? -19.281 -26.016 -9.133 1 93.44 151 ALA B C 1
ATOM 3233 O O . ALA B 1 151 ? -18.109 -26.172 -9.5 1 93.44 151 ALA B O 1
ATOM 3234 N N . THR B 1 152 ? -20.344 -26.328 -9.867 1 92.69 152 THR B N 1
ATOM 3235 C CA . THR B 1 152 ? -20.312 -26.609 -11.297 1 92.69 152 THR B CA 1
ATOM 3236 C C . THR B 1 152 ? -20.984 -25.5 -12.094 1 92.69 152 THR B C 1
ATOM 3238 O O . THR B 1 152 ? -21.453 -24.516 -11.516 1 92.69 152 THR B O 1
ATOM 3241 N N . GLU B 1 153 ? -20.953 -25.625 -13.367 1 90.56 153 GLU B N 1
ATOM 3242 C CA . GLU B 1 153 ? -21.516 -24.609 -14.258 1 90.56 153 GLU B CA 1
ATOM 3243 C C . GLU B 1 153 ? -22.984 -24.344 -13.914 1 90.56 153 GLU B C 1
ATOM 3245 O O . GLU B 1 153 ? -23.453 -23.203 -14.031 1 90.56 153 GLU B O 1
ATOM 3250 N N . GLY B 1 154 ? -23.656 -25.281 -13.484 1 90.19 154 GLY B N 1
ATOM 3251 C CA . GLY B 1 154 ? -25.062 -25.156 -13.141 1 90.19 154 GLY B CA 1
ATOM 3252 C C . GLY B 1 154 ? -25.297 -24.359 -11.867 1 90.19 154 GLY B C 1
ATOM 3253 O O . GLY B 1 154 ? -26.422 -23.922 -11.609 1 90.19 154 GLY B O 1
ATOM 3254 N N . ASP B 1 155 ? -24.266 -24.094 -11.062 1 93.56 155 ASP B N 1
ATOM 3255 C CA . ASP B 1 155 ? -24.375 -23.406 -9.781 1 93.56 155 ASP B CA 1
ATOM 3256 C C . ASP B 1 155 ? -24.016 -21.922 -9.914 1 93.56 155 ASP B C 1
ATOM 3258 O O . ASP B 1 155 ? -23.906 -21.203 -8.914 1 93.56 155 ASP B O 1
ATOM 3262 N N . LYS B 1 156 ? -23.969 -21.469 -11.102 1 91.94 156 LYS B N 1
ATOM 3263 C CA . LYS B 1 156 ? -23.547 -20.109 -11.359 1 91.94 156 LYS B CA 1
ATOM 3264 C C . LYS B 1 156 ? -24.688 -19.125 -11.141 1 91.94 156 LYS B C 1
ATOM 3266 O O . LYS B 1 156 ? -25.844 -19.422 -11.484 1 91.94 156 LYS B O 1
ATOM 3271 N N . PHE B 1 157 ? -24.531 -17.844 -10.406 1 89 157 PHE B N 1
ATOM 3272 C CA . PHE B 1 157 ? -25.5 -16.766 -10.297 1 89 157 PHE B CA 1
ATOM 3273 C C . PHE B 1 157 ? -25.797 -16.156 -11.664 1 89 157 PHE B C 1
ATOM 3275 O O . PHE B 1 157 ? -26.859 -15.555 -11.859 1 89 157 PHE B O 1
ATOM 3282 N N . HIS B 1 158 ? -25.172 -16.438 -12.727 1 82.81 158 HIS B N 1
ATOM 3283 C CA . HIS B 1 158 ? -25.281 -15.914 -14.086 1 82.81 158 HIS B CA 1
ATOM 3284 C C . HIS B 1 158 ? -25.422 -14.398 -14.078 1 82.81 158 HIS B C 1
ATOM 3286 O O . HIS B 1 158 ? -26.172 -13.844 -14.891 1 82.81 158 HIS B O 1
ATOM 3292 N N . THR B 1 159 ? -25.031 -13.633 -13.141 1 83.19 159 THR B N 1
ATOM 3293 C CA . THR B 1 159 ? -24.969 -12.172 -13.062 1 83.19 159 THR B CA 1
ATOM 3294 C C . THR B 1 159 ? -23.688 -11.711 -12.398 1 83.19 159 THR B C 1
ATOM 3296 O O . THR B 1 159 ? -23.156 -12.391 -11.516 1 83.19 159 THR B O 1
ATOM 3299 N N . TYR B 1 160 ? -23.25 -10.531 -12.906 1 84.38 160 TYR B N 1
ATOM 3300 C CA . TYR B 1 160 ? -22.109 -9.867 -12.281 1 84.38 160 TYR B CA 1
ATOM 3301 C C . TYR B 1 160 ? -22.516 -8.523 -11.703 1 84.38 160 TYR B C 1
ATOM 3303 O O . TYR B 1 160 ? -21.656 -7.645 -11.5 1 84.38 160 TYR B O 1
ATOM 3311 N N . ASP B 1 161 ? -23.781 -8.398 -11.523 1 90.62 161 ASP B N 1
ATOM 3312 C CA . ASP B 1 161 ? -24.266 -7.148 -10.945 1 90.62 161 ASP B CA 1
ATOM 3313 C C . ASP B 1 161 ? -23.812 -6.992 -9.5 1 90.62 161 ASP B C 1
ATOM 3315 O O . ASP B 1 161 ? -24.219 -7.762 -8.625 1 90.62 161 ASP B O 1
ATOM 3319 N N . PRO B 1 162 ? -23.062 -5.934 -9.203 1 92.25 162 PRO B N 1
ATOM 3320 C CA . PRO B 1 162 ? -22.516 -5.77 -7.852 1 92.25 162 PRO B CA 1
ATOM 3321 C C . PRO B 1 162 ? -23.609 -5.602 -6.797 1 92.25 162 PRO B C 1
ATOM 3323 O O . PRO B 1 162 ? -23.484 -6.121 -5.684 1 92.25 162 PRO B O 1
ATOM 3326 N N . ASP B 1 163 ? -24.609 -4.859 -7.148 1 92.94 163 ASP B N 1
ATOM 3327 C CA . ASP B 1 163 ? -25.688 -4.641 -6.184 1 92.94 163 ASP B CA 1
ATOM 3328 C C . ASP B 1 163 ? -26.359 -5.953 -5.805 1 92.94 163 ASP B C 1
ATOM 3330 O O . ASP B 1 163 ? -26.703 -6.172 -4.641 1 92.94 163 ASP B O 1
ATOM 3334 N N . PHE B 1 164 ? -26.578 -6.789 -6.777 1 93.12 164 PHE B N 1
ATOM 3335 C CA . PHE B 1 164 ? -27.172 -8.094 -6.52 1 93.12 164 PHE B CA 1
ATOM 3336 C C . PHE B 1 164 ? -26.234 -8.945 -5.656 1 93.12 164 PHE B C 1
ATOM 3338 O O . PHE B 1 164 ? -26.656 -9.477 -4.625 1 93.12 164 PHE B O 1
ATOM 3345 N N . LEU B 1 165 ? -25.031 -9.031 -6.027 1 92.81 165 LEU B N 1
ATOM 3346 C CA . LEU B 1 165 ? -24.078 -9.875 -5.32 1 92.81 165 LEU B CA 1
ATOM 3347 C C . LEU B 1 165 ? -23.875 -9.383 -3.889 1 92.81 165 LEU B C 1
ATOM 3349 O O . LEU B 1 165 ? -23.734 -10.188 -2.967 1 92.81 165 LEU B O 1
ATOM 3353 N N . GLY B 1 166 ? -23.906 -8.07 -3.705 1 94.88 166 GLY B N 1
ATOM 3354 C CA . GLY B 1 166 ? -23.734 -7.488 -2.383 1 94.88 166 GLY B CA 1
ATOM 3355 C C . GLY B 1 166 ? -24.969 -7.645 -1.506 1 94.88 166 GLY B C 1
ATOM 3356 O O . GLY B 1 166 ? -24.906 -7.391 -0.301 1 94.88 166 GLY B O 1
ATOM 3357 N N . SER B 1 167 ? -26.047 -8.109 -2.068 1 94.19 167 SER B N 1
ATOM 3358 C CA . SER B 1 167 ? -27.297 -8.125 -1.325 1 94.19 167 SER B CA 1
ATOM 3359 C C . SER B 1 167 ? -27.812 -9.547 -1.125 1 94.19 167 SER B C 1
ATOM 3361 O O . SER B 1 167 ? -28.797 -9.766 -0.423 1 94.19 167 SER B O 1
ATOM 3363 N N . VAL B 1 168 ? -27.188 -10.438 -1.756 1 89.12 168 VAL B N 1
ATOM 3364 C CA . VAL B 1 168 ? -27.672 -11.812 -1.665 1 89.12 168 VAL B CA 1
ATOM 3365 C C . VAL B 1 168 ? -27.438 -12.352 -0.255 1 89.12 168 VAL B C 1
ATOM 3367 O O . VAL B 1 168 ? -26.406 -12.07 0.362 1 89.12 168 VAL B O 1
ATOM 3370 N N . ASN B 1 169 ? -28.453 -13 0.229 1 85.81 169 ASN B N 1
ATOM 3371 C CA . ASN B 1 169 ? -28.422 -13.547 1.583 1 85.81 169 ASN B CA 1
ATOM 3372 C C . ASN B 1 169 ? -27.906 -14.984 1.595 1 85.81 169 ASN B C 1
ATOM 3374 O O . ASN B 1 169 ? -28.578 -15.883 2.094 1 85.81 169 ASN B O 1
ATOM 3378 N N . GLN B 1 170 ? -26.906 -15.242 0.986 1 87.94 170 GLN B N 1
ATOM 3379 C CA . GLN B 1 170 ? -26.219 -16.531 1.01 1 87.94 170 GLN B CA 1
ATOM 3380 C C . GLN B 1 170 ? -24.719 -16.375 0.728 1 87.94 170 GLN B C 1
ATOM 3382 O O . GLN B 1 170 ? -24.281 -15.305 0.278 1 87.94 170 GLN B O 1
ATOM 3387 N N . THR B 1 171 ? -24.094 -17.453 0.992 1 91.88 171 THR B N 1
ATOM 3388 C CA . THR B 1 171 ? -22.656 -17.438 0.719 1 91.88 171 THR B CA 1
ATOM 3389 C C . THR B 1 171 ? -22.391 -17.484 -0.783 1 91.88 171 THR B C 1
ATOM 3391 O O . THR B 1 171 ? -23.016 -18.266 -1.5 1 91.88 171 THR B O 1
ATOM 3394 N N . ILE B 1 172 ? -21.562 -16.609 -1.224 1 95.12 172 ILE B N 1
ATOM 3395 C CA . ILE B 1 172 ? -21.141 -16.562 -2.615 1 95.12 172 ILE B CA 1
ATOM 3396 C C . ILE B 1 172 ? -19.734 -17.156 -2.736 1 95.12 172 ILE B C 1
ATOM 3398 O O . ILE B 1 172 ? -18.844 -16.844 -1.935 1 95.12 172 ILE B O 1
ATOM 3402 N N . TYR B 1 173 ? -19.625 -18.078 -3.695 1 96.31 173 TYR B N 1
ATOM 3403 C CA . TYR B 1 173 ? -18.328 -18.703 -3.918 1 96.31 173 TYR B CA 1
ATOM 3404 C C . TYR B 1 173 ? -17.734 -18.266 -5.254 1 96.31 173 TYR B C 1
ATOM 3406 O O . TYR B 1 173 ? -18.469 -17.906 -6.18 1 96.31 173 TYR B O 1
ATOM 3414 N N . THR B 1 174 ? -16.422 -18.266 -5.32 1 95.31 174 THR B N 1
ATOM 3415 C CA . THR B 1 174 ? -15.719 -17.938 -6.559 1 95.31 174 THR B CA 1
ATOM 3416 C C . THR B 1 174 ? -14.375 -18.656 -6.625 1 95.31 174 THR B C 1
ATOM 3418 O O . THR B 1 174 ? -14.062 -19.484 -5.77 1 95.31 174 THR B O 1
ATOM 3421 N N . GLU B 1 175 ? -13.664 -18.406 -7.633 1 95.19 175 GLU B N 1
ATOM 3422 C CA . GLU B 1 175 ? -12.406 -19.109 -7.871 1 95.19 175 GLU B CA 1
ATOM 3423 C C . GLU B 1 175 ? -11.297 -18.547 -6.988 1 95.19 175 GLU B C 1
ATOM 3425 O O . GLU B 1 175 ? -11.328 -17.375 -6.598 1 95.19 175 GLU B O 1
ATOM 3430 N N . ARG B 1 176 ? -10.242 -19.391 -6.73 1 95.31 176 ARG B N 1
ATOM 3431 C CA . ARG B 1 176 ? -9.039 -18.969 -6.023 1 95.31 176 ARG B CA 1
ATOM 3432 C C . ARG B 1 176 ? -8.352 -17.812 -6.742 1 95.31 176 ARG B C 1
ATOM 3434 O O . ARG B 1 176 ? -7.859 -16.875 -6.102 1 95.31 176 ARG B O 1
ATOM 3441 N N . ARG B 1 177 ? -8.352 -17.797 -8.047 1 95 177 ARG B N 1
ATOM 3442 C CA . ARG B 1 177 ? -7.742 -16.734 -8.836 1 95 177 ARG B CA 1
ATOM 3443 C C . ARG B 1 177 ? -8.344 -15.383 -8.492 1 95 177 ARG B C 1
ATOM 3445 O O . ARG B 1 177 ? -7.621 -14.391 -8.391 1 95 177 ARG B O 1
ATOM 3452 N N . TRP B 1 178 ? -9.609 -15.398 -8.359 1 95.81 178 TRP B N 1
ATOM 3453 C CA . TRP B 1 178 ? -10.289 -14.156 -8.008 1 95.81 178 TRP B CA 1
ATOM 3454 C C . TRP B 1 178 ? -9.781 -13.617 -6.676 1 95.81 178 TRP B C 1
ATOM 3456 O O . TRP B 1 178 ? -9.5 -12.422 -6.551 1 95.81 178 TRP B O 1
ATOM 3466 N N . HIS B 1 179 ? -9.625 -14.484 -5.684 1 96.5 179 HIS B N 1
ATOM 3467 C CA . HIS B 1 179 ? -9.188 -14.102 -4.352 1 96.5 179 HIS B CA 1
ATOM 3468 C C . HIS B 1 179 ? -7.793 -13.484 -4.387 1 96.5 179 HIS B C 1
ATOM 3470 O O . HIS B 1 179 ? -7.566 -12.414 -3.82 1 96.5 179 HIS B O 1
ATOM 3476 N N . ILE B 1 180 ? -6.953 -14.148 -5.055 1 96.25 180 ILE B N 1
ATOM 3477 C CA . ILE B 1 180 ? -5.574 -13.688 -5.121 1 96.25 180 ILE B CA 1
ATOM 3478 C C . ILE B 1 180 ? -5.512 -12.359 -5.879 1 96.25 180 ILE B C 1
ATOM 3480 O O . ILE B 1 180 ? -4.809 -11.438 -5.469 1 96.25 180 ILE B O 1
ATOM 3484 N N . THR B 1 181 ? -6.27 -12.289 -6.953 1 96.69 181 THR B N 1
ATOM 3485 C CA . THR B 1 181 ? -6.316 -11.055 -7.727 1 96.69 181 THR B CA 1
ATOM 3486 C C . THR B 1 181 ? -6.91 -9.914 -6.898 1 96.69 181 THR B C 1
ATOM 3488 O O . THR B 1 181 ? -6.414 -8.789 -6.934 1 96.69 181 THR B O 1
ATOM 3491 N N . HIS B 1 182 ? -7.953 -10.227 -6.207 1 96.69 182 HIS B N 1
ATOM 3492 C CA . HIS B 1 182 ? -8.562 -9.281 -5.273 1 96.69 182 HIS B CA 1
ATOM 3493 C C . HIS B 1 182 ? -7.527 -8.727 -4.305 1 96.69 182 HIS B C 1
ATOM 3495 O O . HIS B 1 182 ? -7.449 -7.512 -4.105 1 96.69 182 HIS B O 1
ATOM 3501 N N . CYS B 1 183 ? -6.746 -9.547 -3.73 1 97.62 183 CYS B N 1
ATOM 3502 C CA . CYS B 1 183 ? -5.715 -9.141 -2.785 1 97.62 183 CYS B CA 1
ATOM 3503 C C . CYS B 1 183 ? -4.699 -8.219 -3.453 1 97.62 183 CYS B C 1
ATOM 3505 O O . CYS B 1 183 ? -4.328 -7.184 -2.889 1 97.62 183 CYS B O 1
ATOM 3507 N N . LEU B 1 184 ? -4.262 -8.609 -4.629 1 98.12 184 LEU B N 1
ATOM 3508 C CA . LEU B 1 184 ? -3.297 -7.812 -5.383 1 98.12 184 LEU B CA 1
ATOM 3509 C C . LEU B 1 184 ? -3.828 -6.406 -5.633 1 98.12 184 LEU B C 1
ATOM 3511 O O . LEU B 1 184 ? -3.113 -5.422 -5.43 1 98.12 184 LEU B O 1
ATOM 3515 N N . PHE B 1 185 ? -5.051 -6.285 -5.969 1 98.31 185 PHE B N 1
ATOM 3516 C CA . PHE B 1 185 ? -5.637 -4.996 -6.328 1 98.31 185 PHE B CA 1
ATOM 3517 C C . PHE B 1 185 ? -5.91 -4.16 -5.082 1 98.31 185 PHE B C 1
ATOM 3519 O O . PHE B 1 185 ? -5.992 -2.934 -5.16 1 98.31 185 PHE B O 1
ATOM 3526 N N . MET B 1 186 ? -6.066 -4.832 -3.949 1 98.38 186 MET B N 1
ATOM 3527 C CA . MET B 1 186 ? -6.211 -4.066 -2.717 1 98.38 186 MET B CA 1
ATOM 3528 C C . MET B 1 186 ? -4.926 -3.314 -2.389 1 98.38 186 MET B C 1
ATOM 3530 O O . MET B 1 186 ? -4.969 -2.201 -1.862 1 98.38 186 MET B O 1
ATOM 3534 N N . PHE B 1 187 ? -3.781 -3.896 -2.727 1 98.12 187 PHE B N 1
ATOM 3535 C CA . PHE B 1 187 ? -2.51 -3.201 -2.559 1 98.12 187 PHE B CA 1
ATOM 3536 C C . PHE B 1 187 ? -2.422 -2 -3.492 1 98.12 187 PHE B C 1
ATOM 3538 O O . PHE B 1 187 ? -2.016 -0.913 -3.078 1 98.12 187 PHE B O 1
ATOM 3545 N N . LYS B 1 188 ? -2.789 -2.199 -4.73 1 98.06 188 LYS B N 1
ATOM 3546 C CA . LYS B 1 188 ? -2.77 -1.109 -5.699 1 98.06 188 LYS B CA 1
ATOM 3547 C C . LYS B 1 188 ? -3.707 0.019 -5.277 1 98.06 188 LYS B C 1
ATOM 3549 O O . LYS B 1 188 ? -3.391 1.196 -5.461 1 98.06 188 LYS B O 1
ATOM 3554 N N . LYS B 1 189 ? -4.875 -0.337 -4.758 1 98.31 189 LYS B N 1
ATOM 3555 C CA . LYS B 1 189 ? -5.844 0.65 -4.285 1 98.31 189 LYS B CA 1
ATOM 3556 C C . LYS B 1 189 ? -5.215 1.589 -3.26 1 98.31 189 LYS B C 1
ATOM 3558 O O . LYS B 1 189 ? -5.41 2.805 -3.318 1 98.31 189 LYS B O 1
ATOM 3563 N N . LEU B 1 190 ? -4.504 1.003 -2.35 1 97.94 190 LEU B N 1
ATOM 3564 C CA . LEU B 1 190 ? -3.873 1.802 -1.305 1 97.94 190 LEU B CA 1
ATOM 3565 C C . LEU B 1 190 ? -2.871 2.783 -1.902 1 97.94 190 LEU B C 1
ATOM 3567 O O . LEU B 1 190 ? -2.879 3.969 -1.564 1 97.94 190 LEU B O 1
ATOM 3571 N N . THR B 1 191 ? -2.016 2.33 -2.781 1 96.75 191 THR B N 1
ATOM 3572 C CA . THR B 1 191 ? -1.009 3.188 -3.396 1 96.75 191 THR B CA 1
ATOM 3573 C C . THR B 1 191 ? -1.667 4.34 -4.152 1 96.75 191 THR B C 1
ATOM 3575 O O . THR B 1 191 ? -1.258 5.492 -4.012 1 96.75 191 THR B O 1
ATOM 3578 N N . ARG B 1 192 ? -2.703 3.994 -4.895 1 96.5 192 ARG B N 1
ATOM 3579 C CA . ARG B 1 192 ? -3.402 5.004 -5.68 1 96.5 192 ARG B CA 1
ATOM 3580 C C . ARG B 1 192 ? -4.035 6.059 -4.781 1 96.5 192 ARG B C 1
ATOM 3582 O O . ARG B 1 192 ? -3.939 7.258 -5.055 1 96.5 192 ARG B O 1
ATOM 3589 N N . ALA B 1 193 ? -4.684 5.59 -3.754 1 96.81 193 ALA B N 1
ATOM 3590 C CA . ALA B 1 193 ? -5.324 6.527 -2.836 1 96.81 193 ALA B CA 1
ATOM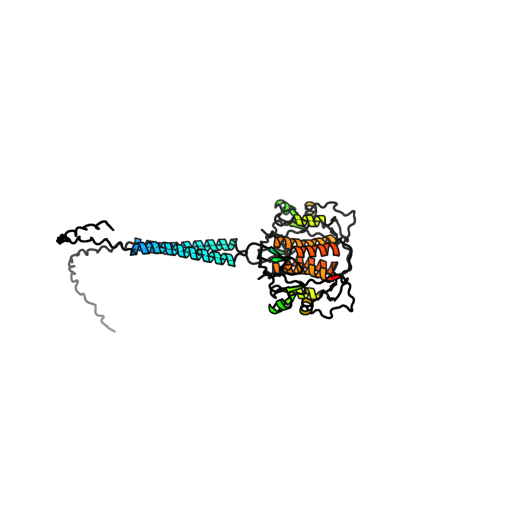 3591 C C . ALA B 1 193 ? -4.297 7.438 -2.172 1 96.81 193 ALA B C 1
ATOM 3593 O O . ALA B 1 193 ? -4.516 8.641 -2.041 1 96.81 193 ALA B O 1
ATOM 3594 N N . LEU B 1 194 ? -3.223 6.863 -1.846 1 95.38 194 LEU B N 1
ATOM 3595 C CA . LEU B 1 194 ? -2.168 7.574 -1.133 1 95.38 194 LEU B CA 1
ATOM 3596 C C . LEU B 1 194 ? -1.562 8.664 -2.006 1 95.38 194 LEU B C 1
ATOM 3598 O O . LEU B 1 194 ? -1.487 9.828 -1.595 1 95.38 194 LEU B O 1
ATOM 3602 N N . VAL B 1 195 ? -1.146 8.383 -3.197 1 92.38 195 VAL B N 1
ATOM 3603 C CA . VAL B 1 195 ? -0.384 9.305 -4.031 1 92.38 195 VAL B CA 1
ATOM 3604 C C . VAL B 1 195 ? -1.307 10.398 -4.578 1 92.38 195 VAL B C 1
ATOM 3606 O O . VAL B 1 195 ? -0.858 11.5 -4.887 1 92.38 195 VAL B O 1
ATOM 3609 N N . ASN B 1 196 ? -2.623 10.086 -4.617 1 92.38 196 ASN B N 1
ATOM 3610 C CA . ASN B 1 196 ? -3.557 11.062 -5.168 1 92.38 196 ASN B CA 1
ATOM 3611 C C . ASN B 1 196 ? -4.32 11.789 -4.066 1 92.38 196 ASN B C 1
ATOM 3613 O O . ASN B 1 196 ? -5.125 12.68 -4.348 1 92.38 196 ASN B O 1
ATOM 3617 N N . GLY B 1 197 ? -4.113 11.375 -2.842 1 92.06 197 GLY B N 1
ATOM 3618 C CA . GLY B 1 197 ? -4.77 12.023 -1.716 1 92.06 197 GLY B CA 1
ATOM 3619 C C . GLY B 1 197 ? -6.25 11.719 -1.629 1 92.06 197 GLY B C 1
ATOM 3620 O O . GLY B 1 197 ? -7.043 12.57 -1.22 1 92.06 197 GLY B O 1
ATOM 3621 N N . TRP B 1 198 ? -6.699 10.594 -2.088 1 95.56 198 TRP B N 1
ATOM 3622 C CA . TRP B 1 198 ? -8.109 10.234 -2.113 1 95.56 198 TRP B CA 1
ATOM 3623 C C . TRP B 1 198 ? -8.523 9.539 -0.819 1 95.56 198 TRP B C 1
ATOM 3625 O O . TRP B 1 198 ? -7.707 8.867 -0.183 1 95.56 198 TRP B O 1
ATOM 3635 N N . PRO B 1 199 ? -9.789 9.773 -0.417 1 96.94 199 PRO B N 1
ATOM 3636 C CA . PRO B 1 199 ? -10.289 8.961 0.696 1 96.94 199 PRO B CA 1
ATOM 3637 C C . PRO B 1 199 ? -10.406 7.484 0.343 1 96.94 199 PRO B C 1
ATOM 3639 O O . PRO B 1 199 ? -10.625 7.137 -0.82 1 96.94 199 PRO B O 1
ATOM 3642 N N . VAL B 1 200 ? -10.273 6.699 1.41 1 97.44 200 VAL B N 1
ATOM 3643 C CA . VAL B 1 200 ? -10.352 5.258 1.189 1 97.44 200 VAL B CA 1
ATOM 3644 C C . VAL B 1 200 ? -11.109 4.598 2.336 1 97.44 200 VAL B C 1
ATOM 3646 O O . VAL B 1 200 ? -11.414 5.246 3.342 1 97.44 200 VAL B O 1
ATOM 3649 N N . ASP B 1 201 ? -11.492 3.375 2.125 1 98.06 201 ASP B N 1
ATOM 3650 C CA . ASP B 1 201 ? -12.078 2.566 3.193 1 98.06 201 ASP B CA 1
ATOM 3651 C C . ASP B 1 201 ? -10.992 2.025 4.125 1 98.06 201 ASP B C 1
ATOM 3653 O O . ASP B 1 201 ? -9.836 1.897 3.727 1 98.06 201 ASP B O 1
ATOM 3657 N N . ALA B 1 202 ? -11.398 1.633 5.316 1 97.19 202 ALA B N 1
ATOM 3658 C CA . ALA B 1 202 ? -10.469 1.198 6.352 1 97.19 202 ALA B CA 1
ATOM 3659 C C . ALA B 1 202 ? -9.859 -0.16 6.008 1 97.19 202 ALA B C 1
ATOM 3661 O O . ALA B 1 202 ? -8.797 -0.52 6.52 1 97.19 202 ALA B O 1
ATOM 3662 N N . GLU B 1 203 ? -10.539 -0.922 5.176 1 96.81 203 GLU B N 1
ATOM 3663 C CA . GLU B 1 203 ? -10.008 -2.221 4.773 1 96.81 203 GLU B CA 1
ATOM 3664 C C . GLU B 1 203 ? -8.68 -2.066 4.035 1 96.81 203 GLU B C 1
ATOM 3666 O O . GLU B 1 203 ? -7.805 -2.932 4.137 1 96.81 203 GLU B O 1
ATOM 3671 N N . ALA B 1 204 ? -8.5 -0.986 3.354 1 97 204 ALA B N 1
ATOM 3672 C CA . ALA B 1 204 ? -7.309 -0.748 2.537 1 97 204 ALA B CA 1
ATOM 3673 C C . ALA B 1 204 ? -6.07 -0.565 3.41 1 97 204 ALA B C 1
ATOM 3675 O O . ALA B 1 204 ? -4.949 -0.832 2.973 1 97 204 ALA B O 1
ATOM 3676 N N . VAL B 1 205 ? -6.254 -0.099 4.625 1 96.31 205 VAL B N 1
ATOM 3677 C CA . VAL B 1 205 ? -5.105 0.163 5.484 1 96.31 205 VAL B CA 1
ATOM 3678 C C . VAL B 1 205 ? -5.098 -0.822 6.652 1 96.31 205 VAL B C 1
ATOM 3680 O O . VAL B 1 205 ? -4.297 -0.693 7.578 1 96.31 205 VAL B O 1
ATOM 3683 N N . SER B 1 206 ? -5.973 -1.791 6.621 1 95.5 206 SER B N 1
ATOM 3684 C CA . SER B 1 206 ? -6.133 -2.75 7.711 1 95.5 206 SER B CA 1
ATOM 3685 C C . SER B 1 206 ? -4.945 -3.705 7.781 1 95.5 206 SER B C 1
ATOM 3687 O O . SER B 1 206 ? -4.668 -4.434 6.824 1 95.5 206 SER B O 1
ATOM 3689 N N . GLU B 1 207 ? -4.316 -3.809 8.953 1 93.69 207 GLU B N 1
ATOM 3690 C CA . GLU B 1 207 ? -3.189 -4.719 9.125 1 93.69 207 GLU B CA 1
ATOM 3691 C C . GLU B 1 207 ? -3.643 -6.176 9.062 1 93.69 207 GLU B C 1
ATOM 3693 O O . GLU B 1 207 ? -3.025 -6.996 8.383 1 93.69 207 GLU B O 1
ATOM 3698 N N . PRO B 1 208 ? -4.711 -6.5 9.719 1 94.38 208 PRO B N 1
ATOM 3699 C CA . PRO B 1 208 ? -5.188 -7.879 9.578 1 94.38 208 PRO B CA 1
ATOM 3700 C C . PRO B 1 208 ? -5.469 -8.258 8.125 1 94.38 208 PRO B C 1
ATOM 3702 O O . PRO B 1 208 ? -5.168 -9.383 7.711 1 94.38 208 PRO B O 1
ATOM 3705 N N . HIS B 1 209 ? -6.051 -7.402 7.426 1 95.81 209 HIS B N 1
ATOM 3706 C CA . HIS B 1 209 ? -6.309 -7.691 6.02 1 95.81 209 HIS B CA 1
ATOM 3707 C C . HIS B 1 209 ? -5.008 -7.879 5.246 1 95.81 209 HIS B C 1
ATOM 3709 O O . HIS B 1 209 ? -4.883 -8.812 4.449 1 95.81 209 HIS B O 1
ATOM 3715 N N . THR B 1 210 ? -4.094 -6.941 5.445 1 96.81 210 THR B N 1
ATOM 3716 C CA . THR B 1 210 ? -2.791 -7.059 4.805 1 96.81 210 THR B CA 1
ATOM 3717 C C . THR B 1 210 ? -2.156 -8.414 5.113 1 96.81 210 THR B C 1
ATOM 3719 O O . THR B 1 210 ? -1.659 -9.094 4.211 1 96.81 210 THR B O 1
ATOM 3722 N N . GLU B 1 211 ? -2.205 -8.805 6.344 1 96.62 211 GLU B N 1
ATOM 3723 C CA . GLU B 1 211 ? -1.624 -10.086 6.742 1 96.62 211 GLU B CA 1
ATOM 3724 C C . GLU B 1 211 ? -2.344 -11.25 6.074 1 96.62 211 GLU B C 1
ATOM 3726 O O . GLU B 1 211 ? -1.712 -12.234 5.684 1 96.62 211 GLU B O 1
ATOM 3731 N N . HIS B 1 212 ? -3.611 -11.156 6.012 1 96.5 212 HIS B N 1
ATOM 3732 C CA . HIS B 1 212 ? -4.383 -12.172 5.297 1 96.5 212 HIS B CA 1
ATOM 3733 C C . HIS B 1 212 ? -3.908 -12.305 3.854 1 96.5 212 HIS B C 1
ATOM 3735 O O . HIS B 1 212 ? -3.691 -13.422 3.369 1 96.5 212 HIS B O 1
ATOM 3741 N N . CYS B 1 213 ? -3.742 -11.211 3.135 1 97.56 213 CYS B N 1
ATOM 3742 C CA . CYS B 1 213 ? -3.283 -11.227 1.752 1 97.56 213 CYS B CA 1
ATOM 3743 C C . CYS B 1 213 ? -1.878 -11.805 1.648 1 97.56 213 CYS B C 1
ATOM 3745 O O . CYS B 1 213 ? -1.605 -12.625 0.771 1 97.56 213 CYS B O 1
ATOM 3747 N N . MET B 1 214 ? -1.015 -11.367 2.588 1 97.69 214 MET B N 1
ATOM 3748 C CA . MET B 1 214 ? 0.348 -11.891 2.602 1 97.69 214 MET B CA 1
ATOM 3749 C C . MET B 1 214 ? 0.344 -13.406 2.732 1 97.69 214 MET B C 1
ATOM 3751 O O . MET B 1 214 ? 1.033 -14.102 1.982 1 97.69 214 MET B O 1
ATOM 3755 N N . LYS B 1 215 ? -0.4 -13.875 3.625 1 96.56 215 LYS B N 1
ATOM 3756 C CA . LYS B 1 215 ? -0.491 -15.32 3.85 1 96.56 215 LYS B CA 1
ATOM 3757 C C . LYS B 1 215 ? -1.042 -16.031 2.619 1 96.56 215 LYS B C 1
ATOM 3759 O O . LYS B 1 215 ? -0.545 -17.094 2.238 1 96.56 215 LYS B O 1
ATOM 3764 N N . THR B 1 216 ? -2.051 -15.484 2.037 1 95.94 216 THR B N 1
ATOM 3765 C CA . THR B 1 216 ? -2.652 -16.062 0.839 1 95.94 216 THR B CA 1
ATOM 3766 C C . THR B 1 216 ? -1.615 -16.188 -0.272 1 95.94 216 THR B C 1
ATOM 3768 O O . THR B 1 216 ? -1.478 -17.266 -0.871 1 95.94 216 THR B O 1
ATOM 3771 N N . PHE B 1 217 ? -0.862 -15.18 -0.485 1 96.31 217 PHE B N 1
ATOM 3772 C CA . PHE B 1 217 ? 0.149 -15.219 -1.535 1 96.31 217 PHE B CA 1
ATOM 3773 C C . PHE B 1 217 ? 1.258 -16.203 -1.182 1 96.31 217 PHE B C 1
ATOM 3775 O O . PHE B 1 217 ? 1.647 -17.031 -2.008 1 96.31 217 PHE B O 1
ATOM 3782 N N . THR B 1 218 ? 1.753 -16.125 0.031 1 95.75 218 THR B N 1
ATOM 3783 C CA . THR B 1 218 ? 2.912 -16.922 0.417 1 95.75 218 THR B CA 1
ATOM 3784 C C . THR B 1 218 ? 2.559 -18.406 0.456 1 95.75 218 THR B C 1
ATOM 3786 O O . THR B 1 218 ? 3.311 -19.25 -0.051 1 95.75 218 THR B O 1
ATOM 3789 N N . GLU B 1 219 ? 1.401 -18.734 0.933 1 94.25 219 GLU B N 1
ATOM 3790 C CA . GLU B 1 219 ? 1.063 -20.141 1.16 1 94.25 219 GLU B CA 1
ATOM 3791 C C . GLU B 1 219 ? 0.415 -20.75 -0.074 1 94.25 219 GLU B C 1
ATOM 3793 O O . GLU B 1 219 ? 0.556 -21.953 -0.321 1 94.25 219 GLU B O 1
ATOM 3798 N N . GLN B 1 220 ? -0.209 -19.922 -0.838 1 92.75 220 GLN B N 1
ATOM 3799 C CA . GLN B 1 220 ? -0.986 -20.516 -1.921 1 92.75 220 GLN B CA 1
ATOM 3800 C C . GLN B 1 220 ? -0.295 -20.328 -3.268 1 92.75 220 GLN B C 1
ATOM 3802 O O . GLN B 1 220 ? -0.636 -20.984 -4.25 1 92.75 220 GLN B O 1
ATOM 3807 N N . MET B 1 221 ? 0.629 -19.438 -3.26 1 92.94 221 MET B N 1
ATOM 3808 C CA . MET B 1 221 ? 1.205 -19.125 -4.566 1 92.94 221 MET B CA 1
ATOM 3809 C C . MET B 1 221 ? 2.717 -19.328 -4.555 1 92.94 221 MET B C 1
ATOM 3811 O O . MET B 1 221 ? 3.277 -19.906 -5.488 1 92.94 221 MET B O 1
ATOM 3815 N N . LEU B 1 222 ? 3.34 -18.969 -3.469 1 93.75 222 LEU B N 1
ATOM 3816 C CA . LEU B 1 222 ? 4.785 -18.812 -3.564 1 93.75 222 LEU B CA 1
ATOM 3817 C C . LEU B 1 222 ? 5.512 -19.984 -2.918 1 93.75 222 LEU B C 1
ATOM 3819 O O . LEU B 1 222 ? 6.52 -20.469 -3.445 1 93.75 222 LEU B O 1
ATOM 3823 N N . PHE B 1 223 ? 5.066 -20.438 -1.812 1 93.25 223 PHE B N 1
ATOM 3824 C CA . PHE B 1 223 ? 5.852 -21.406 -1.055 1 93.25 223 PHE B CA 1
ATOM 3825 C C . PHE B 1 223 ? 5.012 -22.625 -0.696 1 93.25 223 PHE B C 1
ATOM 3827 O O . PHE B 1 223 ? 5.531 -23.609 -0.166 1 93.25 223 PHE B O 1
ATOM 3834 N N . GLY B 1 224 ? 3.787 -22.516 -0.976 1 87.75 224 GLY B N 1
ATOM 3835 C CA . GLY B 1 224 ? 2.922 -23.656 -0.74 1 87.75 224 GLY B CA 1
ATOM 3836 C C . GLY B 1 224 ? 2.795 -24.578 -1.946 1 87.75 224 GLY B C 1
ATOM 3837 O O . GLY B 1 224 ? 3.52 -24.422 -2.93 1 87.75 224 GLY B O 1
ATOM 3838 N N . PRO B 1 225 ? 1.93 -25.547 -1.746 1 88.5 225 PRO B N 1
ATOM 3839 C CA . PRO B 1 225 ? 1.693 -26.422 -2.891 1 88.5 225 PRO B CA 1
ATOM 3840 C C . PRO B 1 225 ? 1.091 -25.703 -4.086 1 88.5 225 PRO B C 1
ATOM 3842 O O . PRO B 1 225 ? 0.429 -24.672 -3.918 1 88.5 225 PRO B O 1
ATOM 3845 N N . LYS B 1 226 ? 1.427 -26.219 -5.184 1 85.25 226 LYS B N 1
ATOM 3846 C CA . LYS B 1 226 ? 0.834 -25.641 -6.391 1 85.25 226 LYS B CA 1
ATOM 3847 C C . LYS B 1 226 ? -0.664 -25.922 -6.453 1 85.25 226 LYS B C 1
ATOM 3849 O O . LYS B 1 226 ? -1.078 -27.031 -6.812 1 85.25 226 LYS B O 1
ATOM 3854 N N . LEU B 1 227 ? -1.403 -24.938 -6.168 1 89.69 227 LEU B N 1
ATOM 3855 C CA . LEU B 1 227 ? -2.855 -25.078 -6.152 1 89.69 227 LEU B CA 1
ATOM 3856 C C . LEU B 1 227 ? -3.457 -24.625 -7.48 1 89.69 227 LEU B C 1
ATOM 3858 O O . LEU B 1 227 ? -2.883 -23.781 -8.172 1 89.69 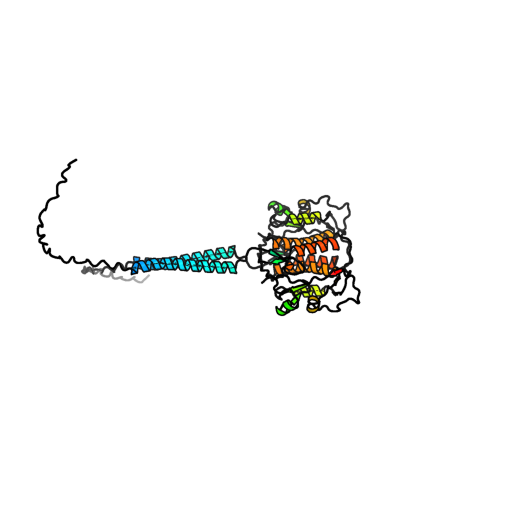227 LEU B O 1
ATOM 3862 N N . ASP B 1 228 ? -4.582 -25.266 -7.77 1 93.19 228 ASP B N 1
ATOM 3863 C CA . ASP B 1 228 ? -5.34 -24.875 -8.953 1 93.19 228 ASP B CA 1
ATOM 3864 C C . ASP B 1 228 ? -6.051 -23.531 -8.719 1 93.19 228 ASP B C 1
ATOM 3866 O O . ASP B 1 228 ? -6.918 -23.438 -7.852 1 93.19 228 ASP B O 1
ATOM 3870 N N . LEU B 1 229 ? -5.785 -22.562 -9.531 1 93.5 229 LEU B N 1
ATOM 3871 C CA . LEU B 1 229 ? -6.328 -21.219 -9.367 1 93.5 229 LEU B CA 1
ATOM 3872 C C . LEU B 1 229 ? -7.793 -21.156 -9.797 1 93.5 229 LEU B C 1
ATOM 3874 O O . LEU B 1 229 ? -8.523 -20.234 -9.422 1 93.5 229 LEU B O 1
ATOM 3878 N N . ASP B 1 230 ? -8.258 -22.156 -10.547 1 93.25 230 ASP B N 1
ATOM 3879 C CA . ASP B 1 230 ? -9.617 -22.141 -11.07 1 93.25 230 ASP B CA 1
ATOM 3880 C C . ASP B 1 230 ? -10.57 -22.891 -10.133 1 93.25 230 ASP B C 1
ATOM 3882 O O . ASP B 1 230 ? -11.781 -22.922 -10.367 1 93.25 230 ASP B O 1
ATOM 3886 N N . GLU B 1 231 ? -10 -23.406 -9.086 1 95.12 231 GLU B N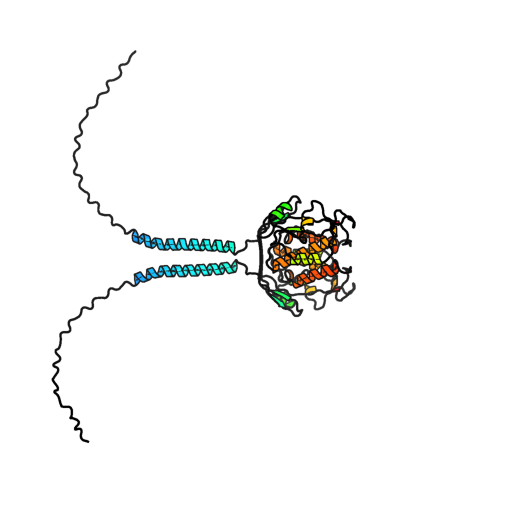 1
ATOM 3887 C CA . GLU B 1 231 ? -10.844 -24.125 -8.133 1 95.12 231 GLU B CA 1
ATOM 3888 C C . GLU B 1 231 ? -11.766 -23.156 -7.395 1 95.12 231 GLU B C 1
ATOM 3890 O O . GLU B 1 231 ? -11.344 -22.078 -6.977 1 95.12 231 GLU B O 1
ATOM 3895 N N . ILE B 1 232 ? -13.062 -23.531 -7.281 1 96 232 ILE B N 1
ATOM 3896 C CA . ILE B 1 232 ? -14.078 -22.719 -6.613 1 96 232 ILE B CA 1
ATOM 3897 C C . ILE B 1 232 ? -14.086 -23.031 -5.121 1 96 232 ILE B C 1
ATOM 3899 O O . ILE B 1 232 ? -14.82 -23.922 -4.672 1 96 232 ILE B O 1
ATOM 3903 N N . GLU B 1 233 ? -13.258 -22.312 -4.367 1 93.88 233 GLU B N 1
ATOM 3904 C CA . GLU B 1 233 ? -13.109 -22.594 -2.945 1 93.88 233 GLU B CA 1
ATOM 3905 C C . GLU B 1 233 ? -13.125 -21.312 -2.117 1 93.88 233 GLU B C 1
ATOM 3907 O O . GLU B 1 233 ? -13.117 -21.359 -0.885 1 93.88 233 GLU B O 1
ATOM 3912 N N . THR B 1 234 ? -13.156 -20.219 -2.797 1 94.38 234 THR B N 1
ATOM 3913 C CA . THR B 1 234 ? -13.156 -18.922 -2.113 1 94.38 234 THR B CA 1
ATOM 3914 C C . THR B 1 234 ? -14.578 -18.422 -1.901 1 94.38 234 THR B C 1
ATOM 3916 O O . THR B 1 234 ? -15.414 -18.516 -2.805 1 94.38 234 THR B O 1
ATOM 3919 N N . TYR B 1 235 ? -14.852 -18.031 -0.739 1 93.81 235 TYR B N 1
ATOM 3920 C CA . TYR B 1 235 ? -16.141 -17.375 -0.54 1 93.81 235 TYR B CA 1
ATOM 3921 C C . TYR B 1 235 ? -15.977 -15.875 -0.332 1 93.81 235 TYR B C 1
ATOM 3923 O O . TYR B 1 235 ? -14.984 -15.43 0.26 1 93.81 235 TYR B O 1
ATOM 3931 N N . LEU B 1 236 ? -16.984 -15.188 -0.784 1 92.38 236 LEU B N 1
ATOM 3932 C CA . LEU B 1 236 ? -16.969 -13.734 -0.708 1 92.38 236 LEU B CA 1
ATOM 3933 C C . LEU B 1 236 ? -17.484 -13.25 0.644 1 92.38 236 LEU B C 1
ATOM 3935 O O . LEU B 1 236 ? -18.578 -13.641 1.07 1 92.38 236 LEU B O 1
ATOM 3939 N N . GLU B 1 237 ? -16.656 -12.484 1.259 1 89.81 237 GLU B N 1
ATOM 3940 C CA . GLU B 1 237 ? -17.125 -11.805 2.465 1 89.81 237 GLU B CA 1
ATOM 3941 C C . GLU B 1 237 ? -17.625 -10.398 2.15 1 89.81 237 GLU B C 1
ATOM 3943 O O . GLU B 1 237 ? -16.859 -9.562 1.654 1 89.81 237 GLU B O 1
ATOM 3948 N N . ILE B 1 238 ? -18.859 -10.195 2.338 1 93.88 238 ILE B N 1
ATOM 3949 C CA . ILE B 1 238 ? -19.438 -8.867 2.156 1 93.88 238 ILE B CA 1
ATOM 3950 C C . ILE B 1 238 ? -19.266 -8.055 3.439 1 93.88 238 ILE B C 1
ATOM 3952 O O . ILE B 1 238 ? -19.766 -8.453 4.496 1 93.88 238 ILE B O 1
ATOM 3956 N N . ILE B 1 239 ? -18.641 -6.867 3.324 1 95.62 239 ILE B N 1
ATOM 3957 C CA . ILE B 1 239 ? -18.266 -6.18 4.555 1 95.62 239 ILE B CA 1
ATOM 3958 C C . ILE B 1 239 ? -18.766 -4.738 4.508 1 95.62 239 ILE B C 1
ATOM 3960 O O . ILE B 1 239 ? -19.188 -4.25 3.457 1 95.62 239 ILE B O 1
ATOM 3964 N N . TYR B 1 240 ? -18.766 -4.109 5.695 1 96.69 240 TYR B N 1
ATOM 3965 C CA . TYR B 1 240 ? -19.172 -2.729 5.918 1 96.69 240 TYR B CA 1
ATOM 3966 C C . TYR B 1 240 ? -18.109 -1.958 6.684 1 96.69 240 TYR B C 1
ATOM 3968 O O . TYR B 1 240 ? -18.328 -1.555 7.828 1 96.69 240 TYR B O 1
ATOM 3976 N N . PRO B 1 241 ? -16.984 -1.676 6.02 1 97.12 241 PRO B N 1
ATOM 3977 C CA . PRO B 1 241 ? -15.867 -1.064 6.742 1 97.12 241 PRO B CA 1
ATOM 3978 C C . PRO B 1 241 ? -16.047 0.434 6.965 1 97.12 241 PRO B C 1
ATOM 3980 O O . PRO B 1 241 ? -16.844 1.07 6.266 1 97.12 241 PRO B O 1
ATOM 3983 N N . PRO B 1 242 ? -15.289 0.946 7.961 1 97.38 242 PRO B N 1
ATOM 3984 C CA . PRO B 1 242 ? -15.211 2.406 8.055 1 9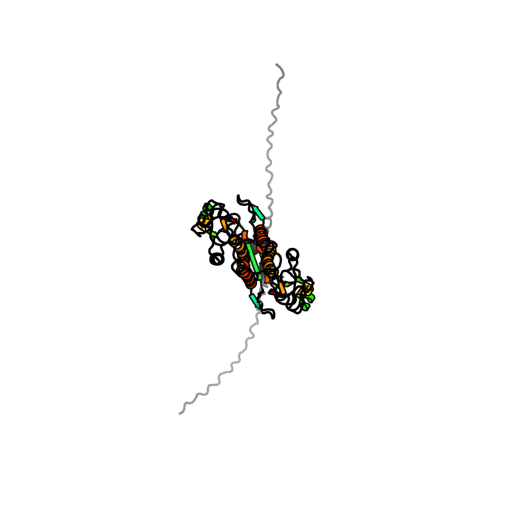7.38 242 PRO B CA 1
ATOM 3985 C C . PRO B 1 242 ? -14.664 3.049 6.781 1 97.38 242 PRO B C 1
ATOM 3987 O O . PRO B 1 242 ? -13.969 2.393 6.004 1 97.38 242 PRO B O 1
ATOM 3990 N N . CYS B 1 243 ? -15.016 4.227 6.586 1 97.06 243 CYS B N 1
ATOM 3991 C CA . CYS B 1 243 ? -14.547 5.008 5.449 1 97.06 243 CYS B CA 1
ATOM 3992 C C . CYS B 1 243 ? -14.148 6.414 5.883 1 97.06 243 CYS B C 1
ATOM 3994 O O . CYS B 1 243 ? -14.75 6.984 6.797 1 97.06 243 CYS B O 1
ATOM 3996 N N . SER B 1 244 ? -13.18 6.949 5.191 1 94.69 244 SER B N 1
ATOM 3997 C CA . SER B 1 244 ? -12.656 8.266 5.543 1 94.69 244 SER B CA 1
ATOM 3998 C C . SER B 1 244 ? -13.641 9.367 5.18 1 94.69 244 SER B C 1
ATOM 4000 O O . SER B 1 244 ? -14.273 9.32 4.121 1 94.69 244 SER B O 1
ATOM 4002 N N . VAL B 1 245 ? -13.742 10.398 6.047 1 90.56 245 VAL B N 1
ATOM 4003 C CA . VAL B 1 245 ? -14.602 11.555 5.82 1 90.56 245 VAL B CA 1
ATOM 4004 C C . VAL B 1 245 ? -13.742 12.805 5.633 1 90.56 245 VAL B C 1
ATOM 4006 O O . VAL B 1 245 ? -12.633 12.891 6.176 1 90.56 245 VAL B O 1
#

Radius of gyration: 44.5 Å; Cα contacts (8 Å, |Δi|>4): 715; chains: 2; bounding box: 79×134×151 Å